Protein AF-0000000078440692 (afdb_homodimer)

Nearest PDB structures (foldseek):
  4ntc-assembly1_B  TM=9.104E-01  e=5.128E-35  Aspergillus fumigatus
  7br0-assembly1_A-2  TM=9.033E-01  e=4.184E-32  Aspergillus flavus NRRL3357
  4jna-assembly2_B  TM=8.666E-01  e=1.021E-22  Chromobacterium violaceum
  3fbs-assembly2_B  TM=8.786E-01  e=2.475E-20  Agrobacterium fabrum str. C58
  5n0j-assembly1_A  TM=7.790E-01  e=3.709E-20  Gloeobacter violaceus

Secondary structure (DSSP, 8-state):
----------------------SEEEEEEE--SHHHHHHHHHHHHTT--EEEEE-S--GGGTGGGS---SS-HHHHHHHHHHHHHHHHTTTEEEEES-EEEEEE-SSTT-EEEEETT--EEEEEEEEE---EEEE--SSBTHHHHBTTTEES-TTSTTS----EEEEEEE-SGGG-SHHHHHHHHHHHHTTEEEEEEE-TT-HHHHHHHHHHHHHSTTEEEE-PPEEEEEEES-TT-SS--EEEEEETT-PPPEEES-EE---EEEESSSHHHHHT--B--SSSB-SPBP-BTTTTB-SSTTEEE-STTBSSS-SSHHHHHHHHHHHHHHHHHHHH--/----------------------SEEEEEEE--SHHHHHHHHHHHHTT--EEEEE-S--GGGTGGGS---SS-HHHHHHHHHHHHHHHHTTTEEEEES-EEEEEE-SSTT-EEEEETT--EEEEEEEEE---EEEE--SSBTHHHHBTTTEES-TTSTT-S---EEEEEEE-SGGG-SHHHHHHHHHHHHTTEEEEEEE-TT-HHHHHHHHHHHHHSTTEEEE-PPEEEEEEES-TT-SS--EEEEEETT-PPPEEES-EE---EEEESSSHHHHHT--B--SSSB-SPBP-BTTTTB-SSTTEEE-STTBSSS-SSHHHHHHHHHHHHHHHHHHHHT-

Organism: NCBI:txid1398154

Radius of gyration: 29.07 Å; Cα contacts (8 Å, |Δi|>4): 1590; chains: 2; bounding box: 118×82×84 Å

Sequence (676 aa):
MTASVVRHGHGMSCFLAAPAGPTSASVLVVGAGPAGLAAALALARQQHTVLLFGDGVYRNGRARHQVPDHSRPSNFGAAARDHVLQDYGQYVSFREVTVVSVGRTDVPERFTVVDASGAACHGRKLILASGVEDVPLPIDGYAACFGRVIVHCLLCNDYPQRTGTSAGVLAVGAFERPTIALHMARQARRLAAVVTIYTNGQGALAADLDAAARAAAGLRIDTRPIRRFVFRGDQDQAHGGGVRLEFADGSPPADEAFLAHAPATRPRGPFAQQLGLATVPPSTVDGDIQVALPHYETSVPGVFAVGDNCAAGMKSVAHAMLSGNVAGMGAASQLSMLMTASVVRHGHGMSCFLAAPAGPTSASVLVVGAGPAGLAAALALARQQHTVLLFGDGVYRNGRARHQVPDHSRPSNFGAAARDHVLQDYGQYVSFREVTVVSVGRTDVPERFTVVDASGAACHGRKLILASGVEDVPLPIDGYAACFGRVIVHCLLCNDYPQRTGTSAGVLAVGAFERPTIALHMARQARRLAAVVTIYTNGQGALAADLDAAARAAAGLRIDTRPIRRFVFRGDQDQAHGGGVRLEFADGSPPADEAFLAHAPATRPRGPFAQQLGLATVPPSTVDGDIQVALPHYETSVPGVFAVGDNCAAGMKSVAHAMLSGNVAGMGAASQLSML

pLDDT: mean 84.63, std 19.59, range [24.36, 98.88]

Structure (mmCIF, N/CA/C/O backbone):
data_AF-0000000078440692-model_v1
#
loop_
_entity.id
_entity.type
_entity.pdbx_description
1 polymer 'FAD/NAD(P)-binding domain-containing protein'
#
loop_
_atom_site.group_PDB
_atom_site.id
_atom_site.type_symbol
_atom_site.label_atom_id
_atom_site.label_alt_id
_atom_site.label_comp_id
_atom_site.label_asym_id
_atom_site.label_entity_id
_atom_site.label_seq_id
_atom_site.pdbx_PDB_ins_code
_atom_site.Cartn_x
_atom_site.Cartn_y
_atom_site.Cartn_z
_atom_site.occupancy
_atom_site.B_iso_or_equiv
_atom_site.auth_seq_id
_atom_site.auth_comp_id
_atom_site.auth_asym_id
_atom_site.auth_atom_id
_atom_site.pdbx_PDB_model_num
ATOM 1 N N . MET A 1 1 ? 58.25 26.438 -53.281 1 27.38 1 MET A N 1
ATOM 2 C CA . MET A 1 1 ? 56.875 25.969 -53.125 1 27.38 1 MET A CA 1
ATOM 3 C C . MET A 1 1 ? 56.562 25.656 -51.688 1 27.38 1 MET A C 1
ATOM 5 O O . MET A 1 1 ? 57.125 24.719 -51.094 1 27.38 1 MET A O 1
ATOM 9 N N . THR A 1 2 ? 56.344 26.734 -50.812 1 25.38 2 THR A N 1
ATOM 10 C CA . THR A 1 2 ? 56.219 26.938 -49.375 1 25.38 2 THR A CA 1
ATOM 11 C C . THR A 1 2 ? 54.938 26.297 -48.844 1 25.38 2 THR A C 1
ATOM 13 O O . THR A 1 2 ? 53.844 26.625 -49.312 1 25.38 2 THR A O 1
ATOM 16 N N . ALA A 1 3 ? 54.969 24.922 -48.625 1 27.61 3 ALA A N 1
ATOM 17 C CA . ALA A 1 3 ? 53.875 24.094 -48.094 1 27.61 3 ALA A CA 1
ATOM 18 C C . ALA A 1 3 ? 53.312 24.703 -46.812 1 27.61 3 ALA A C 1
ATOM 20 O O . ALA A 1 3 ? 54.031 24.797 -45.812 1 27.61 3 ALA A O 1
ATOM 21 N N . SER A 1 4 ? 52.469 25.703 -46.906 1 25.22 4 SER A N 1
ATOM 22 C CA . SER A 1 4 ? 51.844 26.344 -45.75 1 25.22 4 SER A CA 1
ATOM 23 C C . SER A 1 4 ? 51.094 25.328 -44.906 1 25.22 4 SER A C 1
ATOM 25 O O . SER A 1 4 ? 50.312 24.531 -45.406 1 25.22 4 SER A O 1
ATOM 27 N N . VAL A 1 5 ? 51.688 24.844 -43.781 1 30.45 5 VAL A N 1
ATOM 28 C CA . VAL A 1 5 ? 51.188 24 -42.719 1 30.45 5 VAL A CA 1
ATOM 29 C C . VAL A 1 5 ? 49.938 24.625 -42.125 1 30.45 5 VAL A C 1
ATOM 31 O O . VAL A 1 5 ? 49.969 25.688 -41.5 1 30.45 5 VAL A O 1
ATOM 34 N N . VAL A 1 6 ? 48.781 24.5 -42.812 1 28.91 6 VAL A N 1
ATOM 35 C CA . VAL A 1 6 ? 47.531 24.906 -42.188 1 28.91 6 VAL A CA 1
ATOM 36 C C . VAL A 1 6 ? 47.375 24.234 -40.844 1 28.91 6 VAL A C 1
ATOM 38 O O . VAL A 1 6 ? 47.375 23.016 -40.719 1 28.91 6 VAL A O 1
ATOM 41 N N . ARG A 1 7 ? 47.781 24.875 -39.719 1 25.58 7 ARG A N 1
ATOM 42 C CA . ARG A 1 7 ? 47.531 24.531 -38.344 1 25.58 7 ARG A CA 1
ATOM 43 C C . ARG A 1 7 ? 46.031 24.422 -38.062 1 25.58 7 ARG A C 1
ATOM 45 O O . ARG A 1 7 ? 45.312 25.406 -38.219 1 25.58 7 ARG A O 1
ATOM 52 N N . HIS A 1 8 ? 45.375 23.359 -38.5 1 30.55 8 HIS A N 1
ATOM 53 C CA . HIS A 1 8 ? 44 23.172 -38.062 1 30.55 8 HIS A CA 1
ATOM 54 C C . HIS A 1 8 ? 43.875 23.266 -36.531 1 30.55 8 HIS A C 1
ATOM 56 O O . HIS A 1 8 ? 44.562 22.531 -35.812 1 30.55 8 HIS A O 1
ATOM 62 N N . GLY A 1 9 ? 43.656 24.469 -35.969 1 29.59 9 GLY A N 1
ATOM 63 C CA . GLY A 1 9 ? 43.312 24.672 -34.594 1 29.59 9 GLY A CA 1
ATOM 64 C C . GLY A 1 9 ? 42.188 23.75 -34.125 1 29.59 9 GLY A C 1
ATOM 65 O O . GLY A 1 9 ? 41.094 23.75 -34.688 1 29.59 9 GLY A O 1
ATOM 66 N N . HIS A 1 10 ? 42.531 22.516 -33.75 1 32.75 10 HIS A N 1
ATOM 67 C CA . HIS A 1 10 ? 41.594 21.641 -33.031 1 32.75 10 HIS A CA 1
ATOM 68 C C . HIS A 1 10 ? 40.938 22.375 -31.859 1 32.75 10 HIS A C 1
ATOM 70 O O . HIS A 1 10 ? 41.625 22.859 -30.953 1 32.75 10 HIS A O 1
ATOM 76 N N . GLY A 1 11 ? 39.906 23.172 -32.156 1 30.09 11 GLY A N 1
ATOM 77 C CA . GLY A 1 11 ? 39.094 23.672 -31.047 1 30.09 11 GLY A CA 1
ATOM 78 C C . GLY A 1 11 ? 38.75 22.625 -30.016 1 30.09 11 GLY A C 1
ATOM 79 O O . GLY A 1 11 ? 38.281 21.531 -30.359 1 30.09 11 GLY A O 1
ATOM 80 N N . MET A 1 12 ? 39.5 22.609 -28.922 1 32.25 12 MET A N 1
ATOM 81 C CA . MET A 1 12 ? 39.188 21.891 -27.703 1 32.25 12 MET A CA 1
ATOM 82 C C . MET A 1 12 ? 37.719 22.125 -27.297 1 32.25 12 MET A C 1
ATOM 84 O O . MET A 1 12 ? 37.344 23.234 -26.922 1 32.25 12 MET A O 1
ATOM 88 N N . SER A 1 13 ? 36.75 21.562 -28.016 1 33.16 13 SER A N 1
ATOM 89 C CA . SER A 1 13 ? 35.438 21.562 -27.422 1 33.16 13 SER A CA 1
ATOM 90 C C . SER A 1 13 ? 35.469 21.188 -25.953 1 33.16 13 SER A C 1
ATOM 92 O O . SER A 1 13 ? 35.969 20.125 -25.594 1 33.16 13 SER A O 1
ATOM 94 N N . CYS A 1 14 ? 35.75 22.094 -25.094 1 29.25 14 CYS A N 1
ATOM 95 C CA . CYS A 1 14 ? 35.531 21.922 -23.656 1 29.25 14 CYS A CA 1
ATOM 96 C C . CYS A 1 14 ? 34.219 21.172 -23.391 1 29.25 14 CYS A C 1
ATOM 98 O O . CYS A 1 14 ? 33.125 21.672 -23.688 1 29.25 14 CYS A O 1
ATOM 100 N N . PHE A 1 15 ? 34.156 19.922 -23.594 1 32.09 15 PHE A N 1
ATOM 101 C CA . PHE A 1 15 ? 33.031 19.203 -23 1 32.09 15 PHE A CA 1
ATOM 102 C C . PHE A 1 15 ? 32.719 19.766 -21.625 1 32.09 15 PHE A C 1
ATOM 104 O O . PHE A 1 15 ? 33.469 19.625 -20.688 1 32.09 15 PHE A O 1
ATOM 111 N N . LEU A 1 16 ? 32.156 20.906 -21.516 1 32.03 16 LEU A N 1
ATOM 112 C CA . LEU A 1 16 ? 31.578 21.344 -20.25 1 32.03 16 LEU A CA 1
ATOM 113 C C . LEU A 1 16 ? 30.969 20.172 -19.516 1 32.03 16 LEU A C 1
ATOM 115 O O . LEU A 1 16 ? 30.094 19.484 -20.047 1 32.03 16 LEU A O 1
ATOM 119 N N . ALA A 1 17 ? 31.719 19.594 -18.672 1 35.81 17 ALA A N 1
ATOM 120 C CA . ALA A 1 17 ? 31.219 18.578 -17.75 1 35.81 17 ALA A CA 1
ATOM 121 C C . ALA A 1 17 ? 29.812 18.922 -17.281 1 35.81 17 ALA A C 1
ATOM 123 O O . ALA A 1 17 ? 29.531 20.047 -16.875 1 35.81 17 ALA A O 1
ATOM 124 N N . ALA A 1 18 ? 28.828 18.312 -17.734 1 41.28 18 ALA A N 1
ATOM 125 C CA . ALA A 1 18 ? 27.5 18.484 -17.156 1 41.28 18 ALA A CA 1
ATOM 126 C C . ALA A 1 18 ? 27.578 18.828 -15.672 1 41.28 18 ALA A C 1
ATOM 128 O O . ALA A 1 18 ? 28.344 18.203 -14.93 1 41.28 18 ALA A O 1
ATOM 129 N N . PRO A 1 19 ? 27.25 19.969 -15.062 1 46.88 19 PRO A N 1
ATOM 130 C CA . PRO A 1 19 ? 27.359 20.359 -13.656 1 46.88 19 PRO A CA 1
ATOM 131 C C . PRO A 1 19 ? 27.062 19.219 -12.695 1 46.88 19 PRO A C 1
ATOM 133 O O . PRO A 1 19 ? 26.156 18.406 -12.938 1 46.88 19 PRO A O 1
ATOM 136 N N . ALA A 1 20 ? 28.047 18.734 -11.969 1 60.59 20 ALA A N 1
ATOM 137 C CA . ALA A 1 20 ? 28 17.625 -11.008 1 60.59 20 ALA A CA 1
ATOM 138 C C . ALA A 1 20 ? 26.891 17.844 -9.984 1 60.59 20 ALA A C 1
ATOM 140 O O . ALA A 1 20 ? 26.781 18.922 -9.398 1 60.59 20 ALA A O 1
ATOM 141 N N . GLY A 1 21 ? 25.609 17.281 -10.141 1 73.69 21 GLY A N 1
ATOM 142 C CA . GLY A 1 21 ? 24.531 17.344 -9.164 1 73.69 21 GLY A CA 1
ATOM 143 C C . GLY A 1 21 ? 25.031 17.312 -7.73 1 73.69 21 GLY A C 1
ATOM 144 O O . GLY A 1 21 ? 26.234 17.172 -7.484 1 73.69 21 GLY A O 1
ATOM 145 N N . PRO A 1 22 ? 24.234 17.703 -6.746 1 84.69 22 PRO A N 1
ATOM 146 C CA . PRO A 1 22 ? 24.641 17.672 -5.336 1 84.69 22 PRO A CA 1
ATOM 147 C C . PRO A 1 22 ? 25.203 16.328 -4.91 1 84.69 22 PRO A C 1
ATOM 149 O O . PRO A 1 22 ? 24.781 15.281 -5.41 1 84.69 22 PRO A O 1
ATOM 152 N N . THR A 1 23 ? 26.266 16.406 -4.086 1 92.06 23 THR A N 1
ATOM 153 C CA . THR A 1 23 ? 26.891 15.195 -3.58 1 92.06 23 THR A CA 1
ATOM 154 C C . THR A 1 23 ? 26.453 14.922 -2.143 1 92.06 23 THR A C 1
ATOM 156 O O . THR A 1 23 ? 26.953 13.984 -1.506 1 92.06 23 THR A O 1
ATOM 159 N N . SER A 1 24 ? 25.594 15.812 -1.627 1 95.31 24 SER A N 1
ATOM 160 C CA . SER A 1 24 ? 25.047 15.625 -0.286 1 95.31 24 SER A CA 1
ATOM 161 C C . SER A 1 24 ? 23.562 15.945 -0.243 1 95.31 24 SER A C 1
ATOM 163 O O . SER A 1 24 ? 23.062 16.719 -1.065 1 95.31 24 SER A O 1
ATOM 165 N N . ALA A 1 25 ? 22.828 15.281 0.609 1 97.25 25 ALA A N 1
ATOM 166 C CA . ALA A 1 25 ? 21.406 15.508 0.846 1 97.25 25 ALA A CA 1
ATOM 167 C C . ALA A 1 25 ? 21.016 15.086 2.258 1 97.25 25 ALA A C 1
ATOM 169 O O . ALA A 1 25 ? 21.812 14.461 2.973 1 97.25 25 ALA A O 1
ATOM 170 N N . SER A 1 26 ? 19.828 15.531 2.67 1 97 26 SER A N 1
ATOM 171 C CA . SER A 1 26 ? 19.328 15.062 3.957 1 97 26 SER A CA 1
ATOM 172 C C . SER A 1 26 ? 19.172 13.547 3.971 1 97 26 SER A C 1
ATOM 174 O O . SER A 1 26 ? 19.5 12.891 4.961 1 97 26 SER A O 1
ATOM 176 N N . VAL A 1 27 ? 18.672 13.016 2.871 1 98.5 27 VAL A N 1
ATOM 177 C CA . VAL A 1 27 ? 18.375 11.586 2.836 1 98.5 27 VAL A CA 1
ATOM 178 C C . VAL A 1 27 ? 18.906 10.992 1.53 1 98.5 27 VAL A C 1
ATOM 180 O O . VAL A 1 27 ? 18.703 11.562 0.457 1 98.5 27 VAL A O 1
ATOM 183 N N . LEU A 1 28 ? 19.625 9.891 1.591 1 98.75 28 LEU A N 1
ATOM 184 C CA . LEU A 1 28 ? 20.016 9.062 0.454 1 98.75 28 LEU A CA 1
ATOM 185 C C . LEU A 1 28 ? 19.016 7.918 0.263 1 98.75 28 LEU A C 1
ATOM 187 O O . LEU A 1 28 ? 18.703 7.207 1.216 1 98.75 28 LEU A O 1
ATOM 191 N N . VAL A 1 29 ? 18.469 7.742 -0.92 1 98.75 29 VAL A N 1
ATOM 192 C CA . VAL A 1 29 ? 17.531 6.668 -1.217 1 98.75 29 VAL A CA 1
ATOM 193 C C . VAL A 1 29 ? 18.094 5.766 -2.311 1 98.75 29 VAL A C 1
ATOM 195 O O . VAL A 1 29 ? 18.266 6.199 -3.451 1 98.75 29 VAL A O 1
ATOM 198 N N . VAL A 1 30 ? 18.375 4.488 -1.977 1 98.56 30 VAL A N 1
ATOM 199 C CA . VAL A 1 30 ? 18.938 3.523 -2.918 1 98.56 30 VAL A CA 1
ATOM 200 C C . VAL A 1 30 ? 17.828 2.674 -3.516 1 98.56 30 VAL A C 1
ATOM 202 O O . VAL A 1 30 ? 17.328 1.746 -2.871 1 98.56 30 VAL A O 1
ATOM 205 N N . GLY A 1 31 ? 17.484 2.902 -4.762 1 96.62 31 GLY A N 1
ATOM 206 C CA . GLY A 1 31 ? 16.375 2.287 -5.465 1 96.62 31 GLY A CA 1
ATOM 207 C C . GLY A 1 31 ? 15.305 3.279 -5.867 1 96.62 31 GLY A C 1
ATOM 208 O O . GLY A 1 31 ? 14.695 3.926 -5.012 1 96.62 31 GLY A O 1
ATOM 209 N N . ALA A 1 32 ? 15.047 3.363 -7.137 1 95 32 ALA A N 1
ATOM 210 C CA . ALA A 1 32 ? 14.086 4.34 -7.648 1 95 32 ALA A CA 1
ATOM 211 C C . ALA A 1 32 ? 12.828 3.652 -8.164 1 95 32 ALA A C 1
ATOM 213 O O . ALA A 1 32 ? 12.242 4.078 -9.164 1 95 32 ALA A O 1
ATOM 214 N N . GLY A 1 33 ? 12.523 2.512 -7.57 1 92.81 33 GLY A N 1
ATOM 215 C CA . GLY A 1 33 ? 11.227 1.889 -7.801 1 92.81 33 GLY A CA 1
ATOM 216 C C . GLY A 1 33 ? 10.109 2.521 -6.992 1 92.81 33 GLY A C 1
ATOM 217 O O . GLY A 1 33 ? 10.273 3.619 -6.453 1 92.81 33 GLY A O 1
ATOM 218 N N . PRO A 1 34 ? 8.984 1.839 -6.91 1 91.31 34 PRO A N 1
ATOM 219 C CA . PRO A 1 34 ? 7.824 2.398 -6.219 1 91.31 34 PRO A CA 1
ATOM 220 C C . PRO A 1 34 ? 8.125 2.793 -4.773 1 91.31 34 PRO A C 1
ATOM 222 O O . PRO A 1 34 ? 7.703 3.857 -4.32 1 91.31 34 PRO A O 1
ATOM 225 N N . ALA A 1 35 ? 8.875 1.993 -4.07 1 95.44 35 ALA A N 1
ATOM 226 C CA . ALA A 1 35 ? 9.195 2.271 -2.672 1 95.44 35 ALA A CA 1
ATOM 227 C C . ALA A 1 35 ? 10.062 3.521 -2.543 1 95.44 35 ALA A C 1
ATOM 229 O O . ALA A 1 35 ? 9.758 4.418 -1.751 1 95.44 35 ALA A O 1
ATOM 230 N N . GLY A 1 36 ? 11.117 3.564 -3.305 1 97 36 GLY A N 1
ATOM 231 C CA . GLY A 1 36 ? 12.016 4.707 -3.26 1 97 36 GLY A CA 1
ATOM 232 C C . GLY A 1 36 ? 11.352 6.004 -3.68 1 97 36 GLY A C 1
ATOM 233 O O . GLY A 1 36 ? 11.578 7.051 -3.068 1 97 36 GLY A O 1
ATOM 234 N N . LEU A 1 37 ? 10.57 5.941 -4.695 1 94.06 37 LEU A N 1
ATOM 235 C CA . LEU A 1 37 ? 9.867 7.125 -5.184 1 94.06 37 LEU A CA 1
ATOM 236 C C . LEU A 1 37 ? 8.875 7.633 -4.148 1 94.06 37 LEU A C 1
ATOM 238 O O . LEU A 1 37 ? 8.734 8.844 -3.951 1 94.06 37 LEU A O 1
ATOM 242 N N . ALA A 1 38 ? 8.172 6.703 -3.521 1 93.81 38 ALA A N 1
ATOM 243 C CA . ALA A 1 38 ? 7.227 7.09 -2.473 1 93.81 38 ALA A CA 1
ATOM 244 C C . ALA A 1 38 ? 7.949 7.762 -1.309 1 93.81 38 ALA A C 1
ATOM 246 O O . ALA A 1 38 ? 7.465 8.758 -0.762 1 93.81 38 ALA A O 1
ATOM 247 N N . ALA A 1 39 ? 9.086 7.207 -0.929 1 96.94 39 ALA A N 1
ATOM 248 C CA . ALA A 1 39 ? 9.883 7.809 0.137 1 96.94 39 ALA A CA 1
ATOM 249 C C . ALA A 1 39 ? 10.352 9.211 -0.251 1 96.94 39 ALA A C 1
ATOM 251 O O . ALA A 1 39 ? 10.227 10.156 0.532 1 96.94 39 ALA A O 1
ATOM 252 N N . ALA A 1 40 ? 10.867 9.32 -1.46 1 96.19 40 ALA A N 1
ATOM 253 C CA . ALA A 1 40 ? 11.359 10.602 -1.951 1 96.19 40 ALA A CA 1
ATOM 254 C C . ALA A 1 40 ? 10.258 11.648 -1.955 1 96.19 40 ALA A C 1
ATOM 256 O O . ALA A 1 40 ? 10.484 12.805 -1.576 1 96.19 40 ALA A O 1
ATOM 257 N N . LEU A 1 41 ? 9.125 11.227 -2.365 1 92.62 41 LEU A N 1
ATOM 258 C CA . LEU A 1 41 ? 7.992 12.148 -2.43 1 92.62 41 LEU A CA 1
ATOM 259 C C . LEU A 1 41 ? 7.609 12.641 -1.036 1 92.62 41 LEU A C 1
ATOM 261 O O . LEU A 1 41 ? 7.422 13.836 -0.826 1 92.62 41 LEU A O 1
ATOM 265 N N . ALA A 1 42 ? 7.473 11.75 -0.092 1 92.81 42 ALA A N 1
ATOM 266 C CA . ALA A 1 42 ? 7.137 12.117 1.281 1 92.81 42 ALA A CA 1
ATOM 267 C C . ALA A 1 42 ? 8.156 13.094 1.854 1 92.81 42 ALA A C 1
ATOM 269 O O . ALA A 1 42 ? 7.793 14.086 2.492 1 92.81 42 ALA A O 1
ATOM 270 N N . LEU A 1 43 ? 9.375 12.828 1.597 1 95 43 LEU A N 1
ATOM 271 C CA . LEU A 1 43 ? 10.453 13.664 2.098 1 95 43 LEU A CA 1
ATOM 272 C C . LEU A 1 43 ? 10.445 15.031 1.416 1 95 43 LEU A C 1
ATOM 274 O O . LEU A 1 43 ? 10.633 16.062 2.072 1 95 43 LEU A O 1
ATOM 278 N N . ALA A 1 44 ? 10.219 15.023 0.12 1 92.88 44 ALA A N 1
ATOM 279 C CA . ALA A 1 44 ? 10.188 16.266 -0.643 1 92.88 44 ALA A CA 1
ATOM 280 C C . ALA A 1 44 ? 9.055 17.172 -0.173 1 92.88 44 ALA A C 1
ATOM 282 O O . ALA A 1 44 ? 9.219 18.391 -0.089 1 92.88 44 ALA A O 1
ATOM 283 N N . ARG A 1 45 ? 7.977 16.562 0.152 1 88.25 45 ARG A N 1
ATOM 284 C CA . ARG A 1 45 ? 6.812 17.328 0.599 1 88.25 45 ARG A CA 1
ATOM 285 C C . ARG A 1 45 ? 7.074 17.984 1.949 1 88.25 45 ARG A C 1
ATOM 287 O O . ARG A 1 45 ? 6.363 18.906 2.344 1 88.25 45 ARG A O 1
ATOM 294 N N . GLN A 1 46 ? 8.055 17.531 2.641 1 90.38 46 GLN A N 1
ATOM 295 C CA . GLN A 1 46 ? 8.523 18.156 3.875 1 90.38 46 GLN A CA 1
ATOM 296 C C . GLN A 1 46 ? 9.812 18.938 3.641 1 90.38 46 GLN A C 1
ATOM 298 O O . GLN A 1 46 ? 10.547 19.219 4.586 1 90.38 46 GLN A O 1
ATOM 303 N N . GLN A 1 47 ? 10.156 19.156 2.414 1 91.38 47 GLN A N 1
ATOM 304 C CA . GLN A 1 47 ? 11.242 20.031 1.969 1 91.38 47 GLN A CA 1
ATOM 305 C C . GLN A 1 47 ? 12.602 19.484 2.4 1 91.38 47 GLN A C 1
ATOM 307 O O . GLN A 1 47 ? 13.492 20.266 2.75 1 91.38 47 GLN A O 1
ATOM 312 N N . HIS A 1 48 ? 12.672 18.219 2.537 1 94.69 48 HIS A N 1
ATOM 313 C CA . HIS A 1 48 ? 13.977 17.594 2.715 1 94.69 48 HIS A CA 1
ATOM 314 C C . HIS A 1 48 ? 14.609 17.25 1.371 1 94.69 48 HIS A C 1
ATOM 316 O O . HIS A 1 48 ? 13.922 16.812 0.445 1 94.69 48 HIS A O 1
ATOM 322 N N . THR A 1 49 ? 15.906 17.5 1.302 1 96.94 49 THR A N 1
ATOM 323 C CA . THR A 1 49 ? 16.609 17.156 0.074 1 96.94 49 THR A CA 1
ATOM 324 C C . THR A 1 49 ? 16.859 15.648 0.006 1 96.94 49 THR A C 1
ATOM 326 O O . THR A 1 49 ? 17.172 15.016 1.021 1 96.94 49 THR A O 1
ATOM 329 N N . VAL A 1 50 ? 16.719 15.109 -1.189 1 98.25 50 VAL A N 1
ATOM 330 C CA . VAL A 1 50 ? 16.859 13.672 -1.407 1 98.25 50 VAL A CA 1
ATOM 331 C C . VAL A 1 50 ? 17.781 13.414 -2.602 1 98.25 50 VAL A C 1
ATOM 333 O O . VAL A 1 50 ? 17.625 14.047 -3.652 1 98.25 50 VAL A O 1
ATOM 336 N N . LEU A 1 51 ? 18.781 12.633 -2.465 1 98.44 51 LEU A N 1
ATOM 337 C CA . LEU A 1 51 ? 19.453 12 -3.594 1 98.44 51 LEU A CA 1
ATOM 338 C C . LEU A 1 51 ? 18.891 10.609 -3.852 1 98.44 51 LEU A C 1
ATOM 340 O O . LEU A 1 51 ? 19.016 9.719 -3.006 1 98.44 51 LEU A O 1
ATOM 344 N N . LEU A 1 52 ? 18.203 10.445 -4.957 1 97.94 52 LEU A N 1
ATOM 345 C CA . LEU A 1 52 ? 17.547 9.211 -5.367 1 97.94 52 LEU A CA 1
ATOM 346 C C . LEU A 1 52 ? 18.391 8.469 -6.402 1 97.94 52 LEU A C 1
ATOM 348 O O . LEU A 1 52 ? 18.672 9.008 -7.477 1 97.94 52 LEU A O 1
ATOM 352 N N . PHE A 1 53 ? 18.812 7.23 -6.055 1 97.44 53 PHE A N 1
ATOM 353 C CA . PHE A 1 53 ? 19.656 6.445 -6.941 1 97.44 53 PHE A CA 1
ATOM 354 C C . PHE A 1 53 ? 18.875 5.312 -7.582 1 97.44 53 PHE A C 1
ATOM 356 O O . PHE A 1 53 ? 18.062 4.656 -6.914 1 97.44 53 PHE A O 1
ATOM 363 N N . GLY A 1 54 ? 19.016 5.074 -8.812 1 94.06 54 GLY A N 1
ATOM 364 C CA . GLY A 1 54 ? 18.422 3.951 -9.523 1 94.06 54 GLY A CA 1
ATOM 365 C C . GLY A 1 54 ? 19.125 3.617 -10.82 1 94.06 54 GLY A C 1
ATOM 366 O O . GLY A 1 54 ? 19.625 4.512 -11.508 1 94.06 54 GLY A O 1
ATOM 367 N N . ASP A 1 55 ? 19.109 2.367 -11.219 1 89.88 55 ASP A N 1
ATOM 368 C CA . ASP A 1 55 ? 19.828 1.965 -12.43 1 89.88 55 ASP A CA 1
ATOM 369 C C . ASP A 1 55 ? 18.844 1.447 -13.484 1 89.88 55 ASP A C 1
ATOM 371 O O . ASP A 1 55 ? 19.266 0.916 -14.516 1 89.88 55 ASP A O 1
ATOM 375 N N . GLY A 1 56 ? 17.562 1.507 -13.203 1 81.56 56 GLY A N 1
ATOM 376 C CA . GLY A 1 56 ? 16.562 1.108 -14.172 1 81.56 56 GLY A CA 1
ATOM 377 C C . GLY A 1 56 ? 16.312 -0.388 -14.195 1 81.56 56 GLY A C 1
ATOM 378 O O . GLY A 1 56 ? 15.531 -0.882 -15.008 1 81.56 56 GLY A O 1
ATOM 379 N N . VAL A 1 57 ? 16.969 -1.157 -13.375 1 77.12 57 VAL A N 1
ATOM 380 C CA . VAL A 1 57 ? 16.766 -2.602 -13.289 1 77.12 57 VAL A CA 1
ATOM 381 C C . VAL A 1 57 ? 15.742 -2.924 -12.211 1 77.12 57 VAL A C 1
ATOM 383 O O . VAL A 1 57 ? 15.914 -2.568 -11.047 1 77.12 57 VAL A O 1
ATOM 386 N N . TYR A 1 58 ? 14.617 -3.527 -12.648 1 75.31 58 TYR A N 1
ATOM 387 C CA . TYR A 1 58 ? 13.531 -3.863 -11.734 1 75.31 58 TYR A CA 1
ATOM 388 C C . TYR A 1 58 ? 13.25 -5.363 -11.75 1 75.31 58 TYR A C 1
ATOM 390 O O . TYR A 1 58 ? 13.461 -6.027 -12.773 1 75.31 58 TYR A O 1
ATOM 398 N N . ARG A 1 59 ? 12.859 -5.902 -10.609 1 71.81 59 ARG A N 1
ATOM 399 C CA . ARG A 1 59 ? 12.531 -7.316 -10.484 1 71.81 59 ARG A CA 1
ATOM 400 C C . ARG A 1 59 ? 11.57 -7.758 -11.578 1 71.81 59 ARG A C 1
ATOM 402 O O . ARG A 1 59 ? 11.742 -8.82 -12.172 1 71.81 59 ARG A O 1
ATOM 409 N N . ASN A 1 60 ? 10.516 -6.938 -11.773 1 60.62 60 ASN A N 1
ATOM 410 C CA . ASN A 1 60 ? 9.461 -7.348 -12.695 1 60.62 60 ASN A CA 1
ATOM 411 C C . ASN A 1 60 ? 9.773 -6.934 -14.125 1 60.62 60 ASN A C 1
ATOM 413 O O . ASN A 1 60 ? 8.875 -6.824 -14.961 1 60.62 60 ASN A O 1
ATOM 417 N N . GLY A 1 61 ? 11.023 -6.543 -14.305 1 56.59 61 GLY A N 1
ATOM 418 C CA . GLY A 1 61 ? 11.398 -6.09 -15.633 1 56.59 61 GLY A CA 1
ATOM 419 C C . GLY A 1 61 ? 11.039 -7.082 -16.734 1 56.59 61 GLY A C 1
ATOM 420 O O . GLY A 1 61 ? 10.656 -6.688 -17.828 1 56.59 61 GLY A O 1
ATOM 421 N N . ARG A 1 62 ? 11.156 -8.43 -16.406 1 50.78 62 ARG A N 1
ATOM 422 C CA . ARG A 1 62 ? 10.82 -9.422 -17.422 1 50.78 62 ARG A CA 1
ATOM 423 C C . ARG A 1 62 ? 9.305 -9.555 -17.578 1 50.78 62 ARG A C 1
ATOM 425 O O . ARG A 1 62 ? 8.812 -9.883 -18.672 1 50.78 62 ARG A O 1
ATOM 432 N N . ALA A 1 63 ? 8.539 -9.523 -16.359 1 47.66 63 ALA A N 1
ATOM 433 C CA . ALA A 1 63 ? 7.09 -9.656 -16.453 1 47.66 63 ALA A CA 1
ATOM 434 C C . ALA A 1 63 ? 6.492 -8.547 -17.328 1 47.66 63 ALA A C 1
ATOM 436 O O . ALA A 1 63 ? 5.387 -8.695 -17.844 1 47.66 63 ALA A O 1
ATOM 437 N N . ARG A 1 64 ? 7.266 -7.473 -17.516 1 45.12 64 ARG A N 1
ATOM 438 C CA . ARG A 1 64 ? 6.859 -6.156 -18 1 45.12 64 ARG A CA 1
ATOM 439 C C . ARG A 1 64 ? 6.379 -6.227 -19.438 1 45.12 64 ARG A C 1
ATOM 441 O O . ARG A 1 64 ? 5.777 -5.277 -19.953 1 45.12 64 ARG A O 1
ATOM 448 N N . HIS A 1 65 ? 6.887 -7.168 -20.203 1 36.56 65 HIS A N 1
ATOM 449 C CA . HIS A 1 65 ? 6.598 -6.902 -21.594 1 36.56 65 HIS A CA 1
ATOM 450 C C . HIS A 1 65 ? 5.113 -7.07 -21.906 1 36.56 65 HIS A C 1
ATOM 452 O O . HIS A 1 65 ? 4.652 -6.715 -22.984 1 36.56 65 HIS A O 1
ATOM 458 N N . GLN A 1 66 ? 4.383 -7.895 -21.219 1 33.41 66 GLN A N 1
ATOM 459 C CA . GLN A 1 66 ? 3.186 -8.359 -21.922 1 33.41 66 GLN A CA 1
ATOM 460 C C . GLN A 1 66 ? 1.968 -7.523 -21.547 1 33.41 66 GLN A C 1
ATOM 462 O O . GLN A 1 66 ? 0.868 -7.75 -22.047 1 33.41 66 GLN A O 1
ATOM 467 N N . VAL A 1 67 ? 1.806 -7.09 -20.328 1 33.81 67 VAL A N 1
ATOM 468 C CA . VAL A 1 67 ? 0.462 -6.527 -20.234 1 33.81 67 VAL A CA 1
ATOM 469 C C . VAL A 1 67 ? 0.35 -5.305 -21.141 1 33.81 67 VAL A C 1
ATOM 471 O O . VAL A 1 67 ? 1.184 -4.395 -21.062 1 33.81 67 VAL A O 1
ATOM 474 N N . PRO A 1 68 ? -0.361 -5.48 -22.25 1 32.41 68 PRO A N 1
ATOM 475 C CA . PRO A 1 68 ? -0.685 -4.309 -23.062 1 32.41 68 PRO A CA 1
ATOM 476 C C . PRO A 1 68 ? -0.933 -3.055 -22.234 1 32.41 68 PRO A C 1
ATOM 478 O O . PRO A 1 68 ? -1.347 -2.023 -22.781 1 32.41 68 PRO A O 1
ATOM 481 N N . ASP A 1 69 ? -1.191 -3.27 -20.969 1 35.09 69 ASP A N 1
ATOM 482 C CA . ASP A 1 69 ? -1.603 -1.978 -20.422 1 35.09 69 ASP A CA 1
ATOM 483 C C . ASP A 1 69 ? -0.577 -0.894 -20.75 1 35.09 69 ASP A C 1
ATOM 485 O O . ASP A 1 69 ? 0.63 -1.142 -20.703 1 35.09 69 ASP A O 1
ATOM 489 N N . HIS A 1 70 ? -0.894 0.073 -21.594 1 35 70 HIS A N 1
ATOM 490 C CA . HIS A 1 70 ? -0.234 1.283 -22.078 1 35 70 HIS A CA 1
ATOM 491 C C . HIS A 1 70 ? 0.812 1.771 -21.078 1 35 70 HIS A C 1
ATOM 493 O O . HIS A 1 70 ? 1.793 2.41 -21.469 1 35 70 HIS A O 1
ATOM 499 N N . SER A 1 71 ? 0.498 2.131 -19.859 1 37.22 71 SER A N 1
ATOM 500 C CA . SER A 1 71 ? 1.587 2.783 -19.141 1 37.22 71 SER A CA 1
ATOM 501 C C . SER A 1 71 ? 2.566 1.762 -18.578 1 37.22 71 SER A C 1
ATOM 503 O O . SER A 1 71 ? 2.229 1.014 -17.656 1 37.22 71 SER A O 1
ATOM 505 N N . ARG A 1 72 ? 3.479 0.989 -19.234 1 40.12 72 ARG A N 1
ATOM 506 C CA . ARG A 1 72 ? 4.609 0.116 -18.938 1 40.12 72 ARG A CA 1
ATOM 507 C C . ARG A 1 72 ? 5.176 0.415 -17.547 1 40.12 72 ARG A C 1
ATOM 509 O O . ARG A 1 72 ? 5.348 1.578 -17.188 1 40.12 72 ARG A O 1
ATOM 516 N N . PRO A 1 73 ? 5.242 -0.746 -16.719 1 45.06 73 PRO A N 1
ATOM 517 C CA . PRO A 1 73 ? 5.875 -0.527 -15.414 1 45.06 73 PRO A CA 1
ATOM 518 C C . PRO A 1 73 ? 7.074 0.417 -15.492 1 45.06 73 PRO A C 1
ATOM 520 O O . PRO A 1 73 ? 7.277 1.237 -14.594 1 45.06 73 PRO A O 1
ATOM 523 N N . SER A 1 74 ? 8 0.051 -16.609 1 46.22 74 SER A N 1
ATOM 524 C CA . SER A 1 74 ? 9.094 1.012 -16.766 1 46.22 74 SER A CA 1
ATOM 525 C C . SER A 1 74 ? 8.562 2.434 -16.891 1 46.22 74 SER A C 1
ATOM 527 O O . SER A 1 74 ? 9.172 3.381 -16.391 1 46.22 74 SER A O 1
ATOM 529 N N . ASN A 1 75 ? 7.281 2.381 -17.422 1 51.41 75 ASN A N 1
ATOM 530 C CA . ASN A 1 75 ? 6.738 3.713 -17.672 1 51.41 75 ASN A CA 1
ATOM 531 C C . ASN A 1 75 ? 6.133 4.312 -16.406 1 51.41 75 ASN A C 1
ATOM 533 O O . ASN A 1 75 ? 6.234 5.52 -16.172 1 51.41 75 ASN A O 1
ATOM 537 N N . PHE A 1 76 ? 5.641 3.27 -15.609 1 55.5 76 PHE A N 1
ATOM 538 C CA . PHE A 1 76 ? 5.078 3.805 -14.375 1 55.5 76 PHE A CA 1
ATOM 539 C C . PHE A 1 76 ? 6.176 4.355 -13.477 1 55.5 76 PHE A C 1
ATOM 541 O O . PHE A 1 76 ? 6.043 5.453 -12.93 1 55.5 76 PHE A O 1
ATOM 548 N N . GLY A 1 77 ? 7.207 3.496 -13.555 1 65.69 77 GLY A N 1
ATOM 549 C CA . GLY A 1 77 ? 8.328 3.986 -12.773 1 65.69 77 GLY A CA 1
ATOM 550 C C . GLY A 1 77 ? 8.906 5.281 -13.305 1 65.69 77 GLY A C 1
ATOM 551 O O . GLY A 1 77 ? 9.18 6.211 -12.547 1 65.69 77 GLY A O 1
ATOM 552 N N . ALA A 1 78 ? 8.891 5.227 -14.609 1 74.75 78 ALA A N 1
ATOM 553 C CA . ALA A 1 78 ? 9.453 6.422 -15.227 1 74.75 78 ALA A CA 1
ATOM 554 C C . ALA A 1 78 ? 8.508 7.609 -15.102 1 74.75 78 ALA A C 1
ATOM 556 O O . ALA A 1 78 ? 8.93 8.719 -14.766 1 74.75 78 ALA A O 1
ATOM 557 N N . ALA A 1 79 ? 7.258 7.305 -15.281 1 74.12 79 ALA A N 1
ATOM 558 C CA . ALA A 1 79 ? 6.266 8.375 -15.172 1 74.12 79 ALA A CA 1
ATOM 559 C C . ALA A 1 79 ? 6.188 8.898 -13.742 1 74.12 79 ALA A C 1
ATOM 561 O O . ALA A 1 79 ? 6.105 10.109 -13.523 1 74.12 79 ALA A O 1
ATOM 562 N N . ALA A 1 80 ? 6.227 7.992 -12.867 1 79.44 80 ALA A N 1
ATOM 563 C CA . ALA A 1 80 ? 6.188 8.383 -11.461 1 79.44 80 ALA A CA 1
ATOM 564 C C . ALA A 1 80 ? 7.426 9.195 -11.078 1 79.44 80 ALA A C 1
ATOM 566 O O . ALA A 1 80 ? 7.328 10.195 -10.367 1 79.44 80 ALA A O 1
ATOM 567 N N . ARG A 1 81 ? 8.508 8.719 -11.562 1 86.5 81 ARG A N 1
ATOM 568 C CA . ARG A 1 81 ? 9.75 9.438 -11.32 1 86.5 81 ARG A CA 1
ATOM 569 C C . ARG A 1 81 ? 9.703 10.836 -11.922 1 86.5 81 ARG A C 1
ATOM 571 O O . ARG A 1 81 ? 10.07 11.812 -11.266 1 86.5 81 ARG A O 1
ATOM 578 N N . ASP A 1 82 ? 9.25 10.906 -13.164 1 85.19 82 ASP A N 1
ATOM 579 C CA . ASP A 1 82 ? 9.164 12.188 -13.852 1 85.19 82 ASP A CA 1
ATOM 580 C C . ASP A 1 82 ? 8.25 13.156 -13.102 1 85.19 82 ASP A C 1
ATOM 582 O O . ASP A 1 82 ? 8.547 14.344 -13 1 85.19 82 ASP A O 1
ATOM 586 N N . HIS A 1 83 ? 7.266 12.633 -12.609 1 80.44 83 HIS A N 1
ATOM 587 C CA . HIS A 1 83 ? 6.336 13.453 -11.836 1 80.44 83 HIS A CA 1
ATOM 588 C C . HIS A 1 83 ? 7.004 14.008 -10.578 1 80.44 83 HIS A C 1
ATOM 590 O O . HIS A 1 83 ? 6.895 15.195 -10.281 1 80.44 83 HIS A O 1
ATOM 596 N N . VAL A 1 84 ? 7.723 13.188 -9.914 1 85.5 84 VAL A N 1
ATOM 597 C CA . VAL A 1 84 ? 8.406 13.602 -8.695 1 85.5 84 VAL A CA 1
ATOM 598 C C . VAL A 1 84 ? 9.445 14.672 -9.023 1 85.5 84 VAL A C 1
ATOM 600 O O . VAL A 1 84 ? 9.531 15.695 -8.336 1 85.5 84 VAL A O 1
ATOM 603 N N . LEU A 1 85 ? 10.125 14.438 -10.102 1 88.44 85 LEU A N 1
ATOM 604 C CA . LEU A 1 85 ? 11.195 15.359 -10.461 1 88.44 85 LEU A CA 1
ATOM 605 C C . LEU A 1 85 ? 10.633 16.672 -11.008 1 88.44 85 LEU A C 1
ATOM 607 O O . LEU A 1 85 ? 11.211 17.734 -10.805 1 88.44 85 LEU A O 1
ATOM 611 N N . GLN A 1 86 ? 9.57 16.562 -11.68 1 85.44 86 GLN A N 1
ATOM 612 C CA . GLN A 1 86 ? 8.945 17.766 -12.219 1 85.44 86 GLN A CA 1
ATOM 613 C C . GLN A 1 86 ? 8.414 18.656 -11.102 1 85.44 86 GLN A C 1
ATOM 615 O O . GLN A 1 86 ? 8.633 19.875 -11.117 1 85.44 86 GLN A O 1
ATOM 620 N N . ASP A 1 87 ? 7.844 18.047 -10.172 1 83.31 87 ASP A N 1
ATOM 621 C CA . ASP A 1 87 ? 7.156 18.812 -9.141 1 83.31 87 ASP A CA 1
ATOM 622 C C . ASP A 1 87 ? 8.109 19.172 -7.992 1 83.31 87 ASP A C 1
ATOM 624 O O . ASP A 1 87 ? 7.918 20.172 -7.309 1 83.31 87 ASP A O 1
ATOM 628 N N . TYR A 1 88 ? 9.133 18.312 -7.816 1 90 88 TYR A N 1
ATOM 629 C CA . TYR A 1 88 ? 9.961 18.469 -6.625 1 90 88 TYR A CA 1
ATOM 630 C C . TYR A 1 88 ? 11.445 18.438 -6.973 1 90 88 TYR A C 1
ATOM 632 O O . TYR A 1 88 ? 12.266 18 -6.168 1 90 88 TYR A O 1
ATOM 640 N N . GLY A 1 89 ? 11.773 18.891 -8.086 1 90.5 89 GLY A N 1
ATOM 641 C CA . GLY A 1 89 ? 13.156 18.875 -8.555 1 90.5 89 GLY A CA 1
ATOM 642 C C . GLY A 1 89 ? 14.086 19.688 -7.672 1 90.5 89 GLY A C 1
ATOM 643 O O . GLY A 1 89 ? 15.305 19.453 -7.676 1 90.5 89 GLY A O 1
ATOM 644 N N . GLN A 1 90 ? 13.57 20.672 -6.953 1 92.06 90 GLN A N 1
ATOM 645 C CA . GLN A 1 90 ? 14.391 21.484 -6.055 1 92.06 90 GLN A CA 1
ATOM 646 C C . GLN A 1 90 ? 14.844 20.672 -4.844 1 92.06 90 GLN A C 1
ATOM 648 O O . GLN A 1 90 ? 15.836 21 -4.199 1 92.06 90 GLN A O 1
ATOM 653 N N . TYR A 1 91 ? 14.102 19.562 -4.559 1 94.06 91 TYR A N 1
ATOM 654 C CA . TYR A 1 91 ? 14.398 18.781 -3.367 1 94.06 91 TYR A CA 1
ATOM 655 C C . TYR A 1 91 ? 14.922 17.391 -3.738 1 94.06 91 TYR A C 1
ATOM 657 O O . TYR A 1 91 ? 15.664 16.781 -2.969 1 94.06 91 TYR A O 1
ATOM 665 N N . VAL A 1 92 ? 14.531 16.906 -4.875 1 96.44 92 VAL A N 1
ATOM 666 C CA . VAL A 1 92 ? 14.883 15.547 -5.246 1 96.44 92 VAL A CA 1
ATOM 667 C C . VAL A 1 92 ? 15.82 15.562 -6.453 1 96.44 92 VAL A C 1
ATOM 669 O O . VAL A 1 92 ? 15.469 16.094 -7.508 1 96.44 92 VAL A O 1
ATOM 672 N N . SER A 1 93 ? 16.969 15.008 -6.316 1 97.25 93 SER A N 1
ATOM 673 C CA . SER A 1 93 ? 17.906 14.797 -7.414 1 97.25 93 SER A CA 1
ATOM 674 C C . SER A 1 93 ? 18.047 13.32 -7.746 1 97.25 93 SER A C 1
ATOM 676 O O . SER A 1 93 ? 18.328 12.5 -6.863 1 97.25 93 SER A O 1
ATOM 678 N N . PHE A 1 94 ? 17.844 13.016 -9 1 96.12 94 PHE A N 1
ATOM 679 C CA . PHE A 1 94 ? 17.922 11.625 -9.445 1 96.12 94 PHE A CA 1
ATOM 680 C C . PHE A 1 94 ? 19.266 11.328 -10.086 1 96.12 94 PHE A C 1
ATOM 682 O O . PHE A 1 94 ? 19.766 12.117 -10.898 1 96.12 94 PHE A O 1
ATOM 689 N N . ARG A 1 95 ? 19.859 10.219 -9.648 1 95.75 95 ARG A N 1
ATOM 690 C CA . ARG A 1 95 ? 21.094 9.703 -10.242 1 95.75 95 ARG A CA 1
ATOM 691 C C . ARG A 1 95 ? 20.844 8.336 -10.883 1 95.75 95 ARG A C 1
ATOM 693 O O . ARG A 1 95 ? 20.547 7.363 -10.18 1 95.75 95 ARG A O 1
ATOM 700 N N . GLU A 1 96 ? 20.984 8.266 -12.195 1 93.88 96 GLU A N 1
ATOM 701 C CA . GLU A 1 96 ? 20.844 6.988 -12.891 1 93.88 96 GLU A CA 1
ATOM 702 C C . GLU A 1 96 ? 22.141 6.191 -12.852 1 93.88 96 GLU A C 1
ATOM 704 O O . GLU A 1 96 ? 22.891 6.176 -13.828 1 93.88 96 GLU A O 1
ATOM 709 N N . VAL A 1 97 ? 22.422 5.562 -11.766 1 95.31 97 VAL A N 1
ATOM 710 C CA . VAL A 1 97 ? 23.656 4.84 -11.523 1 95.31 97 VAL A CA 1
ATOM 711 C C . VAL A 1 97 ? 23.375 3.562 -10.734 1 95.31 97 VAL A C 1
ATOM 713 O O . VAL A 1 97 ? 22.297 3.422 -10.141 1 95.31 97 VAL A O 1
ATOM 716 N N . THR A 1 98 ? 24.266 2.697 -10.781 1 96 98 THR A N 1
ATOM 717 C CA . THR A 1 98 ? 24.25 1.526 -9.914 1 96 98 THR A CA 1
ATOM 718 C C . THR A 1 98 ? 25.047 1.789 -8.641 1 96 98 THR A C 1
ATOM 720 O O . THR A 1 98 ? 26.234 2.088 -8.695 1 96 98 THR A O 1
ATOM 723 N N . VAL A 1 99 ? 24.344 1.724 -7.527 1 98 99 VAL A N 1
ATOM 724 C CA . VAL A 1 99 ? 25.031 1.843 -6.242 1 98 99 VAL A CA 1
ATOM 725 C C . VAL A 1 99 ? 25.719 0.529 -5.906 1 98 99 VAL A C 1
ATOM 727 O O . VAL A 1 99 ? 25.141 -0.547 -6.027 1 98 99 VAL A O 1
ATOM 730 N N . VAL A 1 100 ? 27.047 0.622 -5.453 1 97.56 100 VAL A N 1
ATOM 731 C CA . VAL A 1 100 ? 27.781 -0.61 -5.219 1 97.56 100 VAL A CA 1
ATOM 732 C C . VAL A 1 100 ? 28.172 -0.713 -3.742 1 97.56 100 VAL A C 1
ATOM 734 O O . VAL A 1 100 ? 28.516 -1.792 -3.256 1 97.56 100 VAL A O 1
ATOM 737 N N . SER A 1 101 ? 28.062 0.414 -3.055 1 97.88 101 SER A N 1
ATOM 738 C CA . SER A 1 101 ? 28.469 0.377 -1.65 1 97.88 101 SER A CA 1
ATOM 739 C C . SER A 1 101 ? 27.734 1.444 -0.843 1 97.88 101 SER A C 1
ATOM 741 O O . SER A 1 101 ? 27.438 2.523 -1.357 1 97.88 101 SER A O 1
ATOM 743 N N . VAL A 1 102 ? 27.406 1.088 0.39 1 98.31 102 VAL A N 1
ATOM 744 C CA . VAL A 1 102 ? 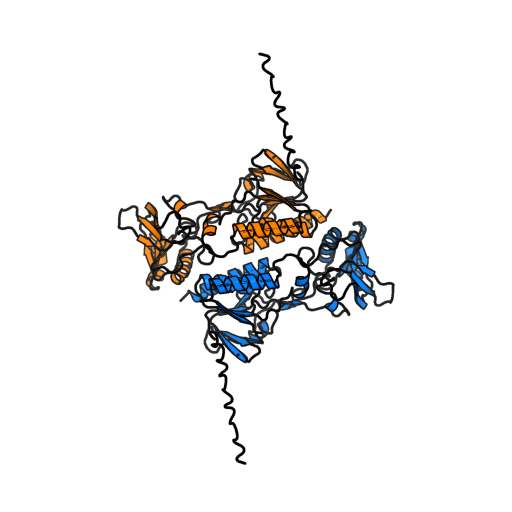26.875 2.025 1.374 1 98.31 102 VAL A CA 1
ATOM 745 C C . VAL A 1 102 ? 27.625 1.876 2.691 1 98.31 102 VAL A C 1
ATOM 747 O O . VAL A 1 102 ? 28.25 0.841 2.943 1 98.31 102 VAL A O 1
ATOM 750 N N . GLY A 1 103 ? 27.641 2.875 3.502 1 96.81 103 GLY A N 1
ATOM 751 C CA . GLY A 1 103 ? 28.328 2.783 4.777 1 96.81 103 GLY A CA 1
ATOM 752 C C . GLY A 1 103 ? 28.031 3.939 5.711 1 96.81 103 GLY A C 1
ATOM 753 O O . GLY A 1 103 ? 27.406 4.926 5.301 1 96.81 103 GLY A O 1
ATOM 754 N N . ARG A 1 104 ? 28.391 3.742 6.965 1 94.88 104 ARG A N 1
ATOM 755 C CA . ARG A 1 104 ? 28.391 4.824 7.941 1 94.88 104 ARG A CA 1
ATOM 756 C C . ARG A 1 104 ? 29.672 5.656 7.84 1 94.88 104 ARG A C 1
ATOM 758 O O . ARG A 1 104 ? 30.75 5.125 7.551 1 94.88 104 ARG A O 1
ATOM 765 N N . THR A 1 105 ? 29.484 6.891 8 1 88.88 105 THR A N 1
ATOM 766 C CA . THR A 1 105 ? 30.672 7.746 8.016 1 88.88 105 THR A CA 1
ATOM 767 C C . THR A 1 105 ? 31.219 7.867 9.43 1 88.88 105 THR A C 1
ATOM 769 O O . THR A 1 105 ? 30.641 7.336 10.383 1 88.88 105 THR A O 1
ATOM 772 N N . ASP A 1 106 ? 32.406 8.562 9.445 1 82.5 106 ASP A N 1
ATOM 773 C CA . ASP A 1 106 ? 33.031 8.844 10.742 1 82.5 106 ASP A CA 1
ATOM 774 C C . ASP A 1 106 ? 32.25 9.93 11.492 1 82.5 106 ASP A C 1
ATOM 776 O O . ASP A 1 106 ? 32.375 10.039 12.719 1 82.5 106 ASP A O 1
ATOM 780 N N . VAL A 1 107 ? 31.578 10.719 10.727 1 78.88 107 VAL A N 1
ATOM 781 C CA . VAL A 1 107 ? 30.703 11.711 11.352 1 78.88 107 VAL A CA 1
ATOM 782 C C . VAL A 1 107 ? 29.422 11.031 11.82 1 78.88 107 VAL A C 1
ATOM 784 O O . VAL A 1 107 ? 28.781 10.297 11.062 1 78.88 107 VAL A O 1
ATOM 787 N N . PRO A 1 108 ? 29.141 11.281 13.008 1 73.44 108 PRO A N 1
ATOM 788 C CA . PRO A 1 108 ? 27.953 10.617 13.539 1 73.44 108 PRO A CA 1
ATOM 789 C C . PRO A 1 108 ? 26.688 10.922 12.727 1 73.44 108 PRO A C 1
ATOM 791 O O . PRO A 1 108 ? 26.516 12.047 12.258 1 73.44 108 PRO A O 1
ATOM 794 N N . GLU A 1 109 ? 26.016 9.891 12.484 1 74.62 109 GLU A N 1
ATOM 795 C CA . GLU A 1 109 ? 24.672 9.922 11.914 1 74.62 109 GLU A CA 1
ATOM 796 C C . GLU A 1 109 ? 24.703 10.367 10.461 1 74.62 109 GLU A C 1
ATOM 798 O O . GLU A 1 109 ? 23.844 11.148 10.031 1 74.62 109 GLU A O 1
ATOM 803 N N . ARG A 1 110 ? 25.797 9.992 9.852 1 92 110 ARG A N 1
ATOM 804 C CA . ARG A 1 110 ? 25.859 10.25 8.422 1 92 110 ARG A CA 1
ATOM 805 C C . ARG A 1 110 ? 26.203 8.977 7.648 1 92 110 ARG A C 1
ATOM 807 O O . ARG A 1 110 ? 26.891 8.094 8.164 1 92 110 ARG A O 1
ATOM 814 N N . PHE A 1 111 ? 25.688 8.914 6.473 1 97.94 111 PHE A N 1
ATOM 815 C CA . PHE A 1 111 ? 25.828 7.742 5.621 1 97.94 111 PHE A CA 1
ATOM 816 C C . PHE A 1 111 ? 26.438 8.117 4.273 1 97.94 111 PHE A C 1
ATOM 818 O O . PHE A 1 111 ? 26.328 9.273 3.846 1 97.94 111 PHE A O 1
ATOM 825 N N . THR A 1 112 ? 27.125 7.141 3.715 1 97.75 112 THR A N 1
ATOM 826 C CA . THR A 1 112 ? 27.719 7.312 2.395 1 97.75 112 THR A CA 1
ATOM 827 C C . THR A 1 112 ? 27.156 6.293 1.411 1 97.75 112 THR A C 1
ATOM 829 O O . THR A 1 112 ? 26.922 5.137 1.771 1 97.75 112 THR A O 1
ATOM 832 N N . VAL A 1 113 ? 26.891 6.672 0.194 1 98.12 113 VAL A N 1
ATOM 833 C CA . VAL A 1 113 ? 26.547 5.824 -0.942 1 98.12 113 VAL A CA 1
ATOM 834 C C . VAL A 1 113 ? 27.578 6.012 -2.057 1 98.12 113 VAL A C 1
ATOM 836 O O . VAL A 1 113 ? 27.922 7.141 -2.414 1 98.12 113 VAL A O 1
ATOM 839 N N . VAL A 1 114 ? 28.125 4.902 -2.572 1 98 114 VAL A N 1
ATOM 840 C CA . VAL A 1 114 ? 29.109 4.93 -3.652 1 98 114 VAL A CA 1
ATOM 841 C C . VAL A 1 114 ? 28.547 4.211 -4.875 1 98 114 VAL A C 1
ATOM 843 O O . VAL A 1 114 ? 28 3.117 -4.762 1 98 114 VAL A O 1
ATOM 846 N N . ASP A 1 115 ? 28.609 4.82 -6.016 1 96.81 115 ASP A N 1
ATOM 847 C CA . ASP A 1 115 ? 28.109 4.18 -7.23 1 96.81 115 ASP A CA 1
ATOM 848 C C . ASP A 1 115 ? 29.234 3.463 -7.973 1 96.81 115 ASP A C 1
ATOM 850 O O . ASP A 1 115 ? 30.375 3.447 -7.512 1 96.81 115 ASP A O 1
ATOM 854 N N . ALA A 1 116 ? 28.938 2.863 -9.086 1 95.88 116 ALA A N 1
ATOM 855 C CA . ALA A 1 116 ? 29.859 2.008 -9.82 1 95.88 116 ALA A CA 1
ATOM 856 C C . ALA A 1 116 ? 31.047 2.812 -10.359 1 95.88 116 ALA A C 1
ATOM 858 O O . ALA A 1 116 ? 32.094 2.254 -10.648 1 95.88 116 ALA A O 1
ATOM 859 N N . SER A 1 117 ? 30.938 4.172 -10.492 1 94.88 117 SER A N 1
ATOM 860 C CA . SER A 1 117 ? 32.031 5.012 -10.969 1 94.88 117 SER A CA 1
ATOM 861 C C . SER A 1 117 ? 33 5.355 -9.844 1 94.88 117 SER A C 1
ATOM 863 O O . SER A 1 117 ? 34.094 5.871 -10.086 1 94.88 117 SER A O 1
ATOM 865 N N . GLY A 1 118 ? 32.562 5.145 -8.703 1 95.69 118 GLY A N 1
ATOM 866 C CA . GLY A 1 118 ? 33.375 5.484 -7.551 1 95.69 118 GLY A CA 1
ATOM 867 C C . GLY A 1 118 ? 32.969 6.785 -6.891 1 95.69 118 GLY A C 1
ATOM 868 O O . GLY A 1 118 ? 33.531 7.16 -5.848 1 95.69 118 GLY A O 1
ATOM 869 N N . ALA A 1 119 ? 32 7.5 -7.457 1 96.19 119 ALA A N 1
ATOM 870 C CA . ALA A 1 119 ? 31.516 8.75 -6.883 1 96.19 119 ALA A CA 1
ATOM 871 C C . ALA A 1 119 ? 30.781 8.508 -5.57 1 96.19 119 ALA A C 1
ATOM 873 O O . ALA A 1 119 ? 29.969 7.574 -5.465 1 96.19 119 ALA A O 1
ATOM 874 N N . ALA A 1 120 ? 31.078 9.32 -4.594 1 96.31 120 ALA A N 1
ATOM 875 C CA . ALA A 1 120 ? 30.484 9.164 -3.268 1 96.31 120 ALA A CA 1
ATOM 876 C C . ALA A 1 120 ? 29.547 10.328 -2.949 1 96.31 120 ALA A C 1
ATOM 878 O O . ALA A 1 120 ? 29.844 11.477 -3.271 1 96.31 120 ALA A O 1
ATOM 879 N N . CYS A 1 121 ? 28.391 10.008 -2.389 1 97.06 121 CYS A N 1
ATOM 880 C CA . CYS A 1 121 ? 27.453 10.984 -1.863 1 97.06 121 CYS A CA 1
ATOM 881 C C . CYS A 1 121 ? 27.203 10.758 -0.375 1 97.06 121 CYS A C 1
ATOM 883 O O . CYS A 1 121 ? 27.406 9.648 0.131 1 97.06 121 CYS A O 1
ATOM 885 N N . HIS A 1 122 ? 26.812 11.82 0.291 1 96.81 122 HIS A N 1
ATOM 886 C CA . HIS A 1 122 ? 26.656 11.766 1.739 1 96.81 122 HIS A CA 1
ATOM 887 C C . HIS A 1 122 ? 25.281 12.273 2.158 1 96.81 122 HIS A C 1
ATOM 889 O O . HIS A 1 122 ? 24.703 13.156 1.51 1 96.81 122 HIS A O 1
ATOM 895 N N . GLY A 1 123 ? 24.734 11.68 3.213 1 97.38 123 GLY A N 1
ATOM 896 C CA . GLY A 1 123 ? 23.453 12.102 3.75 1 97.38 123 GLY A CA 1
ATOM 897 C C . GLY A 1 123 ? 23.281 11.773 5.223 1 97.38 123 GLY A C 1
ATOM 898 O O . GLY A 1 123 ? 24.078 11.039 5.797 1 97.38 123 GLY A O 1
ATOM 899 N N . ARG A 1 124 ? 22.281 12.297 5.859 1 97 124 ARG A N 1
ATOM 900 C CA . ARG A 1 124 ? 22.031 12.117 7.285 1 97 124 ARG A CA 1
ATOM 901 C C . ARG A 1 124 ? 21.203 10.859 7.535 1 97 124 ARG A C 1
ATOM 903 O O . ARG A 1 124 ? 21.234 10.297 8.633 1 97 124 ARG A O 1
ATOM 910 N N . LYS A 1 125 ? 20.391 10.453 6.598 1 98 125 LYS A N 1
ATOM 911 C CA . LYS A 1 125 ? 19.578 9.234 6.633 1 98 125 LYS A CA 1
ATOM 912 C C . LYS A 1 125 ? 19.797 8.406 5.367 1 98 125 LYS A C 1
ATOM 914 O O . LYS A 1 125 ? 20.234 8.922 4.34 1 98 125 LYS A O 1
ATOM 919 N N . LEU A 1 126 ? 19.547 7.125 5.469 1 98.75 126 LEU A N 1
ATOM 920 C CA . LEU A 1 126 ? 19.672 6.203 4.344 1 98.75 126 LEU A CA 1
ATOM 921 C C . LEU A 1 126 ? 18.438 5.312 4.242 1 98.75 126 LEU A C 1
ATOM 923 O O . LEU A 1 126 ? 18.031 4.695 5.227 1 98.75 126 LEU A O 1
ATOM 927 N N . ILE A 1 127 ? 17.781 5.289 3.111 1 98.88 127 ILE A N 1
ATOM 928 C CA . ILE A 1 127 ? 16.656 4.395 2.852 1 98.88 127 ILE A CA 1
ATOM 929 C C . ILE A 1 127 ? 17.047 3.385 1.772 1 98.88 127 ILE A C 1
ATOM 931 O O . ILE A 1 127 ? 17.344 3.762 0.634 1 98.88 127 ILE A O 1
ATOM 935 N N . LEU A 1 128 ? 17.109 2.174 2.168 1 98.81 128 LEU A N 1
ATOM 936 C CA . LEU A 1 128 ? 17.359 1.08 1.235 1 98.81 128 LEU A CA 1
ATOM 937 C C . LEU A 1 128 ? 16.078 0.603 0.587 1 98.81 128 LEU A C 1
ATOM 939 O O . LEU A 1 128 ? 15.266 -0.071 1.229 1 98.81 128 LEU A O 1
ATOM 943 N N . ALA A 1 129 ? 15.898 0.935 -0.658 1 97.94 129 ALA A N 1
ATOM 944 C CA . ALA A 1 129 ? 14.75 0.547 -1.472 1 97.94 129 ALA A CA 1
ATOM 945 C C . ALA A 1 129 ? 15.188 -0.22 -2.715 1 97.94 129 ALA A C 1
ATOM 947 O O . ALA A 1 129 ? 14.648 -0.018 -3.803 1 97.94 129 ALA A O 1
ATOM 948 N N . SER A 1 130 ? 16.125 -1.088 -2.592 1 96 130 SER A N 1
ATOM 949 C CA . SER A 1 130 ? 16.812 -1.724 -3.713 1 96 130 SER A CA 1
ATOM 950 C C . SER A 1 130 ? 16.031 -2.934 -4.219 1 96 130 SER A C 1
ATOM 952 O O . SER A 1 130 ? 16.375 -3.502 -5.262 1 96 130 SER A O 1
ATOM 954 N N . GLY A 1 131 ? 15 -3.373 -3.529 1 94.12 131 GLY A N 1
ATOM 955 C CA . GLY A 1 131 ? 14.219 -4.52 -3.957 1 94.12 131 GLY A CA 1
ATOM 956 C C . GLY A 1 131 ? 14.945 -5.84 -3.785 1 94.12 131 GLY A C 1
ATOM 957 O O . GLY A 1 131 ? 15.805 -5.969 -2.908 1 94.12 131 GLY A O 1
ATOM 958 N N . VAL A 1 132 ? 14.484 -6.844 -4.512 1 92.75 132 VAL A N 1
ATOM 959 C CA . VAL A 1 132 ? 15.055 -8.18 -4.391 1 92.75 132 VAL A CA 1
ATOM 960 C C . VAL A 1 132 ? 15.375 -8.734 -5.777 1 92.75 132 VAL A C 1
ATOM 962 O O . VAL A 1 132 ? 14.938 -8.18 -6.789 1 92.75 132 VAL A O 1
ATOM 965 N N . GLU A 1 133 ? 16.172 -9.688 -5.824 1 90.31 133 GLU A N 1
ATOM 966 C CA . GLU A 1 133 ? 16.344 -10.531 -7.004 1 90.31 133 GLU A CA 1
ATOM 967 C C . GLU A 1 133 ? 15.859 -11.953 -6.734 1 90.31 133 GLU A C 1
ATOM 969 O O . GLU A 1 133 ? 15.906 -12.43 -5.598 1 90.31 133 GLU A O 1
ATOM 974 N N . ASP A 1 134 ? 15.352 -12.594 -7.742 1 88.94 134 ASP A N 1
ATOM 975 C CA . ASP A 1 134 ? 14.906 -13.977 -7.648 1 88.94 134 ASP A CA 1
ATOM 976 C C . ASP A 1 134 ? 16.078 -14.945 -7.746 1 88.94 134 ASP A C 1
ATOM 978 O O . ASP A 1 134 ? 17 -14.742 -8.547 1 88.94 134 ASP A O 1
ATOM 982 N N . VAL A 1 135 ? 16.078 -15.945 -6.906 1 90.5 135 VAL A N 1
ATOM 983 C CA . VAL A 1 135 ? 17.094 -16.984 -6.934 1 90.5 135 VAL A CA 1
ATOM 984 C C . VAL A 1 135 ? 16.531 -18.234 -7.629 1 90.5 135 VAL A C 1
ATOM 986 O O . VAL A 1 135 ? 15.75 -18.984 -7.039 1 90.5 135 VAL A O 1
ATOM 989 N N . PRO A 1 136 ? 16.922 -18.453 -8.859 1 92.12 136 PRO A N 1
ATOM 990 C CA . PRO A 1 136 ? 16.359 -19.578 -9.602 1 92.12 136 PRO A CA 1
ATOM 991 C C . PRO A 1 136 ? 16.656 -20.922 -8.938 1 92.12 136 PRO A C 1
ATOM 993 O O . PRO A 1 136 ? 17.703 -21.094 -8.305 1 92.12 136 PRO A O 1
ATOM 996 N N . LEU A 1 137 ? 15.688 -21.844 -9.047 1 94.44 137 LEU A N 1
ATOM 997 C CA . LEU A 1 137 ? 15.977 -23.219 -8.672 1 94.44 137 LEU A CA 1
ATOM 998 C C . LEU A 1 137 ? 17.109 -23.797 -9.523 1 94.44 137 LEU A C 1
ATOM 1000 O O . LEU A 1 137 ? 17.25 -23.438 -10.695 1 94.44 137 LEU A O 1
ATOM 1004 N N . PRO A 1 138 ? 17.922 -24.656 -8.875 1 94.88 138 PRO A N 1
ATOM 1005 C CA . PRO A 1 138 ? 19 -25.297 -9.648 1 94.88 138 PRO A CA 1
ATOM 1006 C C . PRO A 1 138 ? 18.484 -26.422 -10.547 1 94.88 138 PRO A C 1
ATOM 1008 O O . PRO A 1 138 ? 18.969 -27.547 -10.453 1 94.88 138 PRO A O 1
ATOM 1011 N N . ILE A 1 139 ? 17.484 -26.188 -11.305 1 97.56 139 ILE A N 1
ATOM 1012 C CA . ILE A 1 139 ? 16.938 -27.094 -12.312 1 97.56 139 ILE A CA 1
ATOM 1013 C C . ILE A 1 139 ? 17.125 -26.469 -13.695 1 97.56 139 ILE A C 1
ATOM 1015 O O . ILE A 1 139 ? 16.781 -25.312 -13.914 1 97.56 139 ILE A O 1
ATOM 1019 N N . ASP A 1 140 ? 17.703 -27.25 -14.539 1 98 140 ASP A N 1
ATOM 1020 C CA . ASP A 1 140 ? 17.984 -26.781 -15.891 1 98 140 ASP A CA 1
ATOM 1021 C C . ASP A 1 140 ? 16.734 -26.188 -16.531 1 98 140 ASP A C 1
ATOM 1023 O O . ASP A 1 140 ? 15.648 -26.781 -16.453 1 98 140 ASP A O 1
ATOM 1027 N N . GLY A 1 141 ? 16.891 -24.969 -17.109 1 97.19 141 GLY A N 1
ATOM 1028 C CA . GLY A 1 141 ? 15.805 -24.328 -17.828 1 97.19 141 GLY A CA 1
ATOM 1029 C C . GLY A 1 141 ? 14.922 -23.469 -16.953 1 97.19 141 GLY A C 1
ATOM 1030 O O . GLY A 1 141 ? 14.133 -22.672 -17.453 1 97.19 141 GLY A O 1
ATOM 1031 N N . TYR A 1 142 ? 15.016 -23.594 -15.648 1 96.44 142 TYR A N 1
ATOM 1032 C CA . TYR A 1 142 ? 14.172 -22.812 -14.734 1 96.44 142 TYR A CA 1
ATOM 1033 C C . TYR A 1 142 ? 14.328 -21.328 -14.984 1 96.44 142 TYR A C 1
ATOM 1035 O O . TYR A 1 142 ? 13.336 -20.609 -15.164 1 96.44 142 TYR A O 1
ATOM 1043 N N . ALA A 1 143 ? 15.523 -20.875 -15.031 1 92.88 143 ALA A N 1
ATOM 1044 C CA . ALA A 1 143 ? 15.797 -19.453 -15.18 1 92.88 143 ALA A CA 1
ATOM 1045 C C . ALA A 1 143 ? 15.242 -18.906 -16.5 1 92.88 143 ALA A C 1
ATOM 1047 O O . ALA A 1 143 ? 14.727 -17.797 -16.547 1 92.88 143 ALA A O 1
ATOM 1048 N N . ALA A 1 144 ? 15.336 -19.688 -17.484 1 89.12 144 ALA A N 1
ATOM 1049 C CA . ALA A 1 144 ? 14.867 -19.266 -18.812 1 89.12 144 ALA A CA 1
ATOM 1050 C C . ALA A 1 144 ? 13.344 -19.188 -18.859 1 89.12 144 ALA A C 1
ATOM 1052 O O . ALA A 1 144 ? 12.773 -18.406 -19.609 1 89.12 144 ALA A O 1
ATOM 1053 N N . CYS A 1 145 ? 12.672 -20.016 -18.031 1 89.88 145 CYS A N 1
ATOM 1054 C CA . CYS A 1 145 ? 11.219 -20.094 -18.062 1 89.88 145 CYS A CA 1
ATOM 1055 C C . CYS A 1 145 ? 10.594 -19.125 -17.062 1 89.88 145 CYS A C 1
ATOM 1057 O O . CYS A 1 145 ? 9.438 -18.734 -17.203 1 89.88 145 CYS A O 1
ATOM 1059 N N . PHE A 1 146 ? 11.398 -18.797 -16.062 1 89.94 146 PHE A N 1
ATOM 1060 C CA . PHE A 1 146 ? 10.875 -17.938 -15.008 1 89.94 146 PHE A CA 1
ATOM 1061 C C . PHE A 1 146 ? 10.547 -16.547 -15.547 1 89.94 146 PHE A C 1
ATOM 1063 O O . PHE A 1 146 ? 11.336 -15.969 -16.297 1 89.94 146 PHE A O 1
ATOM 1070 N N . GLY A 1 147 ? 9.367 -16.125 -15.086 1 83.44 147 GLY A N 1
ATOM 1071 C CA . GLY A 1 147 ? 8.93 -14.812 -15.523 1 83.44 147 GLY A CA 1
ATOM 1072 C C . GLY A 1 147 ? 8.219 -14.828 -16.859 1 83.44 147 GLY A C 1
ATOM 1073 O O . GLY A 1 147 ? 7.59 -13.844 -17.25 1 83.44 147 GLY A O 1
ATOM 1074 N N . ARG A 1 148 ? 8.297 -15.953 -17.594 1 83 148 ARG A N 1
ATOM 1075 C CA . ARG A 1 148 ? 7.598 -16.125 -18.859 1 83 148 ARG A CA 1
ATOM 1076 C C . ARG A 1 148 ? 6.43 -17.094 -18.703 1 83 148 ARG A C 1
ATOM 1078 O O . ARG A 1 148 ? 5.281 -16.75 -18.984 1 83 148 ARG A O 1
ATOM 1085 N N . VAL A 1 149 ? 6.801 -18.312 -18.266 1 87.56 149 VAL A N 1
ATOM 1086 C CA . VAL A 1 149 ? 5.773 -19.344 -18.156 1 87.56 149 VAL A CA 1
ATOM 1087 C C . VAL A 1 149 ? 5.82 -19.969 -16.766 1 87.56 149 VAL A C 1
ATOM 1089 O O . VAL A 1 149 ? 4.918 -20.719 -16.391 1 87.56 149 VAL A O 1
ATOM 1092 N N . ILE A 1 150 ? 6.863 -19.781 -16.078 1 90.56 150 ILE A N 1
ATOM 1093 C CA . ILE A 1 150 ? 6.855 -20.016 -14.641 1 90.56 150 ILE A CA 1
ATOM 1094 C C . ILE A 1 150 ? 6.5 -18.719 -13.914 1 90.56 150 ILE A C 1
ATOM 1096 O O . ILE A 1 150 ? 7.234 -17.734 -14 1 90.56 150 ILE A O 1
ATOM 1100 N N . VAL A 1 151 ? 5.391 -18.812 -13.258 1 87.69 151 VAL A N 1
ATOM 1101 C CA . VAL A 1 151 ? 4.824 -17.578 -12.703 1 87.69 151 VAL A CA 1
ATOM 1102 C C . VAL A 1 151 ? 4.691 -17.703 -11.188 1 87.69 151 VAL A C 1
ATOM 1104 O O . VAL A 1 151 ? 4.301 -18.766 -10.68 1 87.69 151 VAL A O 1
ATOM 1107 N N . HIS A 1 152 ? 5.066 -16.656 -10.5 1 88.31 152 HIS A N 1
ATOM 1108 C CA . HIS A 1 152 ? 5.113 -16.75 -9.047 1 88.31 152 HIS A CA 1
ATOM 1109 C C . HIS A 1 152 ? 3.828 -16.219 -8.414 1 88.31 152 HIS A C 1
ATOM 1111 O O . HIS A 1 152 ? 3.553 -16.5 -7.246 1 88.31 152 HIS A O 1
ATOM 1117 N N . CYS A 1 153 ? 3.062 -15.43 -9.109 1 85.81 153 CYS A N 1
ATOM 1118 C CA . CYS A 1 153 ? 1.842 -14.852 -8.57 1 85.81 153 CYS A CA 1
ATOM 1119 C C . CYS A 1 153 ? 0.694 -14.961 -9.57 1 85.81 153 CYS A C 1
ATOM 1121 O O . CYS A 1 153 ? 0.733 -14.344 -10.633 1 85.81 153 CYS A O 1
ATOM 1123 N N . LEU A 1 154 ? -0.322 -15.656 -9.281 1 85.44 154 LEU A N 1
ATOM 1124 C CA . LEU A 1 154 ? -1.415 -15.93 -10.211 1 85.44 154 LEU A CA 1
ATOM 1125 C C . LEU A 1 154 ? -2.49 -14.852 -10.117 1 85.44 154 LEU A C 1
ATOM 1127 O O . LEU A 1 154 ? -3.441 -14.844 -10.898 1 85.44 154 LEU A O 1
ATOM 1131 N N . LEU A 1 155 ? -2.318 -13.891 -9.172 1 80.44 155 LEU A N 1
ATOM 1132 C CA . LEU A 1 155 ? -3.264 -12.789 -9.016 1 80.44 155 LEU A CA 1
ATOM 1133 C C . LEU A 1 155 ? -2.607 -11.461 -9.359 1 80.44 155 LEU A C 1
ATOM 1135 O O . LEU A 1 155 ? -3.199 -10.398 -9.141 1 80.44 155 LEU A O 1
ATOM 1139 N N . CYS A 1 156 ? -1.426 -11.5 -9.789 1 74.19 156 CYS A N 1
ATOM 1140 C CA . CYS A 1 156 ? -0.662 -10.312 -10.156 1 74.19 156 CYS A CA 1
ATOM 1141 C C . CYS A 1 156 ? -0.491 -10.211 -11.664 1 74.19 156 CYS A C 1
ATOM 1143 O O . CYS A 1 156 ? -1.036 -11.031 -12.406 1 74.19 156 CYS A O 1
ATOM 1145 N N . ASN A 1 157 ? -0.093 -8.961 -12.234 1 57.28 157 ASN A N 1
ATOM 1146 C CA . ASN A 1 157 ? -0.008 -8.633 -13.656 1 57.28 157 ASN A CA 1
ATOM 1147 C C . ASN A 1 157 ? 0.911 -9.602 -14.398 1 57.28 157 ASN A C 1
ATOM 1149 O O . ASN A 1 157 ? 1.21 -9.398 -15.578 1 57.28 157 ASN A O 1
ATOM 1153 N N . ASP A 1 158 ? 1.463 -10.469 -13.742 1 53.75 158 ASP A N 1
ATOM 1154 C CA . ASP A 1 158 ? 2.533 -11.188 -14.422 1 53.75 158 ASP A CA 1
ATOM 1155 C C . ASP A 1 158 ? 1.969 -12.219 -15.398 1 53.75 158 ASP A C 1
ATOM 1157 O O . ASP A 1 158 ? 2.715 -13.023 -15.953 1 53.75 158 ASP A O 1
ATOM 1161 N N . TYR A 1 159 ? 0.555 -12.305 -15.461 1 54.03 159 TYR A N 1
ATOM 1162 C CA . TYR A 1 159 ? 0.243 -13.477 -16.266 1 54.03 159 TYR A CA 1
ATOM 1163 C C . TYR A 1 159 ? -0.635 -13.109 -17.453 1 54.03 159 TYR A C 1
ATOM 1165 O O . TYR A 1 159 ? -1.632 -12.398 -17.312 1 54.03 159 TYR A O 1
ATOM 1173 N N . PRO A 1 160 ? -0.158 -12.82 -18.562 1 48.03 160 PRO A N 1
ATOM 1174 C CA . PRO A 1 160 ? -1.18 -12.789 -19.609 1 48.03 160 PRO A CA 1
ATOM 1175 C C . PRO A 1 160 ? -2.266 -13.844 -19.406 1 48.03 160 PRO A C 1
ATOM 1177 O O . PRO A 1 160 ? -2.043 -14.836 -18.719 1 48.03 160 PRO A O 1
ATOM 1180 N N . GLN A 1 161 ? -3.74 -13.594 -19.719 1 49.75 161 GLN A N 1
ATOM 1181 C CA . GLN A 1 161 ? -5.012 -14.305 -19.688 1 49.75 161 GLN A CA 1
ATOM 1182 C C . GLN A 1 161 ? -4.801 -15.812 -19.844 1 49.75 161 GLN A C 1
ATOM 1184 O O . GLN A 1 161 ? -5.664 -16.516 -20.359 1 49.75 161 GLN A O 1
ATOM 1189 N N . ARG A 1 162 ? -3.727 -16.578 -19.672 1 53.5 162 ARG A N 1
ATOM 1190 C CA . ARG A 1 162 ? -3.535 -17.703 -20.578 1 53.5 162 ARG A CA 1
ATOM 1191 C C . ARG A 1 162 ? -4.379 -18.891 -20.156 1 53.5 162 ARG A C 1
ATOM 1193 O O . ARG A 1 162 ? -4.34 -19.312 -19 1 53.5 162 ARG A O 1
ATOM 1200 N N . THR A 1 163 ? -5.719 -18.844 -20.328 1 59.56 163 THR A N 1
ATOM 1201 C CA . THR A 1 163 ? -6.547 -20.047 -20.312 1 59.56 163 THR A CA 1
ATOM 1202 C C . THR A 1 163 ? -5.902 -21.156 -21.141 1 59.56 163 THR A C 1
ATOM 1204 O O . THR A 1 163 ? -5.348 -20.906 -22.203 1 59.56 163 THR A O 1
ATOM 1207 N N . GLY A 1 164 ? -5.309 -22.062 -20.312 1 68.44 164 GLY A N 1
ATOM 1208 C CA . GLY A 1 164 ? -4.891 -23.25 -21.031 1 68.44 164 GLY A CA 1
ATOM 1209 C C . GLY A 1 164 ? -5.625 -24.5 -20.578 1 68.44 164 GLY A C 1
ATOM 1210 O O . GLY A 1 164 ? -6.434 -24.453 -19.656 1 68.44 164 GLY A O 1
ATOM 1211 N N . THR A 1 165 ? -5.492 -25.438 -21.359 1 80.56 165 THR A N 1
ATOM 1212 C CA . THR A 1 165 ? -6.098 -26.734 -21.062 1 80.56 165 THR A CA 1
ATOM 1213 C C . THR A 1 165 ? -5.508 -27.328 -19.781 1 80.56 165 THR A C 1
ATOM 1215 O O . THR A 1 165 ? -6.242 -27.781 -18.906 1 80.56 165 THR A O 1
ATOM 1218 N N . SER A 1 166 ? -4.145 -27.125 -19.609 1 93.12 166 SER A N 1
ATOM 1219 C CA . SER A 1 166 ? -3.512 -27.688 -18.422 1 93.12 166 SER A CA 1
ATOM 1220 C C . SER A 1 166 ? -2.434 -26.75 -17.875 1 93.12 166 SER A C 1
ATOM 1222 O O . SER A 1 166 ? -1.802 -26.016 -18.641 1 93.12 166 SER A O 1
ATOM 1224 N N . ALA A 1 167 ? -2.295 -26.719 -16.562 1 94.38 167 ALA A N 1
ATOM 1225 C CA . ALA A 1 167 ? -1.268 -25.953 -15.867 1 94.38 167 ALA A CA 1
ATOM 1226 C C . ALA A 1 167 ? -0.644 -26.766 -14.742 1 94.38 167 ALA A C 1
ATOM 1228 O O . ALA A 1 167 ? -1.117 -27.859 -14.43 1 94.38 167 ALA A O 1
ATOM 1229 N N . GLY A 1 168 ? 0.495 -26.266 -14.273 1 96.12 168 GLY A N 1
ATOM 1230 C CA . GLY A 1 168 ? 1.177 -26.969 -13.203 1 96.12 168 GLY A CA 1
ATOM 1231 C C . GLY A 1 168 ? 1.476 -26.078 -12.008 1 96.12 168 GLY A C 1
ATOM 1232 O O . GLY A 1 168 ? 1.475 -24.859 -12.117 1 96.12 168 GLY A O 1
ATOM 1233 N N . VAL A 1 169 ? 1.593 -26.688 -10.867 1 97.06 169 VAL A N 1
ATOM 1234 C CA . VAL A 1 169 ? 2.154 -26.094 -9.656 1 97.06 169 VAL A CA 1
ATOM 1235 C C . VAL A 1 169 ? 3.402 -26.875 -9.242 1 97.06 169 VAL A C 1
ATOM 1237 O O . VAL A 1 169 ? 3.35 -28.094 -9.047 1 97.06 169 VAL A O 1
ATOM 1240 N N . LEU A 1 170 ? 4.496 -26.156 -9.227 1 98.31 170 LEU A N 1
ATOM 1241 C CA . LEU A 1 170 ? 5.723 -26.797 -8.758 1 98.31 170 LEU A CA 1
ATOM 1242 C C . LEU A 1 170 ? 5.836 -26.688 -7.238 1 98.31 170 LEU A C 1
ATOM 1244 O O . LEU A 1 170 ? 6.105 -25.609 -6.703 1 98.31 170 LEU A O 1
ATOM 1248 N N . ALA A 1 171 ? 5.652 -27.812 -6.523 1 97.69 171 ALA A N 1
ATOM 1249 C CA . ALA A 1 171 ? 5.613 -27.844 -5.062 1 97.69 171 ALA A CA 1
ATOM 1250 C C . ALA A 1 171 ? 7.008 -28.047 -4.48 1 97.69 171 ALA A C 1
ATOM 1252 O O . ALA A 1 171 ? 7.27 -29.047 -3.807 1 97.69 171 ALA A O 1
ATOM 1253 N N . VAL A 1 172 ? 7.883 -27.109 -4.688 1 95.19 172 VAL A N 1
ATOM 1254 C CA . VAL A 1 172 ? 9.258 -27.078 -4.207 1 95.19 172 VAL A CA 1
ATOM 1255 C C . VAL A 1 172 ? 9.531 -25.734 -3.523 1 95.19 172 VAL A C 1
ATOM 1257 O O . VAL A 1 172 ? 8.969 -24.719 -3.902 1 95.19 172 VAL A O 1
ATOM 1260 N N . GLY A 1 173 ? 10.336 -25.75 -2.5 1 90.88 173 GLY A N 1
ATOM 1261 C CA . GLY A 1 173 ? 10.688 -24.5 -1.838 1 90.88 173 GLY A CA 1
ATOM 1262 C C . GLY A 1 173 ? 9.516 -23.828 -1.163 1 90.88 173 GLY A C 1
ATOM 1263 O O . GLY A 1 173 ? 8.82 -24.438 -0.347 1 90.88 173 GLY A O 1
ATOM 1264 N N . ALA A 1 174 ? 9.211 -22.672 -1.619 1 86.69 174 ALA A N 1
ATOM 1265 C CA . ALA A 1 174 ? 8.164 -21.859 -1 1 86.69 174 ALA A CA 1
ATOM 1266 C C . ALA A 1 174 ? 6.809 -22.547 -1.082 1 86.69 174 ALA A C 1
ATOM 1268 O O . ALA A 1 174 ? 5.918 -22.281 -0.271 1 86.69 174 ALA A O 1
ATOM 1269 N N . PHE A 1 175 ? 6.672 -23.469 -2.062 1 92.56 175 PHE A N 1
ATOM 1270 C CA . PHE A 1 175 ? 5.383 -24.125 -2.271 1 92.56 175 PHE A CA 1
ATOM 1271 C C . PHE A 1 175 ? 5.422 -25.562 -1.797 1 92.56 175 PHE A C 1
ATOM 1273 O O . PHE A 1 175 ? 4.527 -26.359 -2.117 1 92.56 175 PHE A O 1
ATOM 1280 N N . GLU A 1 176 ? 6.391 -25.938 -0.909 1 93.19 176 GLU A N 1
ATOM 1281 C CA . GLU A 1 176 ? 6.602 -27.328 -0.547 1 93.19 176 GLU A CA 1
ATOM 1282 C C . GLU A 1 176 ? 5.602 -27.781 0.516 1 93.19 176 GLU A C 1
ATOM 1284 O O . GLU A 1 176 ? 5.406 -28.984 0.726 1 93.19 176 GLU A O 1
ATOM 1289 N N . ARG A 1 177 ? 5.004 -26.891 1.215 1 94.31 177 ARG A N 1
ATOM 1290 C CA . ARG A 1 177 ? 3.994 -27.25 2.201 1 94.31 177 ARG A CA 1
ATOM 1291 C C . ARG A 1 177 ? 2.682 -27.641 1.523 1 94.31 177 ARG A C 1
ATOM 1293 O O . ARG A 1 177 ? 2.223 -26.938 0.614 1 94.31 177 ARG A O 1
ATOM 1300 N N . PRO A 1 178 ? 2.086 -28.75 1.991 1 96.06 178 PRO A N 1
ATOM 1301 C CA . PRO A 1 178 ? 0.857 -29.219 1.341 1 96.06 178 PRO A CA 1
ATOM 1302 C C . PRO A 1 178 ? -0.217 -28.125 1.274 1 96.06 178 PRO A C 1
ATOM 1304 O O . PRO A 1 178 ? -0.891 -27.984 0.251 1 96.06 178 PRO A O 1
ATOM 1307 N N . THR A 1 179 ? -0.357 -27.359 2.354 1 93.75 179 THR A N 1
ATOM 1308 C CA . THR A 1 179 ? -1.389 -26.328 2.406 1 93.75 179 THR A CA 1
ATOM 1309 C C . THR A 1 179 ? -1.136 -25.25 1.353 1 93.75 179 THR A C 1
ATOM 1311 O O . THR A 1 179 ? -2.074 -24.75 0.722 1 93.75 179 THR A O 1
ATOM 1314 N N . ILE A 1 180 ? 0.112 -24.922 1.12 1 93.5 180 ILE A N 1
ATOM 1315 C CA . ILE A 1 180 ? 0.462 -23.906 0.14 1 93.5 180 ILE A CA 1
ATOM 1316 C C . ILE A 1 180 ? 0.297 -24.453 -1.271 1 93.5 180 ILE A C 1
ATOM 1318 O O . ILE A 1 180 ? -0.264 -23.797 -2.146 1 93.5 180 ILE A O 1
ATOM 1322 N N . ALA A 1 181 ? 0.753 -25.672 -1.475 1 96 181 ALA A N 1
ATOM 1323 C CA . ALA A 1 181 ? 0.613 -26.328 -2.779 1 96 181 ALA A CA 1
ATOM 1324 C C . ALA A 1 181 ? -0.853 -26.406 -3.195 1 96 181 ALA A C 1
ATOM 1326 O O . ALA A 1 181 ? -1.197 -26.094 -4.34 1 96 181 ALA A O 1
ATOM 1327 N N . LEU A 1 182 ? -1.647 -26.781 -2.256 1 94.69 182 LEU A N 1
ATOM 1328 C CA . LEU A 1 182 ? -3.072 -26.906 -2.543 1 94.69 182 LEU A CA 1
ATOM 1329 C C . LEU A 1 182 ? -3.691 -25.531 -2.814 1 94.69 182 LEU A C 1
ATOM 1331 O O . LEU A 1 182 ? -4.527 -25.391 -3.707 1 94.69 182 LEU A O 1
ATOM 1335 N N . HIS A 1 183 ? -3.307 -24.578 -2.043 1 93.31 183 HIS A N 1
ATOM 1336 C CA . HIS A 1 183 ? -3.793 -23.219 -2.25 1 93.31 183 HIS A CA 1
ATOM 1337 C C . HIS A 1 183 ? -3.467 -22.719 -3.656 1 93.31 183 HIS A C 1
ATOM 1339 O O . HIS A 1 183 ? -4.34 -22.203 -4.355 1 93.31 183 HIS A O 1
ATOM 1345 N N . MET A 1 184 ? -2.281 -22.953 -4.059 1 93.62 184 MET A N 1
ATOM 1346 C CA . MET A 1 184 ? -1.849 -22.531 -5.387 1 93.62 184 MET A CA 1
ATOM 1347 C C . MET A 1 184 ? -2.566 -23.312 -6.473 1 93.62 184 MET A C 1
ATOM 1349 O O . MET A 1 184 ? -2.908 -22.766 -7.523 1 93.62 184 MET A O 1
ATOM 1353 N N . ALA A 1 185 ? -2.762 -24.578 -6.223 1 95.12 185 ALA A N 1
ATOM 1354 C CA . ALA A 1 185 ? -3.469 -25.406 -7.191 1 95.12 185 ALA A CA 1
ATOM 1355 C C . ALA A 1 185 ? -4.902 -24.922 -7.395 1 95.12 185 ALA A C 1
ATOM 1357 O O . ALA A 1 185 ? -5.402 -24.906 -8.523 1 95.12 185 ALA A O 1
ATOM 1358 N N . ARG A 1 186 ? -5.484 -24.578 -6.32 1 92.06 186 ARG A N 1
ATOM 1359 C CA . ARG A 1 186 ? -6.848 -24.078 -6.41 1 92.06 186 ARG A CA 1
ATOM 1360 C C . ARG A 1 186 ? -6.895 -22.781 -7.211 1 92.06 186 ARG A C 1
ATOM 1362 O O . ARG A 1 186 ? -7.812 -22.562 -8.008 1 92.06 186 ARG A O 1
ATOM 1369 N N . GLN A 1 187 ? -5.961 -21.891 -7.023 1 91.62 187 GLN A N 1
ATOM 1370 C CA . GLN A 1 187 ? -5.867 -20.688 -7.828 1 91.62 187 GLN A CA 1
ATOM 1371 C C . GLN A 1 187 ? -5.648 -21.016 -9.305 1 91.62 187 GLN A C 1
ATOM 1373 O O . GLN A 1 187 ? -6.293 -20.438 -10.18 1 91.62 187 GLN A O 1
ATOM 1378 N N . ALA A 1 188 ? -4.797 -21.969 -9.523 1 92.12 188 ALA A N 1
ATOM 1379 C CA . ALA A 1 188 ? -4.48 -22.359 -10.891 1 92.12 188 ALA A CA 1
ATOM 1380 C C . ALA A 1 188 ? -5.695 -22.984 -11.578 1 92.12 188 ALA A C 1
ATOM 1382 O O . ALA A 1 188 ? -5.879 -22.828 -12.781 1 92.12 188 ALA A O 1
ATOM 1383 N N . ARG A 1 189 ? -6.5 -23.656 -10.844 1 91.69 189 ARG A N 1
ATOM 1384 C CA . ARG A 1 189 ? -7.676 -24.328 -11.391 1 91.69 189 ARG A CA 1
ATOM 1385 C C . ARG A 1 189 ? -8.656 -23.312 -11.969 1 91.69 189 ARG A C 1
ATOM 1387 O O . ARG A 1 189 ? -9.461 -23.641 -12.844 1 91.69 189 ARG A O 1
ATOM 1394 N N . ARG A 1 190 ? -8.602 -22.125 -11.523 1 88.5 190 ARG A N 1
ATOM 1395 C CA . ARG A 1 190 ? -9.43 -21.062 -12.086 1 88.5 190 ARG A CA 1
ATOM 1396 C C . ARG A 1 190 ? -8.961 -20.688 -13.492 1 88.5 190 ARG A C 1
ATOM 1398 O O . ARG A 1 190 ? -9.719 -20.094 -14.266 1 88.5 190 ARG A O 1
ATOM 1405 N N . LEU A 1 191 ? -7.785 -21.078 -13.797 1 87.62 191 LEU A N 1
ATOM 1406 C CA . LEU A 1 191 ? -7.152 -20.594 -15.016 1 87.62 191 LEU A CA 1
ATOM 1407 C C . LEU A 1 191 ? -6.922 -21.734 -16 1 87.62 191 LEU A C 1
ATOM 1409 O O . LEU A 1 191 ? -6.664 -21.484 -17.188 1 87.62 191 LEU A O 1
ATOM 1413 N N . ALA A 1 192 ? -7.004 -22.938 -15.461 1 90.44 192 ALA A N 1
ATOM 1414 C CA . ALA A 1 192 ? -6.816 -24.125 -16.281 1 90.44 192 ALA A CA 1
ATOM 1415 C C . ALA A 1 192 ? -7.781 -25.234 -15.875 1 90.44 192 ALA A C 1
ATOM 1417 O O . ALA A 1 192 ? -8.07 -25.406 -14.688 1 90.44 192 ALA A O 1
ATOM 1418 N N . ALA A 1 193 ? -8.164 -26.031 -16.828 1 91.06 193 ALA A N 1
ATOM 1419 C CA . ALA A 1 193 ? -9.125 -27.109 -16.562 1 91.06 193 ALA A CA 1
ATOM 1420 C C . ALA A 1 193 ? -8.5 -28.219 -15.719 1 91.06 193 ALA A C 1
ATOM 1422 O O . ALA A 1 193 ? -9.172 -28.828 -14.883 1 91.06 193 ALA A O 1
ATOM 1423 N N . VAL A 1 194 ? -7.293 -28.469 -15.992 1 94.31 194 VAL A N 1
ATOM 1424 C CA . VAL A 1 194 ? -6.559 -29.5 -15.258 1 94.31 194 VAL A CA 1
ATOM 1425 C C . VAL A 1 194 ? -5.281 -28.891 -14.672 1 94.31 194 VAL A C 1
ATOM 1427 O O . VAL A 1 194 ? -4.559 -28.156 -15.352 1 94.31 194 VAL A O 1
ATOM 1430 N N . VAL A 1 195 ? -5.086 -29.172 -13.414 1 95.75 195 VAL A N 1
ATOM 1431 C CA . VAL A 1 195 ? -3.885 -28.688 -12.75 1 95.75 195 VAL A CA 1
ATOM 1432 C C . VAL A 1 195 ? -3.123 -29.859 -12.141 1 95.75 195 VAL A C 1
ATOM 1434 O O . VAL A 1 195 ? -3.709 -30.703 -11.461 1 95.75 195 VAL A O 1
ATOM 1437 N N . THR A 1 196 ? -1.862 -29.969 -12.453 1 97.88 196 THR A N 1
ATOM 1438 C CA . THR A 1 196 ? -0.995 -31 -11.883 1 97.88 196 THR A CA 1
ATOM 1439 C C . THR A 1 196 ? -0.027 -30.391 -10.875 1 97.88 196 THR A C 1
ATOM 1441 O O . THR A 1 196 ? 0.666 -29.422 -11.18 1 97.88 196 THR A O 1
ATOM 1444 N N . ILE A 1 197 ? -0.011 -30.906 -9.617 1 98.38 197 ILE A N 1
ATOM 1445 C CA . ILE A 1 197 ? 1.011 -30.547 -8.641 1 98.38 197 ILE A CA 1
ATOM 1446 C C . ILE A 1 197 ? 2.246 -31.422 -8.836 1 98.38 197 ILE A C 1
ATOM 1448 O O . ILE A 1 197 ? 2.176 -32.656 -8.688 1 98.38 197 ILE A O 1
ATOM 1452 N N . TYR A 1 198 ? 3.336 -30.828 -9.18 1 98.69 198 TYR A N 1
ATOM 1453 C CA . TYR A 1 198 ? 4.605 -31.516 -9.352 1 98.69 198 TYR A CA 1
ATOM 1454 C C . TYR A 1 198 ? 5.434 -31.469 -8.078 1 98.69 198 TYR A C 1
ATOM 1456 O O . TYR A 1 198 ? 5.879 -30.391 -7.66 1 98.69 198 TYR A O 1
ATOM 1464 N N . THR A 1 199 ? 5.77 -32.656 -7.441 1 98.38 199 THR A N 1
ATOM 1465 C CA . THR A 1 199 ? 6.453 -32.688 -6.156 1 98.38 199 THR A CA 1
ATOM 1466 C C . THR A 1 199 ? 7.957 -32.875 -6.348 1 98.38 199 THR A C 1
ATOM 1468 O O . THR A 1 199 ? 8.727 -32.781 -5.391 1 98.38 199 THR A O 1
ATOM 1471 N N . ASN A 1 200 ? 8.328 -33.156 -7.645 1 98.31 200 ASN A N 1
ATOM 1472 C CA . ASN A 1 200 ? 9.727 -33.281 -8.008 1 98.31 200 ASN A CA 1
ATOM 1473 C C . ASN A 1 200 ? 10.438 -34.312 -7.141 1 98.31 200 ASN A C 1
ATOM 1475 O O . ASN A 1 200 ? 11.492 -34.031 -6.562 1 98.31 200 ASN A O 1
ATOM 1479 N N . GLY A 1 201 ? 9.852 -35.5 -6.992 1 97.38 201 GLY A N 1
ATOM 1480 C CA . GLY A 1 201 ? 10.484 -36.594 -6.312 1 97.38 201 GLY A CA 1
ATOM 1481 C C . GLY A 1 201 ? 10.07 -36.719 -4.855 1 97.38 201 GLY A C 1
ATOM 1482 O O . GLY A 1 201 ? 10.484 -37.656 -4.168 1 97.38 201 GLY A O 1
ATOM 1483 N N . GLN A 1 202 ? 9.281 -35.812 -4.316 1 95.88 202 GLN A N 1
ATOM 1484 C CA . GLN A 1 202 ? 8.898 -35.844 -2.906 1 95.88 202 GLN A CA 1
ATOM 1485 C C . GLN A 1 202 ? 7.629 -36.656 -2.697 1 95.88 202 GLN A C 1
ATOM 1487 O O . GLN A 1 202 ? 6.523 -36.125 -2.682 1 95.88 202 GLN A O 1
ATOM 1492 N N . GLY A 1 203 ? 7.82 -37.938 -2.381 1 93.94 203 GLY A N 1
ATOM 1493 C CA . GLY A 1 203 ? 6.723 -38.875 -2.209 1 93.94 203 GLY A CA 1
ATOM 1494 C C . GLY A 1 203 ? 5.871 -38.562 -0.987 1 93.94 203 GLY A C 1
ATOM 1495 O O . GLY A 1 203 ? 4.648 -38.719 -1.024 1 93.94 203 GLY A O 1
ATOM 1496 N N . ALA A 1 204 ? 6.516 -38.125 0.065 1 95.88 204 ALA A N 1
ATOM 1497 C CA . ALA A 1 204 ? 5.789 -37.844 1.297 1 95.88 204 ALA A CA 1
ATOM 1498 C C . ALA A 1 204 ? 4.797 -36.688 1.088 1 95.88 204 ALA A C 1
ATOM 1500 O O . ALA A 1 204 ? 3.664 -36.75 1.567 1 95.88 204 ALA A O 1
ATOM 1501 N N . LEU A 1 205 ? 5.246 -35.719 0.394 1 96.19 205 LEU A N 1
ATOM 1502 C CA . LEU A 1 205 ? 4.359 -34.594 0.06 1 96.19 205 LEU A CA 1
ATOM 1503 C C . LEU A 1 205 ? 3.186 -35.094 -0.789 1 96.19 205 LEU A C 1
ATOM 1505 O O . LEU A 1 205 ? 2.043 -34.688 -0.557 1 96.19 205 LEU A O 1
ATOM 1509 N N . ALA A 1 206 ? 3.396 -35.938 -1.711 1 96.56 206 ALA A N 1
ATOM 1510 C CA . ALA A 1 206 ? 2.342 -36.469 -2.561 1 96.56 206 ALA A CA 1
ATOM 1511 C C . ALA A 1 206 ? 1.296 -37.219 -1.729 1 96.56 206 ALA A C 1
ATOM 1513 O O . ALA A 1 206 ? 0.094 -37.094 -1.978 1 96.56 206 ALA A O 1
ATOM 1514 N N . ALA A 1 207 ? 1.785 -37.938 -0.792 1 96.62 207 ALA A N 1
ATOM 1515 C CA . ALA A 1 207 ? 0.874 -38.656 0.081 1 96.62 207 ALA A CA 1
ATOM 1516 C C . ALA A 1 207 ? -0.021 -37.719 0.869 1 96.62 207 ALA A C 1
ATOM 1518 O O . ALA A 1 207 ? -1.22 -37.969 1.021 1 96.62 207 ALA A O 1
ATOM 1519 N N . ASP A 1 208 ? 0.578 -36.656 1.35 1 96.88 208 ASP A N 1
ATOM 1520 C CA . ASP A 1 208 ? -0.155 -35.625 2.115 1 96.88 208 ASP A CA 1
ATOM 1521 C C . ASP A 1 208 ? -1.212 -34.938 1.253 1 96.88 208 ASP A C 1
ATOM 1523 O O . ASP A 1 208 ? -2.23 -34.5 1.766 1 96.88 208 ASP A O 1
ATOM 1527 N N . LEU A 1 209 ? -0.991 -34.938 -0.05 1 96.38 209 LEU A N 1
ATOM 1528 C CA . LEU A 1 209 ? -1.854 -34.188 -0.976 1 96.38 209 LEU A CA 1
ATOM 1529 C C . LEU A 1 209 ? -2.902 -35.125 -1.582 1 96.38 209 LEU A C 1
ATOM 1531 O O . LEU A 1 209 ? -3.873 -34.656 -2.186 1 96.38 209 LEU A O 1
ATOM 1535 N N . ASP A 1 210 ? -2.717 -36.406 -1.439 1 94.75 210 ASP A N 1
ATOM 1536 C CA . ASP A 1 210 ? -3.463 -37.438 -2.174 1 94.75 210 ASP A CA 1
ATOM 1537 C C . ASP A 1 210 ? -4.965 -37.281 -1.938 1 94.75 210 ASP A C 1
ATOM 1539 O O . ASP A 1 210 ? -5.75 -37.281 -2.889 1 94.75 210 ASP A O 1
ATOM 1543 N N . ALA A 1 211 ? -5.352 -37.188 -0.729 1 92.19 211 ALA A N 1
ATOM 1544 C CA . ALA A 1 211 ? -6.773 -37.094 -0.398 1 92.19 211 ALA A CA 1
ATOM 1545 C C . ALA A 1 211 ? -7.418 -35.875 -1.062 1 92.19 211 ALA A C 1
ATOM 1547 O O . ALA A 1 211 ? -8.508 -36 -1.633 1 92.19 211 ALA A O 1
ATOM 1548 N N . ALA A 1 212 ? -6.766 -34.781 -0.924 1 90.62 212 ALA A N 1
ATOM 1549 C CA . ALA A 1 212 ? -7.297 -33.562 -1.52 1 90.62 212 ALA A CA 1
ATOM 1550 C C . ALA A 1 212 ? -7.371 -33.688 -3.039 1 90.62 212 ALA A C 1
ATOM 1552 O O . ALA A 1 212 ? -8.336 -33.219 -3.656 1 90.62 212 ALA A O 1
ATOM 1553 N N . ALA A 1 213 ? -6.391 -34.25 -3.629 1 89.94 213 ALA A N 1
ATOM 1554 C CA . ALA A 1 213 ? -6.348 -34.406 -5.078 1 89.94 213 ALA A CA 1
ATOM 1555 C C . ALA A 1 213 ? -7.473 -35.312 -5.562 1 89.94 213 ALA A C 1
ATOM 1557 O O . ALA A 1 213 ? -8.102 -35.062 -6.59 1 89.94 213 ALA A O 1
ATOM 1558 N N . ARG A 1 214 ? -7.742 -36.312 -4.852 1 90.62 214 ARG A N 1
ATOM 1559 C CA . ARG A 1 214 ? -8.797 -37.25 -5.219 1 90.62 214 ARG A CA 1
ATOM 1560 C C . ARG A 1 214 ? -10.172 -36.625 -5.098 1 90.62 214 ARG A C 1
ATOM 1562 O O . ARG A 1 214 ? -11.094 -36.969 -5.84 1 90.62 214 ARG A O 1
ATOM 1569 N N . ALA A 1 215 ? -10.234 -35.719 -4.258 1 90.06 215 ALA A N 1
ATOM 1570 C CA . ALA A 1 215 ? -11.523 -35.094 -3.98 1 90.06 215 ALA A CA 1
ATOM 1571 C C . ALA A 1 215 ? -11.812 -33.969 -4.98 1 90.06 215 ALA A C 1
ATOM 1573 O O . ALA A 1 215 ? -12.938 -33.469 -5.059 1 90.06 215 ALA A O 1
ATOM 1574 N N . ALA A 1 216 ? -10.906 -33.594 -5.691 1 87.88 216 ALA A N 1
ATOM 1575 C CA . ALA A 1 216 ? -11.062 -32.438 -6.594 1 87.88 216 ALA A CA 1
ATOM 1576 C C . ALA A 1 216 ? -10.891 -32.875 -8.047 1 87.88 216 ALA A C 1
ATOM 1578 O O . ALA A 1 216 ? -9.797 -33.25 -8.461 1 87.88 216 ALA A O 1
ATOM 1579 N N . ALA A 1 217 ? -11.977 -32.688 -8.766 1 88.19 217 ALA A N 1
ATOM 1580 C CA . ALA A 1 217 ? -11.875 -32.969 -10.195 1 88.19 217 ALA A CA 1
ATOM 1581 C C . ALA A 1 217 ? -10.883 -32.031 -10.875 1 88.19 217 ALA A C 1
ATOM 1583 O O . ALA A 1 217 ? -10.844 -30.844 -10.586 1 88.19 217 ALA A O 1
ATOM 1584 N N . GLY A 1 218 ? -9.953 -32.562 -11.602 1 92 218 GLY A N 1
ATOM 1585 C CA . GLY A 1 218 ? -9.031 -31.734 -12.383 1 92 218 GLY A CA 1
ATOM 1586 C C . GLY A 1 218 ? -7.703 -31.5 -11.688 1 92 218 GLY A C 1
ATOM 1587 O O . GLY A 1 218 ? -6.832 -30.812 -12.219 1 92 218 GLY A O 1
ATOM 1588 N N . LEU A 1 219 ? -7.582 -32.062 -10.469 1 95.38 219 LEU A N 1
ATOM 1589 C CA . LEU A 1 219 ? -6.312 -31.953 -9.766 1 95.38 219 LEU A CA 1
ATOM 1590 C C . LEU A 1 219 ? -5.543 -33.281 -9.828 1 95.38 219 LEU A C 1
ATOM 1592 O O . LEU A 1 219 ? -6.109 -34.344 -9.578 1 95.38 219 LEU A O 1
ATOM 1596 N N . ARG A 1 220 ? -4.293 -33.188 -10.211 1 97.06 220 ARG A N 1
ATOM 1597 C CA . ARG A 1 220 ? -3.418 -34.375 -10.32 1 97.06 220 ARG A CA 1
ATOM 1598 C C . ARG A 1 220 ? -2.117 -34.156 -9.555 1 97.06 220 ARG A C 1
ATOM 1600 O O . ARG A 1 220 ? -1.764 -33 -9.234 1 97.06 220 ARG A O 1
ATOM 1607 N N . ILE A 1 221 ? -1.474 -35.25 -9.211 1 98.12 221 ILE A N 1
ATOM 1608 C CA . ILE A 1 221 ? -0.163 -35.219 -8.57 1 98.12 221 ILE A CA 1
ATOM 1609 C C . ILE A 1 221 ? 0.854 -35.969 -9.422 1 98.12 221 ILE A C 1
ATOM 1611 O O . ILE A 1 221 ? 0.562 -37.031 -9.938 1 98.12 221 ILE A O 1
ATOM 1615 N N . ASP A 1 222 ? 1.93 -35.344 -9.719 1 98.31 222 ASP A N 1
ATOM 1616 C CA . ASP A 1 222 ? 3.049 -35.969 -10.422 1 98.31 222 ASP A CA 1
ATOM 1617 C C . ASP A 1 222 ? 4.316 -35.938 -9.57 1 98.31 222 ASP A C 1
ATOM 1619 O O . ASP A 1 222 ? 4.824 -34.875 -9.242 1 98.31 222 ASP A O 1
ATOM 1623 N N . THR A 1 223 ? 4.895 -37.125 -9.18 1 98.12 223 THR A N 1
ATOM 1624 C CA . THR A 1 223 ? 6 -37.188 -8.234 1 98.12 223 THR A CA 1
ATOM 1625 C C . THR A 1 223 ? 7.328 -37.375 -8.961 1 98.12 223 THR A C 1
ATOM 1627 O O . THR A 1 223 ? 8.383 -37.438 -8.336 1 98.12 223 THR A O 1
ATOM 1630 N N . ARG A 1 224 ? 7.332 -37.531 -10.25 1 98 224 ARG A N 1
ATOM 1631 C CA . ARG A 1 224 ? 8.555 -37.781 -11 1 98 224 ARG A CA 1
ATOM 1632 C C . ARG A 1 224 ? 9.562 -36.656 -10.828 1 98 224 ARG A C 1
ATOM 1634 O O . ARG A 1 224 ? 9.203 -35.5 -10.883 1 98 224 ARG A O 1
ATOM 1641 N N . PRO A 1 225 ? 10.781 -37 -10.555 1 98.38 225 PRO A N 1
ATOM 1642 C CA . PRO A 1 225 ? 11.82 -35.969 -10.508 1 98.38 225 PRO A CA 1
ATOM 1643 C C . PRO A 1 225 ? 11.992 -35.25 -11.844 1 98.38 225 PRO A C 1
ATOM 1645 O O . PRO A 1 225 ? 11.992 -35.875 -12.898 1 98.38 225 PRO A O 1
ATOM 1648 N N . ILE A 1 226 ? 12.133 -33.969 -11.781 1 98.69 226 ILE A N 1
ATOM 1649 C CA . ILE A 1 226 ? 12.219 -33.156 -12.977 1 98.69 226 ILE A CA 1
ATOM 1650 C C . ILE A 1 226 ? 13.68 -32.938 -13.359 1 98.69 226 ILE A C 1
ATOM 1652 O O . ILE A 1 226 ? 14.5 -32.531 -12.531 1 98.69 226 ILE A O 1
ATOM 1656 N N . ARG A 1 227 ? 14 -33.219 -14.602 1 98.5 227 ARG A N 1
ATOM 1657 C CA . ARG A 1 227 ? 15.344 -33.031 -15.148 1 98.5 227 ARG A CA 1
ATOM 1658 C C . ARG A 1 227 ? 15.531 -31.609 -15.656 1 98.5 227 ARG A C 1
ATOM 1660 O O . ARG A 1 227 ? 16.578 -31 -15.422 1 98.5 227 ARG A O 1
ATOM 1667 N N . ARG A 1 228 ? 14.516 -31.141 -16.375 1 98.25 228 ARG A N 1
ATOM 1668 C CA . ARG A 1 228 ? 14.664 -29.797 -16.938 1 98.25 228 ARG A CA 1
ATOM 1669 C C . ARG A 1 228 ? 13.312 -29.25 -17.375 1 98.25 228 ARG A C 1
ATOM 1671 O O . ARG A 1 228 ? 12.367 -30 -17.594 1 98.25 228 ARG A O 1
ATOM 1678 N N . PHE A 1 229 ? 13.227 -27.938 -17.438 1 97.31 229 PHE A N 1
ATOM 1679 C CA . PHE A 1 229 ? 12.125 -27.203 -18.031 1 97.31 229 PHE A CA 1
ATOM 1680 C C . PHE A 1 229 ? 12.492 -26.688 -19.422 1 97.31 229 PHE A C 1
ATOM 1682 O O . PHE A 1 229 ? 13.617 -26.234 -19.641 1 97.31 229 PHE A O 1
ATOM 1689 N N . VAL A 1 230 ? 11.562 -26.781 -20.312 1 95.31 230 VAL A N 1
ATOM 1690 C CA . VAL A 1 230 ? 11.781 -26.266 -21.656 1 95.31 230 VAL A CA 1
ATOM 1691 C C . VAL A 1 230 ? 10.672 -25.281 -22.016 1 95.31 230 VAL A C 1
ATOM 1693 O O . VAL A 1 230 ? 9.484 -25.625 -22 1 95.31 230 VAL A O 1
ATOM 1696 N N . PHE A 1 231 ? 11.023 -24.062 -22.297 1 91.5 231 PHE A N 1
ATOM 1697 C CA . PHE A 1 231 ? 10.07 -23.062 -22.766 1 91.5 231 PHE A CA 1
ATOM 1698 C C . PHE A 1 231 ? 9.523 -23.438 -24.141 1 91.5 231 PHE A C 1
ATOM 1700 O O . PHE A 1 231 ? 10.289 -23.75 -25.047 1 91.5 231 PHE A O 1
ATOM 1707 N N . ARG A 1 232 ? 8.164 -23.516 -24.125 1 88.81 232 ARG A N 1
ATOM 1708 C CA . ARG A 1 232 ? 7.5 -23.844 -25.391 1 88.81 232 ARG A CA 1
ATOM 1709 C C . ARG A 1 232 ? 6.906 -22.594 -26.031 1 88.81 232 ARG A C 1
ATOM 1711 O O . ARG A 1 232 ? 5.855 -22.109 -25.609 1 88.81 232 ARG A O 1
ATOM 1718 N N . GLY A 1 233 ? 7.484 -21.812 -26.719 1 80.56 233 GLY A N 1
ATOM 1719 C CA . GLY A 1 233 ? 7.023 -20.609 -27.406 1 80.56 233 GLY A CA 1
ATOM 1720 C C . GLY A 1 233 ? 8.133 -19.891 -28.141 1 80.56 233 GLY A C 1
ATOM 1721 O O . GLY A 1 233 ? 9.258 -20.391 -28.234 1 80.56 233 GLY A O 1
ATOM 1722 N N . ASP A 1 234 ? 7.641 -18.797 -28.766 1 73.38 234 ASP A N 1
ATOM 1723 C CA . ASP A 1 234 ? 8.625 -17.969 -29.453 1 73.38 234 ASP A CA 1
ATOM 1724 C C . ASP A 1 234 ? 9.484 -17.203 -28.453 1 73.38 234 ASP A C 1
ATOM 1726 O O . ASP A 1 234 ? 8.969 -16.641 -27.484 1 73.38 234 ASP A O 1
ATOM 1730 N N . GLN A 1 235 ? 10.734 -17.484 -28.625 1 63.91 235 GLN A N 1
ATOM 1731 C CA . GLN A 1 235 ? 11.703 -16.922 -27.688 1 63.91 235 GLN A CA 1
ATOM 1732 C C . GLN A 1 235 ? 11.469 -15.422 -27.484 1 63.91 235 GLN A C 1
ATOM 1734 O O . GLN A 1 235 ? 11.797 -14.875 -26.438 1 63.91 235 GLN A O 1
ATOM 1739 N N . ASP A 1 236 ? 10.883 -14.859 -28.5 1 58.97 236 ASP A N 1
ATOM 1740 C CA . ASP A 1 236 ? 10.734 -13.406 -28.438 1 58.97 236 ASP A CA 1
ATOM 1741 C C . ASP A 1 236 ? 9.43 -13.016 -27.75 1 58.97 236 ASP A C 1
ATOM 1743 O O . ASP A 1 236 ? 9.195 -11.836 -27.484 1 58.97 236 ASP A O 1
ATOM 1747 N N . GLN A 1 237 ? 8.703 -14.102 -27.5 1 59.69 237 GLN A N 1
ATOM 1748 C CA . GLN A 1 237 ? 7.426 -13.781 -26.859 1 59.69 237 GLN A CA 1
ATOM 1749 C C . GLN A 1 237 ? 7.562 -13.703 -25.344 1 59.69 237 GLN A C 1
ATOM 1751 O O . GLN A 1 237 ? 8.172 -14.578 -24.734 1 59.69 237 GLN A O 1
ATOM 1756 N N . ALA A 1 238 ? 7.305 -12.492 -24.859 1 56.91 238 ALA A N 1
ATOM 1757 C CA . ALA A 1 238 ? 7.375 -12.289 -23.406 1 56.91 238 ALA A CA 1
ATOM 1758 C C . ALA A 1 238 ? 6.359 -13.172 -22.688 1 56.91 238 ALA A C 1
ATOM 1760 O O . ALA A 1 238 ? 6.605 -13.617 -21.562 1 56.91 238 ALA A O 1
ATOM 1761 N N . HIS A 1 239 ? 5.188 -13.25 -23.328 1 60.09 239 HIS A N 1
ATOM 1762 C CA . HIS A 1 239 ? 4.121 -14.047 -22.734 1 60.09 239 HIS A CA 1
ATOM 1763 C C . HIS A 1 239 ? 3.486 -14.977 -23.766 1 60.09 239 HIS A C 1
ATOM 1765 O O . HIS A 1 239 ? 3.57 -14.727 -24.969 1 60.09 239 HIS A O 1
ATOM 1771 N N . GLY A 1 240 ? 3.186 -15.906 -23.297 1 65.81 240 GLY A N 1
ATOM 1772 C CA . GLY A 1 240 ? 2.537 -16.875 -24.156 1 65.81 240 GLY A CA 1
ATOM 1773 C C . GLY A 1 240 ? 3.391 -18.109 -24.422 1 65.81 240 GLY A C 1
ATOM 1774 O O . GLY A 1 240 ? 4.562 -18.141 -24.047 1 65.81 240 GLY A O 1
ATOM 1775 N N . GLY A 1 241 ? 2.873 -19.062 -24.656 1 79.25 241 GLY A N 1
ATOM 1776 C CA . GLY A 1 241 ? 3.469 -20.375 -24.828 1 79.25 241 GLY A CA 1
ATOM 1777 C C . GLY A 1 241 ? 3.221 -21.297 -23.656 1 79.25 241 GLY A C 1
ATOM 1778 O O . GLY A 1 241 ? 2.178 -21.219 -23.016 1 79.25 241 GLY A O 1
ATOM 1779 N N . GLY A 1 242 ? 4.012 -22.25 -23.5 1 88.69 242 GLY A N 1
ATOM 1780 C CA . GLY A 1 242 ? 3.904 -23.234 -22.438 1 88.69 242 GLY A CA 1
ATOM 1781 C C . GLY A 1 242 ? 5.25 -23.75 -21.953 1 88.69 242 GLY A C 1
ATOM 1782 O O . GLY A 1 242 ? 6.293 -23.25 -22.375 1 88.69 242 GLY A O 1
ATOM 1783 N N . VAL A 1 243 ? 5.215 -24.516 -21.016 1 92.69 243 VAL A N 1
ATOM 1784 C CA . VAL A 1 243 ? 6.418 -25.125 -20.453 1 92.69 243 VAL A CA 1
ATOM 1785 C C . VAL A 1 243 ? 6.332 -26.641 -20.547 1 92.69 243 VAL A C 1
ATOM 1787 O O . VAL A 1 243 ? 5.277 -27.234 -20.297 1 92.69 243 VAL A O 1
ATOM 1790 N N . ARG A 1 244 ? 7.41 -27.219 -21 1 96.25 244 ARG A N 1
ATOM 1791 C CA . ARG A 1 244 ? 7.551 -28.672 -21 1 96.25 244 ARG A CA 1
ATOM 1792 C C . ARG A 1 244 ? 8.414 -29.156 -19.844 1 96.25 244 ARG A C 1
ATOM 1794 O O . ARG A 1 244 ? 9.5 -28.609 -19.609 1 96.25 244 ARG A O 1
ATOM 1801 N N . LEU A 1 245 ? 7.91 -30 -19.062 1 98.31 245 LEU A N 1
ATOM 1802 C CA . LEU A 1 245 ? 8.672 -30.641 -18 1 98.31 245 LEU A CA 1
ATOM 1803 C C . LEU A 1 245 ? 9.219 -31.984 -18.453 1 98.31 245 LEU A C 1
ATOM 1805 O O . LEU A 1 245 ? 8.453 -32.906 -18.797 1 98.31 245 LEU A O 1
ATOM 1809 N N . GLU A 1 246 ? 10.547 -32.031 -18.562 1 98.75 246 GLU A N 1
ATOM 1810 C CA . GLU A 1 246 ? 11.211 -33.312 -18.812 1 98.75 246 GLU A CA 1
ATOM 1811 C C . GLU A 1 246 ? 11.633 -33.969 -17.5 1 98.75 246 GLU A C 1
ATOM 1813 O O . GLU A 1 246 ? 12.102 -33.312 -16.578 1 98.75 246 GLU A O 1
ATOM 1818 N N . PHE A 1 247 ? 11.508 -35.25 -17.438 1 98.62 247 PHE A N 1
ATOM 1819 C CA . PHE A 1 247 ? 11.719 -35.938 -16.172 1 98.62 247 PHE A CA 1
ATOM 1820 C C . PHE A 1 247 ? 13.031 -36.719 -16.188 1 98.62 247 PHE A C 1
ATOM 1822 O O . PHE A 1 247 ? 13.516 -37.094 -17.266 1 98.62 247 PHE A O 1
ATOM 1829 N N . ALA A 1 248 ? 13.578 -37 -15.07 1 98.19 248 ALA A N 1
ATOM 1830 C CA . ALA A 1 248 ? 14.898 -37.594 -14.906 1 98.19 248 ALA A CA 1
ATOM 1831 C C . ALA A 1 248 ? 14.906 -39.031 -15.375 1 98.19 248 ALA A C 1
ATOM 1833 O O . ALA A 1 248 ? 15.938 -39.562 -15.812 1 98.19 248 ALA A O 1
ATOM 1834 N N . ASP A 1 249 ? 13.789 -39.719 -15.266 1 97.44 249 ASP A N 1
ATOM 1835 C CA . ASP A 1 249 ? 13.734 -41.156 -15.586 1 97.44 249 ASP A CA 1
ATOM 1836 C C . ASP A 1 249 ? 13.5 -41.375 -17.078 1 97.44 249 ASP A C 1
ATOM 1838 O O . ASP A 1 249 ? 13.398 -42.5 -17.547 1 97.44 249 ASP A O 1
ATOM 1842 N N . GLY A 1 250 ? 13.289 -40.344 -17.828 1 96.75 250 GLY A N 1
ATOM 1843 C CA . GLY A 1 250 ? 13.172 -40.469 -19.281 1 96.75 250 GLY A CA 1
ATOM 1844 C C . GLY A 1 250 ? 11.75 -40.75 -19.734 1 96.75 250 GLY A C 1
ATOM 1845 O O . GLY A 1 250 ? 11.5 -40.906 -20.938 1 96.75 250 GLY A O 1
ATOM 1846 N N . SER A 1 251 ? 10.828 -40.781 -18.812 1 97.88 251 SER A N 1
ATOM 1847 C CA . SER A 1 251 ? 9.43 -40.969 -19.172 1 97.88 251 SER A CA 1
ATOM 1848 C C . SER A 1 251 ? 8.906 -39.812 -20.016 1 97.88 251 SER A C 1
ATOM 1850 O O . SER A 1 251 ? 9.57 -38.781 -20.141 1 97.88 251 SER A O 1
ATOM 1852 N N . PRO A 1 252 ? 7.777 -39.969 -20.719 1 97.88 252 PRO A N 1
ATOM 1853 C CA . PRO A 1 252 ? 7.246 -38.906 -21.562 1 97.88 252 PRO A CA 1
ATOM 1854 C C . PRO A 1 252 ? 7.094 -37.594 -20.812 1 97.88 252 PRO A C 1
ATOM 1856 O O . PRO A 1 252 ? 6.695 -37.562 -19.656 1 97.88 252 PRO A O 1
ATOM 1859 N N . PRO A 1 253 ? 7.445 -36.531 -21.453 1 98.19 253 PRO A N 1
ATOM 1860 C CA . PRO A 1 253 ? 7.355 -35.219 -20.812 1 98.19 253 PRO A CA 1
ATOM 1861 C C . PRO A 1 253 ? 5.914 -34.75 -20.594 1 98.19 253 PRO A C 1
ATOM 1863 O O . PRO A 1 253 ? 4.98 -35.406 -21.094 1 98.19 253 PRO A O 1
ATOM 1866 N N . ALA A 1 254 ? 5.734 -33.781 -19.766 1 97.62 254 ALA A N 1
ATOM 1867 C CA . ALA A 1 254 ? 4.453 -33.125 -19.562 1 97.62 254 ALA A CA 1
ATOM 1868 C C . ALA A 1 254 ? 4.492 -31.688 -20.078 1 97.62 254 ALA A C 1
ATOM 1870 O O . ALA A 1 254 ? 5.488 -30.984 -19.906 1 97.62 254 ALA A O 1
ATOM 1871 N N . ASP A 1 255 ? 3.398 -31.281 -20.719 1 94.44 255 ASP A N 1
ATOM 1872 C CA . ASP A 1 255 ? 3.277 -29.906 -21.219 1 94.44 255 ASP A CA 1
ATOM 1873 C C . ASP A 1 255 ? 2.211 -29.141 -20.438 1 94.44 255 ASP A C 1
ATOM 1875 O O . ASP A 1 255 ? 1.103 -29.641 -20.234 1 94.44 255 ASP A O 1
ATOM 1879 N N . GLU A 1 256 ? 2.58 -28.016 -19.969 1 93.94 256 GLU A N 1
ATOM 1880 C CA . GLU A 1 256 ? 1.665 -27.141 -19.25 1 93.94 256 GLU A CA 1
ATOM 1881 C C . GLU A 1 256 ? 1.625 -25.75 -19.875 1 93.94 256 GLU A C 1
ATOM 1883 O O . GLU A 1 256 ? 2.631 -25.266 -20.406 1 93.94 256 GLU A O 1
ATOM 1888 N N . ALA A 1 257 ? 0.456 -25.109 -19.797 1 90.25 257 ALA A N 1
ATOM 1889 C CA . ALA A 1 257 ? 0.345 -23.734 -20.266 1 90.25 257 ALA A CA 1
ATOM 1890 C C . ALA A 1 257 ? 1.204 -22.797 -19.422 1 90.25 257 ALA A C 1
ATOM 1892 O O . ALA A 1 257 ? 1.788 -21.844 -19.938 1 90.25 257 ALA A O 1
ATOM 1893 N N . PHE A 1 258 ? 1.238 -23 -18.156 1 90.25 258 PHE A N 1
ATOM 1894 C CA . PHE A 1 258 ? 2.109 -22.312 -17.219 1 90.25 258 PHE A CA 1
ATOM 1895 C C . PHE A 1 258 ? 2.4 -23.172 -15.992 1 90.25 258 PHE A C 1
ATOM 1897 O O . PHE A 1 258 ? 1.742 -24.188 -15.781 1 90.25 258 PHE A O 1
ATOM 1904 N N . LEU A 1 259 ? 3.455 -22.797 -15.312 1 93.31 259 LEU A N 1
ATOM 1905 C CA . LEU A 1 259 ? 3.848 -23.422 -14.055 1 93.31 259 LEU A CA 1
ATOM 1906 C C . LEU A 1 259 ? 3.936 -22.406 -12.93 1 93.31 259 LEU A C 1
ATOM 1908 O O . LEU A 1 259 ? 4.699 -21.438 -13.023 1 93.31 259 LEU A O 1
ATOM 1912 N N . ALA A 1 260 ? 3.07 -22.578 -11.914 1 93.44 260 ALA A N 1
ATOM 1913 C CA . ALA A 1 260 ? 3.125 -21.688 -10.758 1 93.44 260 ALA A CA 1
ATOM 1914 C C . ALA A 1 260 ? 4.266 -22.078 -9.812 1 93.44 260 ALA A C 1
ATOM 1916 O O . ALA A 1 260 ? 4.348 -23.219 -9.367 1 93.44 260 ALA A O 1
ATOM 1917 N N . HIS A 1 261 ? 5.16 -21.141 -9.531 1 94.06 261 HIS A N 1
ATOM 1918 C CA . HIS A 1 261 ? 6.234 -21.328 -8.562 1 94.06 261 HIS A CA 1
ATOM 1919 C C . HIS A 1 261 ? 6.871 -20 -8.18 1 94.06 261 HIS A C 1
ATOM 1921 O O . HIS A 1 261 ? 7.066 -19.125 -9.031 1 94.06 261 HIS A O 1
ATOM 1927 N N . ALA A 1 262 ? 7.152 -19.875 -6.949 1 90.88 262 ALA A N 1
ATOM 1928 C CA . ALA A 1 262 ? 7.879 -18.703 -6.461 1 90.88 262 ALA A CA 1
ATOM 1929 C C . ALA A 1 262 ? 9.273 -19.094 -5.98 1 90.88 262 ALA A C 1
ATOM 1931 O O . ALA A 1 262 ? 9.422 -19.797 -4.98 1 90.88 262 ALA A O 1
ATOM 1932 N N . PRO A 1 263 ? 10.312 -18.625 -6.652 1 90.62 263 PRO A N 1
ATOM 1933 C CA . PRO A 1 263 ? 11.664 -18.891 -6.156 1 90.62 263 PRO A CA 1
ATOM 1934 C C . PRO A 1 263 ? 11.992 -18.078 -4.906 1 90.62 263 PRO A C 1
ATOM 1936 O O . PRO A 1 263 ? 11.289 -17.125 -4.578 1 90.62 263 PRO A O 1
ATOM 1939 N N . ALA A 1 264 ? 12.977 -18.516 -4.227 1 89.5 264 ALA A N 1
ATOM 1940 C CA . ALA A 1 264 ? 13.516 -17.672 -3.154 1 89.5 264 ALA A CA 1
ATOM 1941 C C . ALA A 1 264 ? 13.984 -16.328 -3.693 1 89.5 264 ALA A C 1
ATOM 1943 O O . ALA A 1 264 ? 14.289 -16.203 -4.883 1 89.5 264 ALA A O 1
ATOM 1944 N N . THR A 1 265 ? 13.906 -15.344 -2.826 1 90.62 265 THR A N 1
ATOM 1945 C CA . THR A 1 265 ? 14.422 -14.023 -3.18 1 90.62 265 THR A CA 1
ATOM 1946 C C . THR A 1 265 ? 15.523 -13.594 -2.219 1 90.62 265 THR A C 1
ATOM 1948 O O . THR A 1 265 ? 15.641 -14.133 -1.116 1 90.62 265 THR A O 1
ATOM 1951 N N . ARG A 1 266 ? 16.344 -12.742 -2.648 1 90.69 266 ARG A N 1
ATOM 1952 C CA . ARG A 1 266 ? 17.344 -12.102 -1.791 1 90.69 266 ARG A CA 1
ATOM 1953 C C . ARG A 1 266 ? 17.422 -10.602 -2.066 1 90.69 266 ARG A C 1
ATOM 1955 O O . ARG A 1 266 ? 17.297 -10.172 -3.215 1 90.69 266 ARG A O 1
ATOM 1962 N N . PRO A 1 267 ? 17.625 -9.812 -0.994 1 93.38 267 PRO A N 1
ATOM 1963 C CA . PRO A 1 267 ? 17.781 -8.367 -1.218 1 93.38 267 PRO A CA 1
ATOM 1964 C C . PRO A 1 267 ? 18.875 -8.047 -2.227 1 93.38 267 PRO A C 1
ATOM 1966 O O . PRO A 1 267 ? 19.938 -8.672 -2.211 1 93.38 267 PRO A O 1
ATOM 1969 N N . ARG A 1 268 ? 18.578 -7.113 -3.105 1 93.75 268 ARG A N 1
ATOM 1970 C CA . ARG A 1 268 ? 19.594 -6.691 -4.062 1 93.75 268 ARG A CA 1
ATOM 1971 C C . ARG A 1 268 ? 20.688 -5.875 -3.379 1 93.75 268 ARG A C 1
ATOM 1973 O O . ARG A 1 268 ? 20.406 -5.051 -2.51 1 93.75 268 ARG A O 1
ATOM 1980 N N . GLY A 1 269 ? 21.938 -6.145 -3.818 1 93.12 269 GLY A N 1
ATOM 1981 C CA . GLY A 1 269 ? 23.078 -5.375 -3.33 1 93.12 269 GLY A CA 1
ATOM 1982 C C . GLY A 1 269 ? 23.641 -5.906 -2.025 1 93.12 269 GLY A C 1
ATOM 1983 O O . GLY A 1 269 ? 22.969 -6.66 -1.315 1 93.12 269 GLY A O 1
ATOM 1984 N N . PRO A 1 270 ? 24.906 -5.547 -1.799 1 96.19 270 PRO A N 1
ATOM 1985 C CA . PRO A 1 270 ? 25.594 -5.996 -0.591 1 96.19 270 PRO A CA 1
ATOM 1986 C C . PRO A 1 270 ? 25.297 -5.121 0.624 1 96.19 270 PRO A C 1
ATOM 1988 O O . PRO A 1 270 ? 26.031 -5.164 1.613 1 96.19 270 PRO A O 1
ATOM 1991 N N . PHE A 1 271 ? 24.234 -4.367 0.653 1 97.5 271 PHE A N 1
ATOM 1992 C CA . PHE A 1 271 ? 24.062 -3.223 1.537 1 97.5 271 PHE A CA 1
ATOM 1993 C C . PHE A 1 271 ? 23.781 -3.682 2.965 1 97.5 271 PHE A C 1
ATOM 1995 O O . PHE A 1 271 ? 24.312 -3.105 3.92 1 97.5 271 PHE A O 1
ATOM 2002 N N . ALA A 1 272 ? 22.891 -4.676 3.08 1 96.31 272 ALA A N 1
ATOM 2003 C CA . ALA A 1 272 ? 22.578 -5.188 4.418 1 96.31 272 ALA A CA 1
ATOM 2004 C C . ALA A 1 272 ? 23.859 -5.676 5.113 1 96.31 272 ALA A C 1
ATOM 2006 O O . ALA A 1 272 ? 24.078 -5.379 6.289 1 96.31 272 ALA A O 1
ATOM 2007 N N . GLN A 1 273 ? 24.656 -6.41 4.402 1 95.44 273 GLN A N 1
ATOM 2008 C CA . GLN A 1 273 ? 25.906 -6.934 4.949 1 95.44 273 GLN A CA 1
ATOM 2009 C C . GLN A 1 273 ? 26.875 -5.805 5.258 1 95.44 273 GLN A C 1
ATOM 2011 O O . GLN A 1 273 ? 27.516 -5.801 6.316 1 95.44 273 GLN A O 1
ATOM 2016 N N . GLN A 1 274 ? 27 -4.855 4.391 1 97.56 274 GLN A N 1
ATOM 2017 C CA . GLN A 1 274 ? 27.938 -3.748 4.543 1 97.56 274 GLN A CA 1
ATOM 2018 C C . GLN A 1 274 ? 27.641 -2.939 5.801 1 97.56 274 GLN A C 1
ATOM 2020 O O . GLN A 1 274 ? 28.547 -2.426 6.453 1 97.56 274 GLN A O 1
ATOM 2025 N N . LEU A 1 275 ? 26.375 -2.848 6.098 1 97.31 275 LEU A N 1
ATOM 2026 C CA . LEU A 1 275 ? 25.953 -2.023 7.227 1 97.31 275 LEU A CA 1
ATOM 2027 C C . LEU A 1 275 ? 25.75 -2.875 8.477 1 97.31 275 LEU A C 1
ATOM 2029 O O . LEU A 1 275 ? 25.484 -2.346 9.555 1 97.31 275 LEU A O 1
ATOM 2033 N N . GLY A 1 276 ? 25.891 -4.238 8.328 1 96.19 276 GLY A N 1
ATOM 2034 C CA . GLY A 1 276 ? 25.656 -5.137 9.445 1 96.19 276 GLY A CA 1
ATOM 2035 C C . GLY A 1 276 ? 24.219 -5.152 9.906 1 96.19 276 GLY A C 1
ATOM 2036 O O . GLY A 1 276 ? 23.938 -5.23 11.109 1 96.19 276 GLY A O 1
ATOM 2037 N N . LEU A 1 277 ? 23.281 -5.07 8.984 1 97.12 277 LEU A N 1
ATOM 2038 C CA . LEU A 1 277 ? 21.859 -5.027 9.344 1 97.12 277 LEU A CA 1
ATOM 2039 C C . LEU A 1 277 ? 21.359 -6.406 9.766 1 97.12 277 LEU A C 1
ATOM 2041 O O . LEU A 1 277 ? 21.828 -7.422 9.242 1 97.12 277 LEU A O 1
ATOM 2045 N N . ALA A 1 278 ? 20.391 -6.422 10.68 1 96.12 278 ALA A N 1
ATOM 2046 C CA . ALA A 1 278 ? 19.688 -7.66 11.016 1 96.12 278 ALA A CA 1
ATOM 2047 C C . ALA A 1 278 ? 18.812 -8.133 9.859 1 96.12 278 ALA A C 1
ATOM 2049 O O . ALA A 1 278 ? 18.125 -7.328 9.234 1 96.12 278 ALA A O 1
ATOM 2050 N N . THR A 1 279 ? 18.891 -9.398 9.531 1 94.5 279 THR A N 1
ATOM 2051 C CA . THR A 1 279 ? 18.078 -10.016 8.477 1 94.5 279 THR A CA 1
ATOM 2052 C C . THR A 1 279 ? 17.359 -11.242 9.008 1 94.5 279 THR A C 1
ATOM 2054 O O . THR A 1 279 ? 17.672 -11.75 10.086 1 94.5 279 THR A O 1
ATOM 2057 N N . VAL A 1 280 ? 16.297 -11.555 8.312 1 89.69 280 VAL A N 1
ATOM 2058 C CA . VAL A 1 280 ? 15.578 -12.773 8.672 1 89.69 280 VAL A CA 1
ATOM 2059 C C . VAL A 1 280 ? 16.297 -13.984 8.086 1 89.69 280 VAL A C 1
ATOM 2061 O O . VAL A 1 280 ? 16.875 -13.906 7 1 89.69 280 VAL A O 1
ATOM 2064 N N . PRO A 1 281 ? 16.297 -15.086 8.898 1 77 281 PRO A N 1
ATOM 2065 C CA . PRO A 1 281 ? 16.953 -16.297 8.383 1 77 281 PRO A CA 1
ATOM 2066 C C . PRO A 1 281 ? 16.344 -16.781 7.07 1 77 281 PRO A C 1
ATOM 2068 O O . PRO A 1 281 ? 15.18 -16.5 6.781 1 77 281 PRO A O 1
ATOM 2071 N N . PRO A 1 282 ? 17.344 -17.406 6.402 1 63.88 282 PRO A N 1
ATOM 2072 C CA . PRO A 1 282 ? 16.891 -17.922 5.105 1 63.88 282 PRO A CA 1
ATOM 2073 C C . PRO A 1 282 ? 15.719 -18.891 5.227 1 63.88 282 PRO A C 1
ATOM 2075 O O . PRO A 1 282 ? 15.719 -19.781 6.09 1 63.88 282 PRO A O 1
ATOM 2078 N N . SER A 1 283 ? 14.586 -18.484 5.043 1 55.75 283 SER A N 1
ATOM 2079 C CA . SER A 1 283 ? 13.43 -19.312 4.73 1 55.75 283 SER A CA 1
ATOM 2080 C C . SER A 1 283 ? 12.953 -19.078 3.299 1 55.75 283 SER A C 1
ATOM 2082 O O . SER A 1 283 ? 13.766 -18.984 2.375 1 55.75 283 SER A O 1
ATOM 2084 N N . THR A 1 284 ? 11.719 -19.094 2.994 1 51.62 284 THR A N 1
ATOM 2085 C CA . THR A 1 284 ? 11.195 -18.734 1.684 1 51.62 284 THR A CA 1
ATOM 2086 C C . THR A 1 284 ? 11.578 -17.312 1.317 1 51.62 284 THR A C 1
ATOM 2088 O O . THR A 1 284 ? 11.5 -16.922 0.151 1 51.62 284 THR A O 1
ATOM 2091 N N . VAL A 1 285 ? 11.938 -16.609 2.318 1 54.75 285 VAL A N 1
ATOM 2092 C CA . VAL A 1 285 ? 12.414 -15.234 2.184 1 54.75 285 VAL A CA 1
ATOM 2093 C C . VAL A 1 285 ? 13.852 -15.141 2.689 1 54.75 285 VAL A C 1
ATOM 2095 O O . VAL A 1 285 ? 14.117 -15.336 3.879 1 54.75 285 VAL A O 1
ATOM 2098 N N . ASP A 1 286 ? 14.859 -15.297 1.766 1 64.69 286 ASP A N 1
ATOM 2099 C CA . ASP A 1 286 ? 16.234 -15.359 2.252 1 64.69 286 ASP A CA 1
ATOM 2100 C C . ASP A 1 286 ? 16.844 -13.961 2.365 1 64.69 286 ASP A C 1
ATOM 2102 O O . ASP A 1 286 ? 17.062 -13.297 1.354 1 64.69 286 ASP A O 1
ATOM 2106 N N . GLY A 1 287 ? 16.953 -13.625 3.609 1 85.19 287 GLY A N 1
ATOM 2107 C CA . GLY A 1 287 ? 17.859 -12.523 3.887 1 85.19 287 GLY A CA 1
ATOM 2108 C C . GLY A 1 287 ? 17.188 -11.172 3.863 1 85.19 287 GLY A C 1
ATOM 2109 O O . GLY A 1 287 ? 17.859 -10.141 3.771 1 85.19 287 GLY A O 1
ATOM 2110 N N . ASP A 1 288 ? 15.844 -11.148 3.912 1 93.75 288 ASP A N 1
ATOM 2111 C CA . ASP A 1 288 ? 15.156 -9.859 3.959 1 93.75 288 ASP A CA 1
ATOM 2112 C C . ASP A 1 288 ? 15.586 -9.055 5.18 1 93.75 288 ASP A C 1
ATOM 2114 O O . ASP A 1 288 ? 15.867 -9.625 6.238 1 93.75 288 ASP A O 1
ATOM 2118 N N . ILE A 1 289 ? 15.57 -7.844 5.016 1 96.94 289 ILE A N 1
ATOM 2119 C CA . ILE A 1 289 ? 16.062 -6.953 6.062 1 96.94 289 ILE A CA 1
ATOM 2120 C C . ILE A 1 289 ? 15 -6.781 7.141 1 96.94 289 ILE A C 1
ATOM 2122 O O . ILE A 1 289 ? 13.844 -6.461 6.84 1 96.94 289 ILE A O 1
ATOM 2126 N N . GLN A 1 290 ? 15.398 -7.047 8.414 1 96.38 290 GLN A N 1
ATOM 2127 C CA . GLN A 1 290 ? 14.477 -6.816 9.516 1 96.38 290 GLN A CA 1
ATOM 2128 C C . GLN A 1 290 ? 14.242 -5.324 9.742 1 96.38 290 GLN A C 1
ATOM 2130 O O . GLN A 1 290 ? 15.188 -4.531 9.68 1 96.38 290 GLN A O 1
ATOM 2135 N N . VAL A 1 291 ? 12.984 -4.953 9.977 1 97.38 291 VAL A N 1
ATOM 2136 C CA . VAL A 1 291 ? 12.664 -3.547 10.195 1 97.38 291 VAL A CA 1
ATOM 2137 C C . VAL A 1 291 ? 11.695 -3.416 11.375 1 97.38 291 VAL A C 1
ATOM 2139 O O . VAL A 1 291 ? 10.953 -4.352 11.68 1 97.38 291 VAL A O 1
ATOM 2142 N N . ALA A 1 292 ? 11.805 -2.322 12.023 1 96.94 292 ALA A N 1
ATOM 2143 C CA . ALA A 1 292 ? 10.875 -1.976 13.094 1 96.94 292 ALA A CA 1
ATOM 2144 C C . ALA A 1 292 ? 9.688 -1.18 12.547 1 96.94 292 ALA A C 1
ATOM 2146 O O . ALA A 1 292 ? 9.875 -0.186 11.844 1 96.94 292 ALA A O 1
ATOM 2147 N N . LEU A 1 293 ? 8.5 -1.677 12.781 1 93.69 293 LEU A N 1
ATOM 2148 C CA . LEU A 1 293 ? 7.281 -0.962 12.422 1 93.69 293 LEU A CA 1
ATOM 2149 C C . LEU A 1 293 ? 6.918 0.064 13.484 1 93.69 293 LEU A C 1
ATOM 2151 O O . LEU A 1 293 ? 7.27 -0.1 14.656 1 93.69 293 LEU A O 1
ATOM 2155 N N . PRO A 1 294 ? 6.352 1.22 13.125 1 92.56 294 PRO A N 1
ATOM 2156 C CA . PRO A 1 294 ? 5.668 1.406 11.844 1 92.56 294 PRO A CA 1
ATOM 2157 C C . PRO A 1 294 ? 6.547 2.092 10.805 1 92.56 294 PRO A C 1
ATOM 2159 O O . PRO A 1 294 ? 6.168 2.182 9.633 1 92.56 294 PRO A O 1
ATOM 2162 N N . HIS A 1 295 ? 7.75 2.553 11.102 1 96.12 295 HIS A N 1
ATOM 2163 C CA . HIS A 1 295 ? 8.461 3.447 10.188 1 96.12 295 HIS A CA 1
ATOM 2164 C C . HIS A 1 295 ? 9.5 2.691 9.375 1 96.12 295 HIS A C 1
ATOM 2166 O O . HIS A 1 295 ? 10.219 3.289 8.57 1 96.12 295 HIS A O 1
ATOM 2172 N N . TYR A 1 296 ? 9.695 1.385 9.594 1 98.06 296 TYR A N 1
ATOM 2173 C CA . TYR A 1 296 ? 10.531 0.521 8.766 1 98.06 296 TYR A CA 1
ATOM 2174 C C . TYR A 1 296 ? 12.008 0.837 8.969 1 98.06 296 TYR A C 1
ATOM 2176 O O . TYR A 1 296 ? 12.797 0.795 8.023 1 98.06 296 TYR A O 1
ATOM 2184 N N . GLU A 1 297 ? 12.336 1.245 10.133 1 98.44 297 GLU A N 1
ATOM 2185 C CA . GLU A 1 297 ? 13.742 1.475 10.469 1 98.44 297 GLU A CA 1
ATOM 2186 C C . GLU A 1 297 ? 14.461 0.161 10.75 1 98.44 297 GLU A C 1
ATOM 2188 O O . GLU A 1 297 ? 13.906 -0.734 11.391 1 98.44 297 GLU A O 1
ATOM 2193 N N . THR A 1 298 ? 15.711 0.076 10.25 1 98.06 298 THR A N 1
ATOM 2194 C CA . THR A 1 298 ? 16.5 -1.139 10.43 1 98.06 298 THR A CA 1
ATOM 2195 C C . THR A 1 298 ? 17.188 -1.142 11.789 1 98.06 298 THR A C 1
ATOM 2197 O O . THR A 1 298 ? 16.891 -0.301 12.641 1 98.06 298 THR A O 1
ATOM 2200 N N . SER A 1 299 ? 18.047 -2.145 12.039 1 97.5 299 SER A N 1
ATOM 2201 C CA . SER A 1 299 ? 18.797 -2.273 13.289 1 97.5 299 SER A CA 1
ATOM 2202 C C . SER A 1 299 ? 19.844 -1.174 13.422 1 97.5 299 SER A C 1
ATOM 2204 O O . SER A 1 299 ? 20.406 -0.975 14.5 1 97.5 299 SER A O 1
ATOM 2206 N N . VAL A 1 300 ? 20.141 -0.465 12.359 1 96.88 300 VAL A N 1
ATOM 2207 C CA . VAL A 1 300 ? 21.047 0.677 12.414 1 96.88 300 VAL A CA 1
ATOM 2208 C C . VAL A 1 300 ? 20.25 1.976 12.414 1 96.88 300 VAL A C 1
ATOM 2210 O O . VAL A 1 300 ? 19.516 2.262 11.469 1 96.88 300 VAL A O 1
ATOM 2213 N N . PRO A 1 301 ? 20.375 2.756 13.484 1 96.06 301 PRO A N 1
ATOM 2214 C CA . PRO A 1 301 ? 19.625 4.012 13.547 1 96.06 301 PRO A CA 1
ATOM 2215 C C . PRO A 1 301 ? 19.875 4.91 12.344 1 96.06 301 PRO A C 1
ATOM 2217 O O . PRO A 1 301 ? 21.016 5.086 11.922 1 96.06 301 PRO A O 1
ATOM 2220 N N . GLY A 1 302 ? 18.75 5.387 11.727 1 96.88 302 GLY A N 1
ATOM 2221 C CA . GLY A 1 302 ? 18.859 6.297 10.602 1 96.88 302 GLY A CA 1
ATOM 2222 C C . GLY A 1 302 ? 18.859 5.59 9.258 1 96.88 302 GLY A C 1
ATOM 2223 O O . GLY A 1 302 ? 18.859 6.238 8.211 1 96.88 302 GLY A O 1
ATOM 2224 N N . VAL A 1 303 ? 18.844 4.219 9.305 1 98.5 303 VAL A N 1
ATOM 2225 C CA . VAL A 1 303 ? 18.766 3.418 8.086 1 98.5 303 VAL A CA 1
ATOM 2226 C C . VAL A 1 303 ? 17.406 2.729 8.016 1 98.5 303 VAL A C 1
ATOM 2228 O O . VAL A 1 303 ? 16.969 2.09 8.977 1 98.5 303 VAL A O 1
ATOM 2231 N N . PHE A 1 304 ? 16.75 2.859 6.922 1 98.81 304 PHE A N 1
ATOM 2232 C CA . PHE A 1 304 ? 15.445 2.258 6.676 1 98.81 304 PHE A CA 1
ATOM 2233 C C . PHE A 1 304 ? 15.516 1.274 5.512 1 98.81 304 PHE A C 1
ATOM 2235 O O . PHE A 1 304 ? 16.359 1.412 4.625 1 98.81 304 PHE A O 1
ATOM 2242 N N . ALA A 1 305 ? 14.703 0.263 5.52 1 98.69 305 ALA A N 1
ATOM 2243 C CA . ALA A 1 305 ? 14.531 -0.66 4.398 1 98.69 305 ALA A CA 1
ATOM 2244 C C . ALA A 1 305 ? 13.062 -0.792 4.02 1 98.69 305 ALA A C 1
ATOM 2246 O O . ALA A 1 305 ? 12.211 -1.032 4.879 1 98.69 305 ALA A O 1
ATOM 2247 N N . VAL A 1 306 ? 12.805 -0.629 2.746 1 98.31 306 VAL A N 1
ATOM 2248 C CA . VAL A 1 306 ? 11.414 -0.554 2.312 1 98.31 306 VAL A CA 1
ATOM 2249 C C . VAL A 1 306 ? 11.242 -1.302 0.992 1 98.31 306 VAL A C 1
ATOM 2251 O O . VAL A 1 306 ? 12.164 -1.361 0.18 1 98.31 306 VAL A O 1
ATOM 2254 N N . GLY A 1 307 ? 9.984 -1.773 0.73 1 95.5 307 GLY A N 1
ATOM 2255 C CA . GLY A 1 307 ? 9.688 -2.553 -0.462 1 95.5 307 GLY A CA 1
ATOM 2256 C C . GLY A 1 307 ? 9.969 -4.035 -0.291 1 95.5 307 GLY A C 1
ATOM 2257 O O . GLY A 1 307 ? 9.781 -4.586 0.793 1 95.5 307 GLY A O 1
ATOM 2258 N N . ASP A 1 308 ? 10.375 -4.625 -1.332 1 93 308 ASP A N 1
ATOM 2259 C CA . ASP A 1 308 ? 10.461 -6.082 -1.364 1 93 308 ASP A CA 1
ATOM 2260 C C . ASP A 1 308 ? 11.648 -6.578 -0.544 1 93 308 ASP A C 1
ATOM 2262 O O . ASP A 1 308 ? 11.695 -7.75 -0.161 1 93 308 ASP A O 1
ATOM 2266 N N . ASN A 1 309 ? 12.57 -5.715 -0.226 1 95.19 309 ASN A N 1
ATOM 2267 C CA . ASN A 1 309 ? 13.781 -6.172 0.445 1 95.19 309 ASN A CA 1
ATOM 2268 C C . ASN A 1 309 ? 13.586 -6.27 1.955 1 95.19 309 ASN A C 1
ATOM 2270 O O . ASN A 1 309 ? 14.461 -6.762 2.67 1 95.19 309 ASN A O 1
ATOM 2274 N N . CYS A 1 310 ? 12.484 -5.762 2.451 1 94.31 310 CYS A N 1
ATOM 2275 C CA . CYS A 1 310 ? 12.305 -5.828 3.898 1 94.31 310 CYS A CA 1
ATOM 2276 C C . CYS A 1 310 ? 11.383 -6.977 4.281 1 94.31 310 CYS A C 1
ATOM 2278 O O . CYS A 1 310 ? 10.648 -7.496 3.439 1 94.31 310 CYS A O 1
ATOM 2280 N N . ALA A 1 311 ? 11.453 -7.328 5.512 1 91.31 311 ALA A N 1
ATOM 2281 C CA . ALA A 1 311 ? 10.758 -8.516 6.012 1 91.31 311 ALA A CA 1
ATOM 2282 C C . ALA A 1 311 ? 9.352 -8.172 6.484 1 91.31 311 ALA A C 1
ATOM 2284 O O . ALA A 1 311 ? 8.633 -9.031 7 1 91.31 311 ALA A O 1
ATOM 2285 N N . ALA A 1 312 ? 8.984 -6.949 6.219 1 87.62 312 ALA A N 1
ATOM 2286 C CA . ALA A 1 312 ? 7.699 -6.5 6.754 1 87.62 312 ALA A CA 1
ATOM 2287 C C . ALA A 1 312 ? 6.625 -6.508 5.672 1 87.62 312 ALA A C 1
ATOM 2289 O O . ALA A 1 312 ? 6.672 -5.707 4.734 1 87.62 312 ALA A O 1
ATOM 2290 N N . GLY A 1 313 ? 6.043 -7.629 5.324 1 84.25 313 GLY A N 1
ATOM 2291 C CA . GLY A 1 313 ? 4.879 -7.598 4.453 1 84.25 313 GLY A CA 1
ATOM 2292 C C . GLY A 1 313 ? 5.078 -8.367 3.162 1 84.25 313 GLY A C 1
ATOM 2293 O O . GLY A 1 313 ? 6.148 -8.938 2.93 1 84.25 313 GLY A O 1
ATOM 2294 N N . MET A 1 314 ? 4.078 -8.242 2.338 1 87.56 314 MET A N 1
ATOM 2295 C CA . MET A 1 314 ? 4.102 -8.93 1.053 1 87.56 314 MET A CA 1
ATOM 2296 C C . MET A 1 314 ? 4.941 -8.164 0.039 1 87.56 314 MET A C 1
ATOM 2298 O O . MET A 1 314 ? 5.035 -6.938 0.102 1 87.56 314 MET A O 1
ATOM 2302 N N . LYS A 1 315 ? 5.535 -8.875 -0.798 1 89.31 315 LYS A N 1
ATOM 2303 C CA . LYS A 1 315 ? 6.285 -8.25 -1.883 1 89.31 315 LYS A CA 1
ATOM 2304 C C . LYS A 1 315 ? 5.355 -7.816 -3.014 1 89.31 315 LYS A C 1
ATOM 2306 O O . LYS A 1 315 ? 5.066 -8.602 -3.922 1 89.31 315 LYS A O 1
ATOM 2311 N N . SER A 1 316 ? 4.898 -6.605 -2.938 1 88 316 SER A N 1
ATOM 2312 C CA . SER A 1 316 ? 3.939 -6.023 -3.871 1 88 316 SER A CA 1
ATOM 2313 C C . SER A 1 316 ? 4.191 -4.531 -4.059 1 88 316 SER A C 1
ATOM 2315 O O . SER A 1 316 ? 4.781 -3.881 -3.193 1 88 316 SER A O 1
ATOM 2317 N N . VAL A 1 317 ? 3.73 -4.047 -5.168 1 87.5 317 VAL A N 1
ATOM 2318 C CA . VAL A 1 317 ? 3.879 -2.627 -5.465 1 87.5 317 VAL A CA 1
ATOM 2319 C C . VAL A 1 317 ? 3.162 -1.799 -4.402 1 87.5 317 VAL A C 1
ATOM 2321 O O . VAL A 1 317 ? 3.686 -0.783 -3.938 1 87.5 317 VAL A O 1
ATOM 2324 N N . ALA A 1 318 ? 1.958 -2.24 -3.998 1 89.25 318 ALA A N 1
ATOM 2325 C CA . ALA A 1 318 ? 1.177 -1.505 -3.006 1 89.25 318 ALA A CA 1
ATOM 2326 C C . ALA A 1 318 ? 1.918 -1.421 -1.675 1 89.25 318 ALA A C 1
ATOM 2328 O O . ALA A 1 318 ? 1.971 -0.357 -1.053 1 89.25 318 ALA A O 1
ATOM 2329 N N . HIS A 1 319 ? 2.463 -2.5 -1.251 1 93.5 319 HIS A N 1
ATOM 2330 C CA . HIS A 1 319 ? 3.229 -2.48 -0.01 1 93.5 319 HIS A CA 1
ATOM 2331 C C . HIS A 1 319 ? 4.496 -1.644 -0.157 1 93.5 319 HIS A C 1
ATOM 2333 O O . HIS A 1 319 ? 4.906 -0.96 0.784 1 93.5 319 HIS A O 1
ATOM 2339 N N . ALA A 1 320 ? 5.133 -1.77 -1.327 1 93.94 320 ALA A N 1
ATOM 2340 C CA . ALA A 1 320 ? 6.324 -0.964 -1.58 1 93.94 320 ALA A CA 1
ATOM 2341 C C . ALA A 1 320 ? 6.027 0.524 -1.419 1 93.94 320 ALA A C 1
ATOM 2343 O O . ALA A 1 320 ? 6.758 1.24 -0.734 1 93.94 320 ALA A O 1
ATOM 2344 N N . MET A 1 321 ? 5.004 0.94 -1.97 1 92.62 321 MET A N 1
ATOM 2345 C CA . MET A 1 321 ? 4.617 2.346 -1.881 1 92.62 321 MET A CA 1
ATOM 2346 C C . MET A 1 321 ? 4.32 2.738 -0.437 1 92.62 321 MET A C 1
ATOM 2348 O O . MET A 1 321 ? 4.758 3.793 0.026 1 92.62 321 MET A O 1
ATOM 2352 N N . LEU A 1 322 ? 3.543 1.871 0.243 1 94.12 322 LEU A N 1
ATOM 2353 C CA . LEU A 1 322 ? 3.178 2.148 1.629 1 94.12 322 LEU A CA 1
ATOM 2354 C C . LEU A 1 322 ? 4.422 2.252 2.508 1 94.12 322 LEU A C 1
ATOM 2356 O O . LEU A 1 322 ? 4.586 3.227 3.244 1 94.12 322 LEU A O 1
ATOM 2360 N N . SER A 1 323 ? 5.266 1.26 2.428 1 97.19 323 SER A N 1
ATOM 2361 C CA . SER A 1 323 ? 6.465 1.241 3.26 1 97.19 323 SER A CA 1
ATOM 2362 C C . SER A 1 323 ? 7.375 2.424 2.947 1 97.19 323 SER A C 1
ATOM 2364 O O . SER A 1 323 ? 7.934 3.041 3.855 1 97.19 323 SER A O 1
ATOM 2366 N N . GLY A 1 324 ? 7.496 2.75 1.62 1 96.94 324 GLY A N 1
ATOM 2367 C CA . GLY A 1 324 ? 8.273 3.914 1.237 1 96.94 324 GLY A CA 1
ATOM 2368 C C . GLY A 1 324 ? 7.754 5.207 1.835 1 96.94 324 GLY A C 1
ATOM 2369 O O . GLY A 1 324 ? 8.523 5.996 2.391 1 96.94 324 GLY A O 1
ATOM 2370 N N . ASN A 1 325 ? 6.488 5.395 1.701 1 94.44 325 ASN A N 1
ATOM 2371 C CA . ASN A 1 325 ? 5.855 6.598 2.232 1 94.44 325 ASN A CA 1
ATOM 2372 C C . ASN A 1 325 ? 6.078 6.73 3.736 1 94.44 325 ASN A C 1
ATOM 2374 O O . ASN A 1 325 ? 6.477 7.793 4.219 1 94.44 325 ASN A O 1
ATOM 2378 N N . VAL A 1 326 ? 5.879 5.664 4.457 1 96.06 326 VAL A N 1
ATOM 2379 C CA . VAL A 1 326 ? 5.945 5.688 5.914 1 96.06 326 VAL A CA 1
ATOM 2380 C C . VAL A 1 326 ? 7.395 5.863 6.363 1 96.06 326 VAL A C 1
ATOM 2382 O O . VAL A 1 326 ? 7.668 6.566 7.336 1 96.06 326 VAL A O 1
ATOM 2385 N N . ALA A 1 327 ? 8.266 5.203 5.688 1 98.06 327 ALA A N 1
ATOM 2386 C CA . ALA A 1 327 ? 9.68 5.395 6.012 1 98.06 327 ALA A CA 1
ATOM 2387 C C . ALA A 1 327 ? 10.109 6.836 5.762 1 98.06 327 ALA A C 1
ATOM 2389 O O . ALA A 1 327 ? 10.891 7.398 6.531 1 98.06 327 ALA A O 1
ATOM 2390 N N . GLY A 1 328 ? 9.633 7.402 4.617 1 96.81 328 GLY A N 1
ATOM 2391 C CA . GLY A 1 328 ? 9.891 8.812 4.383 1 96.81 328 GLY A CA 1
ATOM 2392 C C . GLY A 1 328 ? 9.406 9.703 5.512 1 96.81 328 GLY A C 1
ATOM 2393 O O . GLY A 1 328 ? 10.117 10.617 5.941 1 96.81 328 GLY A O 1
ATOM 2394 N N . MET A 1 329 ? 8.242 9.398 5.977 1 94.25 329 MET A N 1
ATOM 2395 C CA . MET A 1 329 ? 7.691 10.141 7.105 1 94.25 329 MET A CA 1
ATOM 2396 C C . MET A 1 329 ? 8.578 9.992 8.336 1 94.25 329 MET A C 1
ATOM 2398 O O . MET A 1 329 ? 8.836 10.969 9.047 1 94.25 329 MET A O 1
ATOM 2402 N N . GLY A 1 330 ? 8.977 8.75 8.586 1 95.31 330 GLY A N 1
ATOM 2403 C CA . GLY A 1 330 ? 9.844 8.492 9.719 1 95.31 330 GLY A CA 1
ATOM 2404 C C . GLY A 1 330 ? 11.172 9.227 9.633 1 95.31 330 GLY A C 1
ATOM 2405 O O . GLY A 1 330 ? 11.617 9.828 10.617 1 95.31 330 GLY A O 1
ATOM 2406 N N . ALA A 1 331 ? 11.758 9.172 8.5 1 96.94 331 ALA A N 1
ATOM 2407 C CA . ALA A 1 331 ? 13.023 9.867 8.289 1 96.94 331 ALA A CA 1
ATOM 2408 C C . ALA A 1 331 ? 12.859 11.375 8.469 1 96.94 331 ALA A C 1
ATOM 2410 O O . ALA A 1 331 ? 13.688 12.023 9.117 1 96.94 331 ALA A O 1
ATOM 2411 N N . ALA A 1 332 ? 11.797 11.922 7.906 1 95 332 ALA A N 1
ATOM 2412 C CA . ALA A 1 332 ? 11.523 13.352 8.047 1 95 332 ALA A CA 1
ATOM 2413 C C . ALA A 1 332 ? 11.367 13.742 9.516 1 95 332 ALA A C 1
ATOM 2415 O O . ALA A 1 332 ? 11.883 14.773 9.945 1 95 332 ALA A O 1
ATOM 2416 N N . SER A 1 333 ? 10.672 12.922 10.227 1 93.25 333 SER A N 1
ATOM 2417 C CA . SER A 1 333 ? 10.453 13.188 11.648 1 93.25 333 SER A CA 1
ATOM 2418 C C . SER A 1 333 ? 11.773 13.227 12.406 1 93.25 333 SER A C 1
ATOM 2420 O O . SER A 1 333 ? 11.977 14.078 13.273 1 93.25 333 SER A O 1
ATOM 2422 N N . GLN A 1 334 ? 12.648 12.312 12.078 1 93.56 334 GLN A N 1
ATOM 2423 C CA . GLN A 1 334 ? 13.938 12.242 12.758 1 93.56 334 GLN A CA 1
ATOM 2424 C C . GLN A 1 334 ? 14.805 13.453 12.406 1 93.56 334 GLN A C 1
ATOM 2426 O O . GLN A 1 334 ? 15.609 13.898 13.227 1 93.56 334 GLN A O 1
ATOM 2431 N N . LEU A 1 335 ? 14.602 13.969 11.234 1 93.31 335 LEU A N 1
ATOM 2432 C CA . LEU A 1 335 ? 15.398 15.102 10.773 1 93.31 335 LEU A CA 1
ATOM 2433 C C . LEU A 1 335 ? 14.891 16.406 11.383 1 93.31 335 LEU A C 1
ATOM 2435 O O . LEU A 1 335 ? 15.617 17.391 11.445 1 93.31 335 LEU A O 1
ATOM 2439 N N . SER A 1 336 ? 13.617 16.516 11.695 1 79.5 336 SER A N 1
ATOM 2440 C CA . SER A 1 336 ? 13.008 17.734 12.211 1 79.5 336 SER A CA 1
ATOM 2441 C C . SER A 1 336 ? 13.219 17.859 13.719 1 79.5 336 SER A C 1
ATOM 2443 O O . SER A 1 336 ? 12.883 18.891 14.312 1 79.5 336 SER A O 1
ATOM 2445 N N . MET A 1 337 ? 13.602 16.766 14.469 1 63.62 337 MET A N 1
ATOM 2446 C CA . MET A 1 337 ? 13.852 16.859 15.898 1 63.62 337 MET A CA 1
ATOM 2447 C C . MET A 1 337 ? 15.047 17.766 16.188 1 63.62 337 MET A C 1
ATOM 2449 O O . MET A 1 337 ? 15.508 17.859 17.328 1 63.62 337 MET A O 1
ATOM 2453 N N . LEU A 1 338 ? 15.32 18.656 15.227 1 46.12 338 LEU A N 1
ATOM 2454 C CA . LEU A 1 338 ? 16.359 19.578 15.656 1 46.12 338 LEU A CA 1
ATOM 2455 C C . LEU A 1 338 ? 15.82 20.594 16.641 1 46.12 338 LEU A C 1
ATOM 2457 O O . LEU A 1 338 ? 14.656 21 16.547 1 46.12 338 LEU A O 1
ATOM 2461 N N . MET B 1 1 ? -62.312 23.734 -48.656 1 27.11 1 MET B N 1
ATOM 2462 C CA . MET B 1 1 ? -61.031 24.031 -48.031 1 27.11 1 MET B CA 1
ATOM 2463 C C . MET B 1 1 ? -60.656 22.922 -47.031 1 27.11 1 MET B C 1
ATOM 2465 O O . MET B 1 1 ? -61.25 22.828 -45.969 1 27.11 1 MET B O 1
ATOM 2469 N N . THR B 1 2 ? -60.375 21.672 -47.562 1 24.89 2 THR B N 1
ATOM 2470 C CA . THR B 1 2 ? -60.156 20.344 -47 1 24.89 2 THR B CA 1
ATOM 2471 C C . THR B 1 2 ? -58.844 20.312 -46.188 1 24.89 2 THR B C 1
ATOM 2473 O O . THR B 1 2 ? -57.781 20.578 -46.75 1 24.89 2 THR B O 1
ATOM 2476 N N . ALA B 1 3 ? -58.906 20.828 -44.906 1 29.08 3 ALA B N 1
ATOM 2477 C CA . ALA B 1 3 ? -57.781 20.875 -43.938 1 29.08 3 ALA B CA 1
ATOM 2478 C C . ALA B 1 3 ? -57.125 19.516 -43.812 1 29.08 3 ALA B C 1
ATOM 2480 O O . ALA B 1 3 ? -57.75 18.531 -43.438 1 29.08 3 ALA B O 1
ATOM 2481 N N . SER B 1 4 ? -56.156 19.188 -44.625 1 24.36 4 SER B N 1
ATOM 2482 C CA . SER B 1 4 ? -55.344 17.969 -44.625 1 24.36 4 SER B CA 1
ATOM 2483 C C . SER B 1 4 ? -54.656 17.781 -43.281 1 24.36 4 SER B C 1
ATOM 2485 O O . SER B 1 4 ? -53.969 18.672 -42.781 1 24.36 4 SER B O 1
ATOM 2487 N N . VAL B 1 5 ? -55.281 17.047 -42.344 1 29.77 5 VAL B N 1
ATOM 2488 C CA . VAL B 1 5 ? -54.719 16.656 -41.062 1 29.77 5 VAL B CA 1
ATOM 2489 C C . VAL B 1 5 ? -53.438 15.875 -41.25 1 29.77 5 VAL B C 1
ATOM 2491 O O . VAL B 1 5 ? -53.406 14.805 -41.875 1 29.77 5 VAL B O 1
ATOM 2494 N N . VAL B 1 6 ? -52.281 16.562 -41.469 1 29.42 6 VAL B N 1
ATOM 2495 C CA . VAL B 1 6 ? -50.938 15.953 -41.5 1 29.42 6 VAL B CA 1
ATOM 2496 C C . VAL B 1 6 ? -50.75 15.102 -40.25 1 29.42 6 VAL B C 1
ATOM 2498 O O . VAL B 1 6 ? -50.844 15.609 -39.125 1 29.42 6 VAL B O 1
ATOM 2501 N N . ARG B 1 7 ? -51.031 13.797 -40.312 1 27.55 7 ARG B N 1
ATOM 2502 C CA . ARG B 1 7 ? -50.75 12.789 -39.312 1 27.55 7 ARG B CA 1
ATOM 2503 C C . ARG B 1 7 ? -49.25 12.766 -38.969 1 27.55 7 ARG B C 1
ATOM 2505 O O . ARG B 1 7 ? -48.438 12.438 -39.812 1 27.55 7 ARG B O 1
ATOM 2512 N N . HIS B 1 8 ? -48.719 13.766 -38.25 1 30.5 8 HIS B N 1
ATOM 2513 C CA . HIS B 1 8 ? -47.375 13.594 -37.781 1 30.5 8 HIS B CA 1
ATOM 2514 C C . HIS B 1 8 ? -47.188 12.289 -37 1 30.5 8 HIS B C 1
ATOM 2516 O O . HIS B 1 8 ? -47.906 12.062 -36 1 30.5 8 HIS B O 1
ATOM 2522 N N . GLY B 1 9 ? -46.906 11.156 -37.656 1 28.97 9 GLY B N 1
ATOM 2523 C CA . GLY B 1 9 ? -46.469 9.922 -37.031 1 28.97 9 GLY B CA 1
ATOM 2524 C C . GLY B 1 9 ? -45.375 10.125 -36 1 28.97 9 GLY B C 1
ATOM 2525 O O . GLY B 1 9 ? -44.312 10.625 -36.344 1 28.97 9 GLY B O 1
ATOM 2526 N N . HIS B 1 10 ? -45.75 10.516 -34.781 1 32.31 10 HIS B N 1
ATOM 2527 C CA . HIS B 1 10 ? -44.781 10.477 -33.688 1 32.31 10 HIS B CA 1
ATOM 2528 C C . HIS B 1 10 ? -44.094 9.125 -33.594 1 32.31 10 HIS B C 1
ATOM 2530 O O . HIS B 1 10 ? -44.75 8.094 -33.406 1 32.31 10 HIS B O 1
ATOM 2536 N N . GLY B 1 11 ? -43.031 8.891 -34.406 1 29.62 11 GLY B N 1
ATOM 2537 C CA . GLY B 1 11 ? -42.188 7.738 -34.188 1 29.62 11 GLY B CA 1
ATOM 2538 C C . GLY B 1 11 ? -41.781 7.559 -32.75 1 29.62 11 GLY B C 1
ATOM 2539 O O . GLY B 1 11 ? -41.281 8.492 -32.094 1 29.62 11 GLY B O 1
ATOM 2540 N N . MET B 1 12 ? -42.531 6.715 -32.031 1 32.12 12 MET B N 1
ATOM 2541 C CA . MET B 1 12 ? -42.094 6.219 -30.719 1 32.12 12 MET B CA 1
ATOM 2542 C C . MET B 1 12 ? -40.656 5.762 -30.734 1 32.12 12 MET B C 1
ATOM 2544 O O . MET B 1 12 ? -40.312 4.773 -31.391 1 32.12 12 MET B O 1
ATOM 2548 N N . SER B 1 13 ? -39.688 6.656 -30.75 1 32.28 13 SER B N 1
ATOM 2549 C CA . SER B 1 13 ? -38.344 6.219 -30.469 1 32.28 13 SER B CA 1
ATOM 2550 C C . SER B 1 13 ? -38.281 5.246 -29.281 1 32.28 13 SER B C 1
ATOM 2552 O O . SER B 1 13 ? -38.75 5.578 -28.188 1 32.28 13 SER B O 1
ATOM 2554 N N . CYS B 1 14 ? -38.562 4.004 -29.469 1 29.48 14 CYS B N 1
ATOM 2555 C CA . CYS B 1 14 ? -38.25 2.979 -28.484 1 29.48 14 CYS B CA 1
ATOM 2556 C C . CYS B 1 14 ? -36.906 3.262 -27.828 1 29.48 14 CYS B C 1
ATOM 2558 O O . CYS B 1 14 ? -35.875 3.203 -28.469 1 29.48 14 CYS B O 1
ATOM 2560 N N . PHE B 1 15 ? -36.812 4.141 -26.938 1 31.33 15 PHE B N 1
ATOM 2561 C CA . PHE B 1 15 ? -35.625 4.148 -26.078 1 31.33 15 PHE B CA 1
ATOM 2562 C C . PHE B 1 15 ? -35.219 2.725 -25.719 1 31.33 15 PHE B C 1
ATOM 2564 O O . PHE B 1 15 ? -35.938 2.033 -24.984 1 31.33 15 PHE B O 1
ATOM 2571 N N . LEU B 1 16 ? -34.688 1.933 -26.594 1 32.59 16 LEU B N 1
ATOM 2572 C CA . LEU B 1 16 ? -34 0.704 -26.188 1 32.59 16 LEU B CA 1
ATOM 2573 C C . LEU B 1 16 ? -33.312 0.877 -24.828 1 32.59 16 LEU B C 1
ATOM 2575 O O . LEU B 1 16 ? -32.5 1.782 -24.656 1 32.59 16 LEU B O 1
ATOM 2579 N N . ALA B 1 17 ? -34 0.511 -23.812 1 34.84 17 ALA B N 1
ATOM 2580 C CA . ALA B 1 17 ? -33.406 0.431 -22.484 1 34.84 17 ALA B CA 1
ATOM 2581 C C . ALA B 1 17 ? -31.969 -0.076 -22.562 1 34.84 17 ALA B C 1
ATOM 2583 O O . ALA B 1 17 ? -31.688 -1.051 -23.25 1 34.84 17 ALA B O 1
ATOM 2584 N N . ALA B 1 18 ? -31.016 0.727 -22.438 1 40.12 18 ALA B N 1
ATOM 2585 C CA . ALA B 1 18 ? -29.641 0.252 -22.312 1 40.12 18 ALA B CA 1
ATOM 2586 C C . ALA B 1 18 ? -29.594 -1.129 -21.672 1 40.12 18 ALA B C 1
ATOM 2588 O O . ALA B 1 18 ? -30.281 -1.38 -20.672 1 40.12 18 ALA B O 1
ATOM 2589 N N . PRO B 1 19 ? -29.25 -2.277 -22.266 1 46.47 19 PRO B N 1
ATOM 2590 C CA . PRO B 1 19 ? -29.203 -3.629 -21.703 1 46.47 19 PRO B CA 1
ATOM 2591 C C . PRO B 1 19 ? -28.781 -3.645 -20.234 1 46.47 19 PRO B C 1
ATOM 2593 O O . PRO B 1 19 ? -27.859 -2.924 -19.844 1 46.47 19 PRO B O 1
ATOM 2596 N N . ALA B 1 20 ? -29.656 -3.93 -19.312 1 60.97 20 ALA B N 1
ATOM 2597 C CA . ALA B 1 20 ? -29.484 -3.986 -17.859 1 60.97 20 ALA B CA 1
ATOM 2598 C C . ALA B 1 20 ? -28.297 -4.863 -17.484 1 60.97 20 ALA B C 1
ATOM 2600 O O . ALA B 1 20 ? -28.156 -5.984 -17.984 1 60.97 20 ALA B O 1
ATOM 2601 N N . GLY B 1 21 ? -27.047 -4.352 -17.281 1 73.5 21 GLY B N 1
ATOM 2602 C CA . GLY B 1 21 ? -25.891 -5.102 -16.828 1 73.5 21 GLY B CA 1
ATOM 2603 C C . GLY B 1 21 ? -26.234 -6.215 -15.852 1 73.5 21 GLY B C 1
ATOM 2604 O O . GLY B 1 21 ? -27.391 -6.371 -15.469 1 73.5 21 GLY B O 1
ATOM 2605 N N . PRO B 1 22 ? -25.359 -7.191 -15.617 1 84.69 22 PRO B N 1
ATOM 2606 C CA . PRO B 1 22 ? -25.609 -8.289 -14.68 1 84.69 22 PRO B CA 1
ATOM 2607 C C . PRO B 1 22 ? -26.078 -7.797 -13.312 1 84.69 22 PRO B C 1
ATOM 2609 O O . PRO B 1 22 ? -25.656 -6.734 -12.852 1 84.69 22 PRO B O 1
ATOM 2612 N N . THR B 1 23 ? -27.047 -8.555 -12.758 1 91.88 23 THR B N 1
ATOM 2613 C CA . THR B 1 23 ? -27.562 -8.211 -11.43 1 91.88 23 THR B CA 1
ATOM 2614 C C . THR B 1 23 ? -26.969 -9.133 -10.367 1 91.88 23 THR B C 1
ATOM 2616 O O . THR B 1 23 ? -27.359 -9.062 -9.203 1 91.88 23 THR B O 1
ATOM 2619 N N . SER B 1 24 ? -26.094 -10.047 -10.812 1 95.38 24 SER B N 1
ATOM 2620 C CA . SER B 1 24 ? -25.406 -10.938 -9.883 1 95.38 24 SER B CA 1
ATOM 2621 C C . SER B 1 24 ? -23.938 -11.109 -10.258 1 95.38 24 SER B C 1
ATOM 2623 O O . SER B 1 24 ? -23.562 -10.93 -11.414 1 95.38 24 SER B O 1
ATOM 2625 N N . ALA B 1 25 ? -23.109 -11.312 -9.289 1 97.25 25 ALA B N 1
ATOM 2626 C CA . ALA B 1 25 ? -21.688 -11.57 -9.461 1 97.25 25 ALA B CA 1
ATOM 2627 C C . ALA B 1 25 ? -21.141 -12.383 -8.289 1 97.25 25 ALA B C 1
ATOM 2629 O O . ALA B 1 25 ? -21.828 -12.586 -7.289 1 97.25 25 ALA B O 1
ATOM 2630 N N . SER B 1 26 ? -19.938 -12.922 -8.5 1 97 26 SER B N 1
ATOM 2631 C CA . SER B 1 26 ? -19.281 -13.602 -7.383 1 97 26 SER B CA 1
ATOM 2632 C C . SER B 1 26 ? -19.062 -12.656 -6.211 1 97 26 SER B C 1
ATOM 2634 O O . SER B 1 26 ? -19.266 -13.023 -5.055 1 97 26 SER B O 1
ATOM 2636 N N . VAL B 1 27 ? -18.641 -11.445 -6.539 1 98.5 27 VAL B N 1
ATOM 2637 C CA . VAL B 1 27 ? -18.297 -10.5 -5.48 1 98.5 27 VAL B CA 1
ATOM 2638 C C . VAL B 1 27 ? -18.906 -9.133 -5.777 1 98.5 27 VAL B C 1
ATOM 2640 O O . VAL B 1 27 ? -18.844 -8.656 -6.914 1 98.5 27 VAL B O 1
ATOM 2643 N N . LEU B 1 28 ? -19.562 -8.523 -4.812 1 98.75 28 LEU B N 1
ATOM 2644 C CA . LEU B 1 28 ? -20.016 -7.141 -4.84 1 98.75 28 LEU B CA 1
ATOM 2645 C C . LEU B 1 28 ? -19 -6.223 -4.168 1 98.75 28 LEU B C 1
ATOM 2647 O O . LEU B 1 28 ? -18.562 -6.5 -3.053 1 98.75 28 LEU B O 1
ATOM 2651 N N . VAL B 1 29 ? -18.578 -5.164 -4.824 1 98.75 29 VAL B N 1
ATOM 2652 C CA . VAL B 1 29 ? -17.609 -4.215 -4.27 1 98.75 29 VAL B CA 1
ATOM 2653 C C . VAL B 1 29 ? -18.25 -2.826 -4.199 1 98.75 29 VAL B C 1
ATOM 2655 O O . VAL B 1 29 ? -18.562 -2.223 -5.23 1 98.75 29 VAL B O 1
ATOM 2658 N N . VAL B 1 30 ? -18.438 -2.295 -2.98 1 98.56 30 VAL B N 1
ATOM 2659 C CA . VAL B 1 30 ? -19.047 -0.985 -2.768 1 98.56 30 VAL B CA 1
ATOM 2660 C C . VAL B 1 30 ? -17.953 0.067 -2.592 1 98.56 30 VAL B C 1
ATOM 2662 O O . VAL B 1 30 ? -17.359 0.177 -1.519 1 98.56 30 VAL B O 1
ATOM 2665 N N . GLY B 1 31 ? -17.75 0.902 -3.578 1 96.56 31 GLY B N 1
ATOM 2666 C CA . GLY B 1 31 ? -16.688 1.887 -3.646 1 96.56 31 GLY B CA 1
ATOM 2667 C C . GLY B 1 31 ? -15.703 1.626 -4.773 1 96.56 31 GLY B C 1
ATOM 2668 O O . GLY B 1 31 ? -15.039 0.584 -4.797 1 96.56 31 GLY B O 1
ATOM 2669 N N . ALA B 1 32 ? -15.57 2.574 -5.652 1 95 32 ALA B N 1
ATOM 2670 C CA . ALA B 1 32 ? -14.719 2.404 -6.82 1 95 32 ALA B CA 1
ATOM 2671 C C . ALA B 1 32 ? -13.484 3.297 -6.734 1 95 32 ALA B C 1
ATOM 2673 O O . ALA B 1 32 ? -13.016 3.828 -7.742 1 95 32 ALA B O 1
ATOM 2674 N N . GLY B 1 33 ? -13.07 3.574 -5.512 1 92.62 33 GLY B N 1
ATOM 2675 C CA . GLY B 1 33 ? -11.781 4.203 -5.297 1 92.62 33 GLY B CA 1
ATOM 2676 C C . GLY B 1 33 ? -10.617 3.234 -5.398 1 92.62 33 GLY B C 1
ATOM 2677 O O . GLY B 1 33 ? -10.781 2.117 -5.895 1 92.62 33 GLY B O 1
ATOM 2678 N N . PRO B 1 34 ? -9.461 3.65 -4.926 1 91.25 34 PRO B N 1
ATOM 2679 C CA . PRO B 1 34 ? -8.266 2.816 -5.043 1 91.25 34 PRO B CA 1
ATOM 2680 C C . PRO B 1 34 ? -8.445 1.435 -4.422 1 91.25 34 PRO B C 1
ATOM 2682 O O . PRO B 1 34 ? -8.023 0.432 -5.004 1 91.25 34 PRO B O 1
ATOM 2685 N N . ALA B 1 35 ? -9.086 1.353 -3.289 1 95.38 35 ALA B N 1
ATOM 2686 C CA . ALA B 1 35 ? -9.266 0.076 -2.604 1 95.38 35 ALA B CA 1
ATOM 2687 C C . ALA B 1 35 ? -10.172 -0.852 -3.406 1 95.38 35 ALA B C 1
ATOM 2689 O O . ALA B 1 35 ? -9.836 -2.016 -3.637 1 95.38 35 ALA B O 1
ATOM 2690 N N . GLY B 1 36 ? -11.297 -0.337 -3.809 1 97 36 GLY B N 1
ATOM 2691 C CA . GLY B 1 36 ? -12.234 -1.136 -4.578 1 97 36 GLY B CA 1
ATOM 2692 C C . GLY B 1 36 ? -11.68 -1.596 -5.91 1 97 36 GLY B C 1
ATOM 2693 O O . GLY B 1 36 ? -11.898 -2.74 -6.316 1 97 36 GLY B O 1
ATOM 2694 N N . LEU B 1 37 ? -11.008 -0.731 -6.574 1 93.94 37 LEU B N 1
ATOM 2695 C CA . LEU B 1 37 ? -10.414 -1.066 -7.863 1 93.94 37 LEU B CA 1
ATOM 2696 C C . LEU B 1 37 ? -9.344 -2.139 -7.711 1 93.94 37 LEU B C 1
ATOM 2698 O O . LEU B 1 37 ? -9.242 -3.047 -8.539 1 93.94 37 LEU B O 1
ATOM 2702 N N . ALA B 1 38 ? -8.539 -2.01 -6.672 1 93.69 38 ALA B N 1
ATOM 2703 C CA . ALA B 1 38 ? -7.52 -3.021 -6.414 1 93.69 38 ALA B CA 1
ATOM 2704 C C . ALA B 1 38 ? -8.156 -4.383 -6.137 1 93.69 38 ALA B C 1
ATOM 2706 O O . ALA B 1 38 ? -7.672 -5.41 -6.617 1 93.69 38 ALA B O 1
ATOM 2707 N N . ALA B 1 39 ? -9.219 -4.383 -5.355 1 96.94 39 ALA B N 1
ATOM 2708 C CA . ALA B 1 39 ? -9.93 -5.625 -5.078 1 96.94 39 ALA B CA 1
ATOM 2709 C C . ALA B 1 39 ? -10.5 -6.23 -6.359 1 96.94 39 ALA B C 1
ATOM 2711 O O . ALA B 1 39 ? -10.336 -7.426 -6.617 1 96.94 39 ALA B O 1
ATOM 2712 N N . ALA B 1 40 ? -11.141 -5.383 -7.148 1 96.12 40 ALA B N 1
ATOM 2713 C CA . ALA B 1 40 ? -11.742 -5.832 -8.398 1 96.12 40 ALA B CA 1
ATOM 2714 C C . ALA B 1 40 ? -10.688 -6.438 -9.328 1 96.12 40 ALA B C 1
ATOM 2716 O O . ALA B 1 40 ? -10.93 -7.469 -9.961 1 96.12 40 ALA B O 1
ATOM 2717 N N . LEU B 1 41 ? -9.578 -5.809 -9.367 1 92.5 41 LEU B N 1
ATOM 2718 C CA . LEU B 1 41 ? -8.5 -6.285 -10.227 1 92.5 41 LEU B CA 1
ATOM 2719 C C . LEU B 1 41 ? -8.008 -7.656 -9.773 1 92.5 41 LEU B C 1
ATOM 2721 O O . LEU B 1 41 ? -7.855 -8.562 -10.594 1 92.5 41 LEU B O 1
ATOM 2725 N N . ALA B 1 42 ? -7.738 -7.816 -8.508 1 92.81 42 ALA B N 1
ATOM 2726 C CA . ALA B 1 42 ? -7.289 -9.094 -7.965 1 92.81 42 ALA B CA 1
ATOM 2727 C C . ALA B 1 42 ? -8.297 -10.203 -8.266 1 92.81 42 ALA B C 1
ATOM 2729 O O . ALA B 1 42 ? -7.914 -11.305 -8.672 1 92.81 42 ALA B O 1
ATOM 2730 N N . LEU B 1 43 ? -9.516 -9.891 -8.109 1 95 43 LEU B N 1
ATOM 2731 C CA . LEU B 1 43 ? -10.578 -10.867 -8.336 1 95 43 LEU B CA 1
ATOM 2732 C C . LEU B 1 43 ? -10.703 -11.195 -9.82 1 95 43 LEU B C 1
ATOM 2734 O O . LEU B 1 43 ? -10.867 -12.359 -10.188 1 95 43 LEU B O 1
ATOM 2738 N N . ALA B 1 44 ? -10.602 -10.172 -10.641 1 92.81 44 ALA B N 1
ATOM 2739 C CA . ALA B 1 44 ? -10.711 -10.367 -12.086 1 92.81 44 ALA B CA 1
ATOM 2740 C C . ALA B 1 44 ? -9.578 -11.25 -12.609 1 92.81 44 ALA B C 1
ATOM 2742 O O . ALA B 1 44 ? -9.789 -12.094 -13.484 1 92.81 44 ALA B O 1
ATOM 2743 N N . ARG B 1 45 ? -8.445 -11.078 -12.047 1 88 45 ARG B N 1
ATOM 2744 C CA . ARG B 1 45 ? -7.277 -11.844 -12.469 1 88 45 ARG B CA 1
ATOM 2745 C C . ARG B 1 45 ? -7.434 -13.32 -12.109 1 88 45 ARG B C 1
ATOM 2747 O O . ARG B 1 45 ? -6.73 -14.172 -12.656 1 88 45 ARG B O 1
ATOM 2754 N N . GLN B 1 46 ? -8.328 -13.617 -11.234 1 90.31 46 GLN B N 1
ATOM 2755 C CA . GLN B 1 46 ? -8.695 -14.984 -10.906 1 90.31 46 GLN B CA 1
ATOM 2756 C C . GLN B 1 46 ? -10.039 -15.359 -11.523 1 90.31 46 GLN B C 1
ATOM 2758 O O . GLN B 1 46 ? -10.688 -16.312 -11.078 1 90.31 46 GLN B O 1
ATOM 2763 N N . GLN B 1 47 ? -10.508 -14.57 -12.43 1 91.31 47 GLN B N 1
ATOM 2764 C CA . GLN B 1 47 ? -11.664 -14.828 -13.281 1 91.31 47 GLN B CA 1
ATOM 2765 C C . GLN B 1 47 ? -12.953 -14.883 -12.461 1 91.31 47 GLN B C 1
ATOM 2767 O O . GLN B 1 47 ? -13.844 -15.68 -12.742 1 91.31 47 GLN B O 1
ATOM 2772 N N . HIS B 1 48 ? -12.961 -14.18 -11.383 1 94.69 48 HIS B N 1
ATOM 2773 C CA . HIS B 1 48 ? -14.203 -13.984 -10.648 1 94.69 48 HIS B CA 1
ATOM 2774 C C . HIS B 1 48 ? -14.953 -12.758 -11.164 1 94.69 48 HIS B C 1
ATOM 2776 O O . HIS B 1 48 ? -14.344 -11.734 -11.477 1 94.69 48 HIS B O 1
ATOM 2782 N N . THR B 1 49 ? -16.25 -12.922 -11.273 1 96.88 49 THR B N 1
ATOM 2783 C CA . THR B 1 49 ? -17.047 -11.781 -11.695 1 96.88 49 THR B CA 1
ATOM 2784 C C . THR B 1 49 ? -17.234 -10.797 -10.547 1 96.88 49 THR B C 1
ATOM 2786 O O . THR B 1 49 ? -17.406 -11.203 -9.398 1 96.88 49 THR B O 1
ATOM 2789 N N . VAL B 1 50 ? -17.203 -9.523 -10.883 1 98.25 50 VAL B N 1
ATOM 2790 C CA . VAL B 1 50 ? -17.297 -8.461 -9.891 1 98.25 50 VAL B CA 1
ATOM 2791 C C . VAL B 1 50 ? -18.312 -7.414 -10.352 1 98.25 50 VAL B C 1
ATOM 2793 O O . VAL B 1 50 ? -18.297 -6.984 -11.5 1 98.25 50 VAL B O 1
ATOM 2796 N N . LEU B 1 51 ? -19.266 -7.07 -9.562 1 98.44 51 LEU B N 1
ATOM 2797 C CA . LEU B 1 51 ? -20.016 -5.828 -9.703 1 98.44 51 LEU B CA 1
ATOM 2798 C C . LEU B 1 51 ? -19.406 -4.723 -8.844 1 98.44 51 LEU B C 1
ATOM 2800 O O . LEU B 1 51 ? -19.406 -4.828 -7.613 1 98.44 51 LEU B O 1
ATOM 2804 N N . LEU B 1 52 ? -18.828 -3.73 -9.469 1 97.94 52 LEU B N 1
ATOM 2805 C CA . LEU B 1 52 ? -18.156 -2.602 -8.828 1 97.94 52 LEU B CA 1
ATOM 2806 C C . LEU B 1 52 ? -19.062 -1.37 -8.82 1 97.94 52 LEU B C 1
ATOM 2808 O O . LEU B 1 52 ? -19.484 -0.89 -9.875 1 97.94 52 LEU B O 1
ATOM 2812 N N . PHE B 1 53 ? -19.391 -0.88 -7.605 1 97.44 53 PHE B N 1
ATOM 2813 C CA . PHE B 1 53 ? -20.297 0.264 -7.469 1 97.44 53 PHE B CA 1
ATOM 2814 C C . PHE B 1 53 ? -19.516 1.512 -7.066 1 97.44 53 PHE B C 1
ATOM 2816 O O . PHE B 1 53 ? -18.609 1.447 -6.223 1 97.44 53 PHE B O 1
ATOM 2823 N N . GLY B 1 54 ? -19.766 2.605 -7.637 1 93.94 54 GLY B N 1
ATOM 2824 C CA . GLY B 1 54 ? -19.188 3.889 -7.27 1 93.94 54 GLY B CA 1
ATOM 2825 C C . GLY B 1 54 ? -20.016 5.07 -7.746 1 93.94 54 GLY B C 1
ATOM 2826 O O . GLY B 1 54 ? -20.625 5.016 -8.812 1 93.94 54 GLY B O 1
ATOM 2827 N N . ASP B 1 55 ? -19.984 6.184 -7.023 1 89.69 55 ASP B N 1
ATOM 2828 C CA . ASP B 1 55 ? -20.781 7.344 -7.391 1 89.69 55 ASP B CA 1
ATOM 2829 C C . ASP B 1 55 ? -19.906 8.539 -7.738 1 89.69 55 ASP B C 1
ATOM 2831 O O . ASP B 1 55 ? -20.391 9.656 -7.918 1 89.69 55 ASP B O 1
ATOM 2835 N N . GLY B 1 56 ? -18.609 8.336 -7.734 1 81.25 56 GLY B N 1
ATOM 2836 C CA . GLY B 1 56 ? -17.688 9.391 -8.125 1 81.25 56 GLY B CA 1
ATOM 2837 C C . GLY B 1 56 ? -17.359 10.359 -7.004 1 81.25 56 GLY B C 1
ATOM 2838 O O . GLY B 1 56 ? -16.641 11.336 -7.199 1 81.25 56 GLY B O 1
ATOM 2839 N N . VAL B 1 57 ? -17.891 10.18 -5.828 1 77.06 57 VAL B N 1
ATOM 2840 C CA . VAL B 1 57 ? -17.609 11.031 -4.676 1 77.06 57 VAL B CA 1
ATOM 2841 C C . VAL B 1 57 ? -16.469 10.445 -3.859 1 77.06 57 VAL B C 1
ATOM 2843 O O . VAL B 1 57 ? -16.547 9.305 -3.393 1 77.06 57 VAL B O 1
ATOM 2846 N N . TYR B 1 58 ? -15.383 11.203 -3.785 1 75.25 58 TYR B N 1
ATOM 2847 C CA . TYR B 1 58 ? -14.195 10.758 -3.059 1 75.25 58 TYR B CA 1
ATOM 2848 C C . TYR B 1 58 ? -13.844 11.734 -1.94 1 75.25 58 TYR B C 1
ATOM 2850 O O . TYR B 1 58 ? -14.117 12.93 -2.041 1 75.25 58 TYR B O 1
ATOM 2858 N N . ARG B 1 59 ? -13.312 11.211 -0.846 1 71.75 59 ARG B N 1
ATOM 2859 C CA . ARG B 1 59 ? -12.906 12.023 0.297 1 71.75 59 ARG B CA 1
ATOM 2860 C C . ARG B 1 59 ? -12.039 13.203 -0.145 1 71.75 59 ARG B C 1
ATOM 2862 O O . ARG B 1 59 ? -12.219 14.328 0.324 1 71.75 59 ARG B O 1
ATOM 2869 N N . ASN B 1 60 ? -11.047 12.875 -1.005 1 60.09 60 ASN B N 1
ATOM 2870 C CA . ASN B 1 60 ? -10.07 13.898 -1.363 1 60.09 60 ASN B CA 1
ATOM 2871 C C . ASN B 1 60 ? -10.555 14.742 -2.541 1 60.09 60 ASN B C 1
ATOM 2873 O O . ASN B 1 60 ? -9.75 15.375 -3.227 1 60.09 60 ASN B O 1
ATOM 2877 N N . GLY B 1 61 ? -11.828 14.562 -2.826 1 56 61 GLY B N 1
ATOM 2878 C CA . GLY B 1 61 ? -12.352 15.297 -3.967 1 56 61 GLY B CA 1
ATOM 2879 C C . GLY B 1 61 ? -12.07 16.781 -3.898 1 56 61 GLY B C 1
ATOM 2880 O O . GLY B 1 61 ? -11.82 17.422 -4.922 1 56 61 GLY B O 1
ATOM 2881 N N . ARG B 1 62 ? -12.109 17.359 -2.65 1 50.06 62 ARG B N 1
ATOM 2882 C CA . ARG B 1 62 ? -11.836 18.797 -2.531 1 50.06 62 ARG B CA 1
ATOM 2883 C C . ARG B 1 62 ? -10.344 19.078 -2.652 1 50.06 62 ARG B C 1
ATOM 2885 O O . ARG B 1 62 ? -9.953 20.141 -3.119 1 50.06 62 ARG B O 1
ATOM 2892 N N . ALA B 1 63 ? -9.484 18.141 -1.968 1 47.25 63 ALA B N 1
ATOM 2893 C CA . ALA B 1 63 ? -8.047 18.375 -2.041 1 47.25 63 ALA B CA 1
ATOM 2894 C C . ALA B 1 63 ? -7.566 18.422 -3.49 1 47.25 63 ALA B C 1
ATOM 2896 O O . ALA B 1 63 ? -6.52 19 -3.787 1 47.25 63 ALA B O 1
ATOM 2897 N N . ARG B 1 64 ? -8.375 17.797 -4.402 1 45.03 64 ARG B N 1
ATOM 2898 C CA . ARG B 1 64 ? -8.062 17.422 -5.773 1 45.03 64 ARG B CA 1
ATOM 2899 C C . ARG B 1 64 ? -7.785 18.641 -6.633 1 45.03 64 ARG B C 1
ATOM 2901 O O . ARG B 1 64 ? -7.273 18.531 -7.75 1 45.03 64 ARG B O 1
ATOM 2908 N N . HIS B 1 65 ? -8.398 19.75 -6.301 1 37.03 65 HIS B N 1
ATOM 2909 C CA . HIS B 1 65 ? -8.266 20.734 -7.371 1 37.03 65 HIS B CA 1
ATOM 2910 C C . HIS B 1 65 ? -6.82 21.172 -7.531 1 37.03 65 HIS B C 1
ATOM 2912 O O . HIS B 1 65 ? -6.504 21.953 -8.438 1 37.03 65 HIS B O 1
ATOM 2918 N N . GLN B 1 66 ? -6.008 21.062 -6.527 1 34.19 66 GLN B N 1
ATOM 2919 C CA . GLN B 1 66 ? -4.867 21.969 -6.566 1 34.19 66 GLN B CA 1
ATOM 2920 C C . GLN B 1 66 ? -3.664 21.312 -7.238 1 34.19 66 GLN B C 1
ATOM 2922 O O . GLN B 1 66 ? -2.633 21.969 -7.441 1 34.19 66 GLN B O 1
ATOM 2927 N N . VAL B 1 67 ? -3.312 20.062 -6.98 1 34.16 67 VAL B N 1
ATOM 2928 C CA . VAL B 1 67 ? -2.002 19.766 -7.547 1 34.16 67 VAL B CA 1
ATOM 2929 C C . VAL B 1 67 ? -2.088 19.766 -9.07 1 34.16 67 VAL B C 1
ATOM 2931 O O . VAL B 1 67 ? -2.955 19.109 -9.656 1 34.16 67 VAL B O 1
ATOM 2934 N N . PRO B 1 68 ? -1.519 20.812 -9.688 1 32.66 68 PRO B N 1
ATOM 2935 C CA . PRO B 1 68 ? -1.369 20.766 -11.141 1 32.66 68 PRO B CA 1
ATOM 2936 C C . PRO B 1 68 ? -1.086 19.359 -11.656 1 32.66 68 PRO B C 1
ATOM 2938 O O . PRO B 1 68 ? -0.794 19.172 -12.844 1 32.66 68 PRO B O 1
ATOM 2941 N N . ASP B 1 69 ? -0.661 18.5 -10.766 1 35.16 69 ASP B N 1
ATOM 2942 C CA . ASP B 1 69 ? -0.243 17.297 -11.461 1 35.16 69 ASP B CA 1
ATOM 2943 C C . ASP B 1 69 ? -1.344 16.781 -12.391 1 35.16 69 ASP B C 1
ATOM 2945 O O . ASP B 1 69 ? -2.523 16.797 -12.031 1 35.16 69 ASP B O 1
ATOM 2949 N N . HIS B 1 70 ? -1.189 16.875 -13.703 1 35.19 70 HIS B N 1
ATOM 2950 C CA . HIS B 1 70 ? -1.927 16.422 -14.875 1 35.19 70 HIS B CA 1
ATOM 2951 C C . HIS B 1 70 ? -2.809 15.227 -14.539 1 35.19 70 HIS B C 1
ATOM 2953 O O . HIS B 1 70 ? -3.814 14.984 -15.211 1 35.19 70 HIS B O 1
ATOM 2959 N N . SER B 1 71 ? -2.312 14.102 -14.055 1 37.72 71 SER B N 1
ATOM 2960 C CA . SER B 1 71 ? -3.281 13.016 -13.992 1 37.72 71 SER B CA 1
ATOM 2961 C C . SER B 1 71 ? -4.156 13.133 -12.742 1 37.72 71 SER B C 1
ATOM 2963 O O . SER B 1 71 ? -3.691 12.906 -11.625 1 37.72 71 SER B O 1
ATOM 2965 N N . ARG B 1 72 ? -5.129 14.047 -12.461 1 40.25 72 ARG B N 1
ATOM 2966 C CA . ARG B 1 72 ? -6.184 14.297 -11.484 1 40.25 72 ARG B CA 1
ATOM 2967 C C . ARG B 1 72 ? -6.613 13 -10.805 1 40.25 72 ARG B C 1
ATOM 2969 O O . ARG B 1 72 ? -6.801 11.977 -11.469 1 40.25 72 ARG B O 1
ATOM 2976 N N . PRO B 1 73 ? -6.535 13.07 -9.375 1 45.06 73 PRO B N 1
ATOM 2977 C CA . PRO B 1 73 ? -7.043 11.891 -8.68 1 45.06 73 PRO B CA 1
ATOM 2978 C C . PRO B 1 73 ? -8.289 11.305 -9.336 1 45.06 73 PRO B C 1
ATOM 2980 O O . PRO B 1 73 ? -8.445 10.078 -9.391 1 45.06 73 PRO B O 1
ATOM 2983 N N . SER B 1 74 ? -9.305 12.352 -9.648 1 46.19 74 SER B N 1
ATOM 2984 C CA . SER B 1 74 ? -10.453 11.82 -10.375 1 46.19 74 SER B CA 1
ATOM 2985 C C . SER B 1 74 ? -10.016 11.047 -11.617 1 46.19 74 SER B C 1
ATOM 2987 O O . SER B 1 74 ? -10.625 10.039 -11.977 1 46.19 74 SER B O 1
ATOM 2989 N N . ASN B 1 75 ? -8.805 11.547 -12.039 1 51.19 75 ASN B N 1
ATOM 2990 C CA . ASN B 1 75 ? -8.352 10.93 -13.281 1 51.19 75 ASN B CA 1
ATOM 2991 C C . ASN B 1 75 ? -7.656 9.594 -13.016 1 51.19 75 ASN B C 1
ATOM 2993 O O . ASN B 1 75 ? -7.801 8.648 -13.797 1 51.19 75 ASN B O 1
ATOM 2997 N N . PHE B 1 76 ? -7.051 9.648 -11.758 1 55.47 76 PHE B N 1
ATOM 2998 C CA . PHE B 1 76 ? -6.398 8.375 -11.461 1 55.47 76 PHE B CA 1
ATOM 2999 C C . PHE B 1 76 ? -7.43 7.277 -11.227 1 55.47 76 PHE B C 1
ATOM 3001 O O . PHE B 1 76 ? -7.297 6.172 -11.75 1 55.47 76 PHE B O 1
ATOM 3008 N N . GLY B 1 77 ? -8.422 7.828 -10.516 1 65.5 77 GLY B N 1
ATOM 3009 C CA . GLY B 1 77 ? -9.492 6.863 -10.305 1 65.5 77 GLY B CA 1
ATOM 3010 C C . GLY B 1 77 ? -10.172 6.438 -11.594 1 65.5 77 GLY B C 1
ATOM 3011 O O . GLY B 1 77 ? -10.406 5.246 -11.812 1 65.5 77 GLY B O 1
ATOM 3012 N N . ALA B 1 78 ? -10.289 7.484 -12.359 1 74.69 78 ALA B N 1
ATOM 3013 C CA . ALA B 1 78 ? -10.961 7.188 -13.617 1 74.69 78 ALA B CA 1
ATOM 3014 C C . ALA B 1 78 ? -10.055 6.387 -14.555 1 74.69 78 ALA B C 1
ATOM 3016 O O . ALA B 1 78 ? -10.492 5.414 -15.164 1 74.69 78 ALA B O 1
ATOM 3017 N N . ALA B 1 79 ? -8.812 6.781 -14.547 1 74.06 79 ALA B N 1
ATOM 3018 C CA . ALA B 1 79 ? -7.867 6.07 -15.406 1 74.06 79 ALA B CA 1
ATOM 3019 C C . ALA B 1 79 ? -7.672 4.633 -14.93 1 74.06 79 ALA B C 1
ATOM 3021 O O . ALA B 1 79 ? -7.625 3.705 -15.742 1 74.06 79 ALA B O 1
ATOM 3022 N N . ALA B 1 80 ? -7.586 4.512 -13.672 1 79.56 80 ALA B N 1
ATOM 3023 C CA . ALA B 1 80 ? -7.43 3.178 -13.109 1 79.56 80 ALA B CA 1
ATOM 3024 C C . ALA B 1 80 ? -8.664 2.318 -13.383 1 79.56 80 ALA B C 1
ATOM 3026 O O . ALA B 1 80 ? -8.539 1.138 -13.719 1 79.56 80 ALA B O 1
ATOM 3027 N N . ARG B 1 81 ? -9.766 2.936 -13.211 1 86.5 81 ARG B N 1
ATOM 3028 C CA . ARG B 1 81 ? -11.008 2.229 -13.5 1 86.5 81 ARG B CA 1
ATOM 3029 C C . ARG B 1 81 ? -11.086 1.817 -14.961 1 86.5 81 ARG B C 1
ATOM 3031 O O . ARG B 1 81 ? -11.43 0.676 -15.273 1 86.5 81 ARG B O 1
ATOM 3038 N N . ASP B 1 82 ? -10.758 2.766 -15.828 1 85 82 ASP B N 1
ATOM 3039 C CA . ASP B 1 82 ? -10.797 2.492 -17.266 1 85 82 ASP B CA 1
ATOM 3040 C C . ASP B 1 82 ? -9.852 1.348 -17.625 1 85 82 ASP B C 1
ATOM 3042 O O . ASP B 1 82 ? -10.195 0.5 -18.453 1 85 82 ASP B O 1
ATOM 3046 N N . HIS B 1 83 ? -8.797 1.331 -17.016 1 80.25 83 HIS B N 1
ATOM 3047 C CA . HIS B 1 83 ? -7.836 0.259 -17.25 1 80.25 83 HIS B CA 1
ATOM 3048 C C . HIS B 1 83 ? -8.406 -1.093 -16.828 1 80.25 83 HIS B C 1
ATOM 3050 O O . HIS B 1 83 ? -8.32 -2.068 -17.578 1 80.25 83 HIS B O 1
ATOM 3056 N N . VAL B 1 84 ? -9.023 -1.131 -15.711 1 85.5 84 VAL B N 1
ATOM 3057 C CA . VAL B 1 84 ? -9.602 -2.371 -15.211 1 85.5 84 VAL B CA 1
ATOM 3058 C C . VAL B 1 84 ? -10.711 -2.838 -16.141 1 85.5 84 VAL B C 1
ATOM 3060 O O . VAL B 1 84 ? -10.781 -4.016 -16.5 1 85.5 84 VAL B O 1
ATOM 3063 N N . LEU B 1 85 ? -11.477 -1.887 -16.578 1 88.25 85 LEU B N 1
ATOM 3064 C CA . LEU B 1 85 ? -12.625 -2.236 -17.422 1 88.25 85 LEU B CA 1
ATOM 3065 C C . LEU B 1 85 ? -12.172 -2.607 -18.828 1 88.25 85 LEU B C 1
ATOM 3067 O O . LEU B 1 85 ? -12.781 -3.469 -19.469 1 88.25 85 LEU B O 1
ATOM 3071 N N . GLN B 1 86 ? -11.188 -1.979 -19.266 1 85.38 86 GLN B N 1
ATOM 3072 C CA . GLN B 1 86 ? -10.672 -2.285 -20.594 1 85.38 86 GLN B CA 1
ATOM 3073 C C . GLN B 1 86 ? -10.078 -3.691 -20.641 1 85.38 86 GLN B C 1
ATOM 3075 O O . GLN B 1 86 ? -10.352 -4.453 -21.578 1 85.38 86 GLN B O 1
ATOM 3080 N N . ASP B 1 87 ? -9.398 -4.004 -19.641 1 83.12 87 ASP B N 1
ATOM 3081 C CA . ASP B 1 87 ? -8.648 -5.258 -19.656 1 83.12 87 ASP B CA 1
ATOM 3082 C C . ASP B 1 87 ? -9.5 -6.406 -19.125 1 83.12 87 ASP B C 1
ATOM 3084 O O . ASP B 1 87 ? -9.297 -7.566 -19.5 1 83.12 87 ASP B O 1
ATOM 3088 N N . TYR B 1 88 ? -10.461 -6.062 -18.25 1 90 88 TYR B N 1
ATOM 3089 C CA . TYR 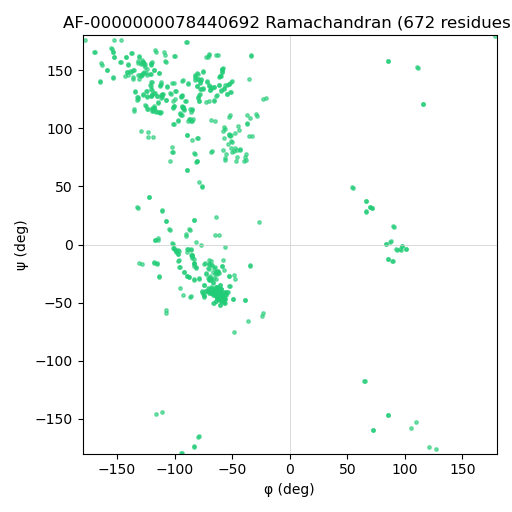B 1 88 ? -11.172 -7.121 -17.547 1 90 88 TYR B CA 1
ATOM 3090 C C . TYR B 1 88 ? -12.68 -6.895 -17.594 1 90 88 TYR B C 1
ATOM 3092 O O . TYR B 1 88 ? -13.398 -7.281 -16.672 1 90 88 TYR B O 1
ATOM 3100 N N . GLY B 1 89 ? -13.125 -6.34 -18.609 1 90.38 89 GLY B N 1
ATOM 3101 C CA . GLY B 1 89 ? -14.539 -6.031 -18.75 1 90.38 89 GLY B CA 1
ATOM 3102 C C . GLY B 1 89 ? -15.422 -7.262 -18.75 1 90.38 89 GLY B C 1
ATOM 3103 O O . GLY B 1 89 ? -16.625 -7.172 -18.453 1 90.38 89 GLY B O 1
ATOM 3104 N N . GLN B 1 90 ? -14.883 -8.422 -19.109 1 91.94 90 GLN B N 1
ATOM 3105 C CA . GLN B 1 90 ? -15.648 -9.656 -19.094 1 91.94 90 GLN B CA 1
ATOM 3106 C C . GLN B 1 90 ? -15.938 -10.109 -17.672 1 91.94 90 GLN B C 1
ATOM 3108 O O . GLN B 1 90 ? -16.875 -10.867 -17.438 1 91.94 90 GLN B O 1
ATOM 3113 N N . TYR B 1 91 ? -15.133 -9.602 -16.719 1 94.06 91 TYR B N 1
ATOM 3114 C CA . TYR B 1 91 ? -15.281 -10.047 -15.336 1 94.06 91 TYR B CA 1
ATOM 3115 C C . TYR B 1 91 ? -15.773 -8.914 -14.445 1 94.06 91 TYR B C 1
ATOM 3117 O O . TYR B 1 91 ? -16.406 -9.156 -13.414 1 94.06 91 TYR B O 1
ATOM 3125 N N . VAL B 1 92 ? -15.477 -7.703 -14.812 1 96.38 92 VAL B N 1
ATOM 3126 C CA . VAL B 1 92 ? -15.797 -6.574 -13.945 1 96.38 92 VAL B CA 1
ATOM 3127 C C . VAL B 1 92 ? -16.844 -5.691 -14.617 1 96.38 92 VAL B C 1
ATOM 3129 O O . VAL B 1 92 ? -16.641 -5.195 -15.727 1 96.38 92 VAL B O 1
ATOM 3132 N N . SER B 1 93 ? -17.938 -5.484 -13.984 1 97.19 93 SER B N 1
ATOM 3133 C CA . SER B 1 93 ? -18.984 -4.547 -14.406 1 97.19 93 SER B CA 1
ATOM 3134 C C . SER B 1 93 ? -19.078 -3.363 -13.453 1 97.19 93 SER B C 1
ATOM 3136 O O . SER B 1 93 ? -19.234 -3.547 -12.242 1 97.19 93 SER B O 1
ATOM 3138 N N . PHE B 1 94 ? -18.984 -2.195 -14.016 1 96.06 94 PHE B N 1
ATOM 3139 C CA . PHE B 1 94 ? -19.031 -0.979 -13.211 1 96.06 94 PHE B CA 1
ATOM 3140 C C . PHE B 1 94 ? -20.438 -0.365 -13.25 1 96.06 94 PHE B C 1
ATOM 3142 O O . PHE B 1 94 ? -21.047 -0.25 -14.312 1 96.06 94 PHE B O 1
ATOM 3149 N N . ARG B 1 95 ? -20.938 -0.022 -12.055 1 95.69 95 ARG B N 1
ATOM 3150 C CA . ARG B 1 95 ? -22.188 0.708 -11.898 1 95.69 95 ARG B CA 1
ATOM 3151 C C . ARG B 1 95 ? -21.953 2.072 -11.258 1 95.69 95 ARG B C 1
ATOM 3153 O O . ARG B 1 95 ? -21.531 2.156 -10.102 1 95.69 95 ARG B O 1
ATOM 3160 N N . GLU B 1 96 ? -22.203 3.129 -12 1 93.75 96 GLU B N 1
ATOM 3161 C CA . GLU B 1 96 ? -22.078 4.48 -11.469 1 93.75 96 GLU B CA 1
ATOM 3162 C C . GLU B 1 96 ? -23.328 4.891 -10.695 1 93.75 96 GLU B C 1
ATOM 3164 O O . GLU B 1 96 ? -24.172 5.621 -11.219 1 93.75 96 GLU B O 1
ATOM 3169 N N . VAL B 1 97 ? -23.469 4.438 -9.508 1 95.25 97 VAL B N 1
ATOM 3170 C CA . VAL B 1 97 ? -24.641 4.648 -8.672 1 95.25 97 VAL B CA 1
ATOM 3171 C C . VAL B 1 97 ? -24.219 4.848 -7.215 1 95.25 97 VAL B C 1
ATOM 3173 O O . VAL B 1 97 ? -23.094 4.52 -6.844 1 95.25 97 VAL B O 1
ATOM 3176 N N . THR B 1 98 ? -25.062 5.387 -6.488 1 95.88 98 THR B N 1
ATOM 3177 C CA . THR B 1 98 ? -24.906 5.449 -5.039 1 95.88 98 THR B CA 1
ATOM 3178 C C . THR B 1 98 ? -25.594 4.262 -4.367 1 95.88 98 THR B C 1
ATOM 3180 O O . THR B 1 98 ? -26.797 4.066 -4.516 1 95.88 98 THR B O 1
ATOM 3183 N N . VAL B 1 99 ? -24.781 3.469 -3.693 1 97.94 99 VAL B N 1
ATOM 3184 C CA . VAL B 1 99 ? -25.344 2.365 -2.918 1 97.94 99 VAL B CA 1
ATOM 3185 C C . VAL B 1 99 ? -25.938 2.895 -1.619 1 97.94 99 VAL B C 1
ATOM 3187 O O . VAL B 1 99 ? -25.312 3.693 -0.917 1 97.94 99 VAL B O 1
ATOM 3190 N N . VAL B 1 100 ? -27.203 2.428 -1.282 1 97.5 100 VAL B N 1
ATOM 3191 C CA . VAL B 1 100 ? -27.859 2.986 -0.106 1 97.5 100 VAL B CA 1
ATOM 3192 C C . VAL B 1 100 ? -28.094 1.887 0.931 1 97.5 100 VAL B C 1
ATOM 3194 O O . VAL B 1 100 ? -28.328 2.174 2.105 1 97.5 100 VAL B O 1
ATOM 3197 N N . SER B 1 101 ? -27.984 0.646 0.468 1 97.94 101 SER B N 1
ATOM 3198 C CA . SER B 1 101 ? -28.234 -0.439 1.411 1 97.94 101 SER B CA 1
ATOM 3199 C C . SER B 1 101 ? -27.484 -1.702 1.015 1 97.94 101 SER B C 1
ATOM 3201 O O . SER B 1 101 ? -27.281 -1.97 -0.173 1 97.94 101 SER B O 1
ATOM 3203 N N . VAL B 1 102 ? -27.031 -2.424 2.031 1 98.38 102 VAL B N 1
ATOM 3204 C CA . VAL B 1 102 ? -26.438 -3.752 1.866 1 98.38 102 VAL B CA 1
ATOM 3205 C C . VAL B 1 102 ? -27.062 -4.715 2.877 1 98.38 102 VAL B C 1
ATOM 3207 O O . VAL B 1 102 ? -27.609 -4.289 3.896 1 98.38 102 VAL B O 1
ATOM 3210 N N . GLY B 1 103 ? -27.016 -5.973 2.621 1 96.81 103 GLY B N 1
ATOM 3211 C CA . GLY B 1 103 ? -27.578 -6.938 3.555 1 96.81 103 GLY B CA 1
ATOM 3212 C C . GLY B 1 103 ? -27.234 -8.375 3.211 1 96.81 103 GLY B C 1
ATOM 3213 O O . GLY B 1 103 ? -26.703 -8.648 2.129 1 96.81 103 GLY B O 1
ATOM 3214 N N . ARG B 1 104 ? -27.469 -9.227 4.188 1 94.88 104 ARG B N 1
ATOM 3215 C CA . ARG B 1 104 ? -27.422 -10.664 3.959 1 94.88 104 ARG B CA 1
ATOM 3216 C C . ARG B 1 104 ? -28.734 -11.172 3.373 1 94.88 104 ARG B C 1
ATOM 3218 O O . ARG B 1 104 ? -29.797 -10.648 3.691 1 94.88 104 ARG B O 1
ATOM 3225 N N . THR B 1 105 ? -28.594 -12.086 2.525 1 88.81 105 THR B N 1
ATOM 3226 C CA . THR B 1 105 ? -29.797 -12.703 2 1 88.81 105 THR B CA 1
ATOM 3227 C C . THR B 1 105 ? -30.203 -13.906 2.844 1 88.81 105 THR B C 1
ATOM 3229 O O . THR B 1 105 ? -29.5 -14.281 3.783 1 88.81 105 THR B O 1
ATOM 3232 N N . ASP B 1 106 ? -31.391 -14.422 2.445 1 82.62 106 ASP B N 1
ATOM 3233 C CA . ASP B 1 106 ? -31.875 -15.633 3.1 1 82.62 106 ASP B CA 1
ATOM 3234 C C . ASP B 1 106 ? -31.078 -16.859 2.654 1 82.62 106 ASP B C 1
ATOM 3236 O O . ASP B 1 106 ? -31.078 -17.891 3.34 1 82.62 106 ASP B O 1
ATOM 3240 N N . VAL B 1 107 ? -30.531 -16.719 1.497 1 79.31 107 VAL B N 1
ATOM 3241 C CA . VAL B 1 107 ? -29.641 -17.781 1.024 1 79.31 107 VAL B CA 1
ATOM 3242 C C . VAL B 1 107 ? -28.266 -17.641 1.699 1 79.31 107 VAL B C 1
ATOM 3244 O O . VAL B 1 107 ? -27.688 -16.562 1.73 1 79.31 107 VAL B O 1
ATOM 3247 N N . PRO B 1 108 ? -27.891 -18.703 2.213 1 74.75 108 PRO B N 1
ATOM 3248 C CA . PRO B 1 108 ? -26.609 -18.625 2.93 1 74.75 108 PRO B CA 1
ATOM 3249 C C . PRO B 1 108 ? -25.469 -18.125 2.051 1 74.75 108 PRO B C 1
ATOM 3251 O O . PRO B 1 108 ? -25.406 -18.469 0.867 1 74.75 108 PRO B O 1
ATOM 3254 N N . GLU B 1 109 ? -24.781 -17.266 2.619 1 76.25 109 GLU B N 1
ATOM 3255 C CA . GLU B 1 109 ? -23.516 -16.781 2.092 1 76.25 109 GLU B CA 1
ATOM 3256 C C . GLU B 1 109 ? -23.719 -15.938 0.834 1 76.25 109 GLU B C 1
ATOM 3258 O O . GLU B 1 109 ? -22.969 -16.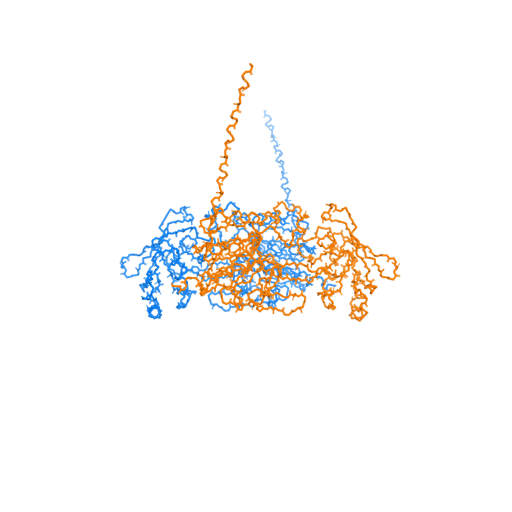062 -0.135 1 76.25 109 GLU B O 1
ATOM 3263 N N . ARG B 1 110 ? -24.844 -15.289 0.871 1 92.56 110 ARG B N 1
ATOM 3264 C CA . ARG B 1 110 ? -25.094 -14.352 -0.22 1 92.56 110 ARG B CA 1
ATOM 3265 C C . ARG B 1 110 ? -25.453 -12.969 0.316 1 92.56 110 ARG B C 1
ATOM 3267 O O . ARG B 1 110 ? -26.062 -12.852 1.38 1 92.56 110 ARG B O 1
ATOM 3274 N N . PHE B 1 111 ? -25.078 -11.992 -0.414 1 97.94 111 PHE B N 1
ATOM 3275 C CA . PHE B 1 111 ? -25.25 -10.602 -0.014 1 97.94 111 PHE B CA 1
ATOM 3276 C C . PHE B 1 111 ? -26 -9.82 -1.091 1 97.94 111 PHE B C 1
ATOM 3278 O O . PHE B 1 111 ? -26 -10.211 -2.26 1 97.94 111 PHE B O 1
ATOM 3285 N N . THR B 1 112 ? -26.672 -8.797 -0.618 1 97.75 112 THR B N 1
ATOM 3286 C CA . THR B 1 112 ? -27.406 -7.91 -1.514 1 97.75 112 THR B CA 1
ATOM 3287 C C . THR B 1 112 ? -26.906 -6.477 -1.391 1 97.75 112 THR B C 1
ATOM 3289 O O . THR B 1 112 ? -26.578 -6.02 -0.293 1 97.75 112 THR B O 1
ATOM 3292 N N . VAL B 1 113 ? -26.781 -5.766 -2.475 1 98.12 113 VAL B N 1
ATOM 3293 C CA . VAL B 1 113 ? -26.516 -4.332 -2.559 1 98.12 113 VAL B CA 1
ATOM 3294 C C . VAL B 1 113 ? -27.656 -3.637 -3.295 1 98.12 113 VAL B C 1
ATOM 3296 O O . VAL B 1 113 ? -28.094 -4.09 -4.359 1 98.12 113 VAL B O 1
ATOM 3299 N N . VAL B 1 114 ? -28.219 -2.559 -2.697 1 98.06 114 VAL B N 1
ATOM 3300 C CA . VAL B 1 114 ? -29.297 -1.785 -3.293 1 98.06 114 VAL B CA 1
ATOM 3301 C C . VAL B 1 114 ? -28.828 -0.356 -3.557 1 98.06 114 VAL B C 1
ATOM 3303 O O . VAL B 1 114 ? -28.219 0.271 -2.693 1 98.06 114 VAL B O 1
ATOM 3306 N N . ASP B 1 115 ? -29.031 0.146 -4.738 1 96.69 115 ASP B N 1
ATOM 3307 C CA . ASP B 1 115 ? -28.625 1.514 -5.047 1 96.69 115 ASP B CA 1
ATOM 3308 C C . ASP B 1 115 ? -29.781 2.488 -4.836 1 96.69 115 ASP B C 1
ATOM 3310 O O . ASP B 1 115 ? -30.875 2.088 -4.418 1 96.69 115 ASP B O 1
ATOM 3314 N N . ALA B 1 116 ? -29.562 3.754 -5.086 1 95.75 116 ALA B N 1
ATOM 3315 C CA . ALA B 1 116 ? -30.516 4.82 -4.785 1 95.75 116 ALA B CA 1
ATOM 3316 C C . ALA B 1 116 ? -31.781 4.676 -5.625 1 95.75 116 ALA B C 1
ATOM 3318 O O . ALA B 1 116 ? -32.844 5.203 -5.262 1 95.75 116 ALA B O 1
ATOM 3319 N N . SER B 1 117 ? -31.766 3.922 -6.781 1 94.88 117 SER B N 1
ATOM 3320 C CA . SER B 1 117 ? -32.938 3.709 -7.621 1 94.88 117 SER B CA 1
ATOM 3321 C C . SER B 1 117 ? -33.812 2.57 -7.086 1 94.88 117 SER B C 1
ATOM 3323 O O . SER B 1 117 ? -34.938 2.385 -7.523 1 94.88 117 SER B O 1
ATOM 3325 N N . GLY B 1 118 ? -33.25 1.839 -6.258 1 95.69 118 GLY B N 1
ATOM 3326 C CA . GLY B 1 118 ? -33.969 0.689 -5.723 1 95.69 118 GLY B CA 1
ATOM 3327 C C . GLY B 1 118 ? -33.562 -0.62 -6.367 1 95.69 118 GLY B C 1
ATOM 3328 O O . GLY B 1 118 ? -34 -1.69 -5.957 1 95.69 118 GLY B O 1
ATOM 3329 N N . ALA B 1 119 ? -32.688 -0.582 -7.375 1 96.25 119 ALA B N 1
ATOM 3330 C CA . ALA B 1 119 ? -32.188 -1.794 -8.039 1 96.25 119 ALA B CA 1
ATOM 3331 C C . ALA B 1 119 ? -31.312 -2.619 -7.102 1 96.25 119 ALA B C 1
ATOM 3333 O O . ALA B 1 119 ? -30.469 -2.072 -6.395 1 96.25 119 ALA B O 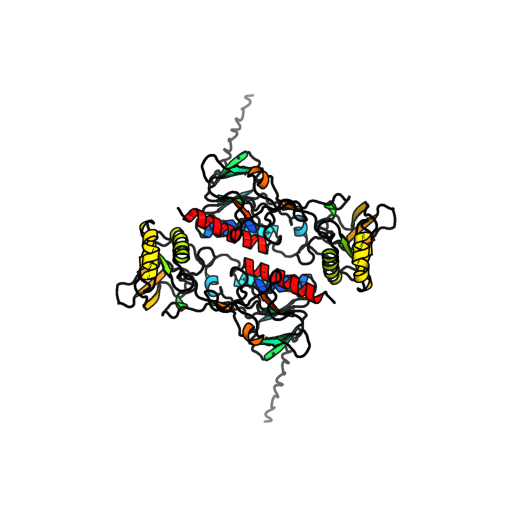1
ATOM 3334 N N . ALA B 1 120 ? -31.547 -3.918 -7.098 1 96.31 120 ALA B N 1
ATOM 3335 C CA . ALA B 1 120 ? -30.812 -4.816 -6.211 1 96.31 120 ALA B CA 1
ATOM 3336 C C . ALA B 1 120 ? -29.906 -5.746 -7.008 1 96.31 120 ALA B C 1
ATOM 3338 O O . ALA B 1 120 ? -30.281 -6.234 -8.078 1 96.31 120 ALA B O 1
ATOM 3339 N N . CYS B 1 121 ? -28.688 -5.938 -6.52 1 97.06 121 CYS B N 1
ATOM 3340 C CA . CYS B 1 121 ? -27.734 -6.914 -7.039 1 97.06 121 CYS B CA 1
ATOM 3341 C C . CYS B 1 121 ? -27.328 -7.914 -5.961 1 97.06 121 CYS B C 1
ATOM 3343 O O . CYS B 1 121 ? -27.422 -7.613 -4.77 1 97.06 121 CYS B O 1
ATOM 3345 N N . HIS B 1 122 ? -26.922 -9.078 -6.406 1 96.88 122 HIS B N 1
ATOM 3346 C CA . HIS B 1 122 ? -26.609 -10.156 -5.477 1 96.88 122 HIS B CA 1
ATOM 3347 C C . HIS B 1 122 ? -25.234 -10.734 -5.746 1 96.88 122 HIS B C 1
ATOM 3349 O O . HIS B 1 122 ? -24.766 -10.758 -6.891 1 96.88 122 HIS B O 1
ATOM 3355 N N . GLY B 1 123 ? -24.562 -11.164 -4.68 1 97.38 123 GLY B N 1
ATOM 3356 C CA . GLY B 1 123 ? -23.25 -11.789 -4.805 1 97.38 123 GLY B CA 1
ATOM 3357 C C . GLY B 1 123 ? -22.922 -12.711 -3.648 1 97.38 123 GLY B C 1
ATOM 3358 O O . GLY B 1 123 ? -23.641 -12.734 -2.643 1 97.38 123 GLY B O 1
ATOM 3359 N N . ARG B 1 124 ? -21.891 -13.469 -3.762 1 97.12 124 ARG B N 1
ATOM 3360 C CA . ARG B 1 124 ? -21.484 -14.453 -2.754 1 97.12 124 ARG B CA 1
ATOM 3361 C C . ARG B 1 124 ? -20.578 -13.812 -1.703 1 97.12 124 ARG B C 1
ATOM 3363 O O . ARG B 1 124 ? -20.469 -14.32 -0.585 1 97.12 124 ARG B O 1
ATOM 3370 N N . LYS B 1 125 ? -19.859 -12.789 -2.051 1 98.06 125 LYS B N 1
ATOM 3371 C CA . LYS B 1 125 ? -19 -12.008 -1.164 1 98.06 125 LYS B CA 1
ATOM 3372 C C . LYS B 1 125 ? -19.297 -10.516 -1.288 1 98.06 125 LYS B C 1
ATOM 3374 O O . LYS B 1 125 ? -19.859 -10.07 -2.289 1 98.06 125 LYS B O 1
ATOM 3379 N N . LEU B 1 126 ? -18.984 -9.781 -0.256 1 98.75 126 LEU B N 1
ATOM 3380 C CA . LEU B 1 126 ? -19.172 -8.328 -0.233 1 98.75 126 LEU B CA 1
ATOM 3381 C C . LEU B 1 126 ? -17.906 -7.633 0.273 1 98.75 126 LEU B C 1
ATOM 3383 O O . LEU B 1 126 ? -17.375 -7.988 1.329 1 98.75 126 LEU B O 1
ATOM 3387 N N . ILE B 1 127 ? -17.375 -6.715 -0.481 1 98.88 127 ILE B N 1
ATOM 3388 C CA . ILE B 1 127 ? -16.25 -5.898 -0.059 1 98.88 127 ILE B CA 1
ATOM 3389 C C . ILE B 1 127 ? -16.688 -4.441 0.087 1 98.88 127 ILE B C 1
ATOM 3391 O O . ILE B 1 127 ? -17.109 -3.812 -0.889 1 98.88 127 ILE B O 1
ATOM 3395 N N . LEU B 1 128 ? -16.656 -3.98 1.271 1 98.81 128 LEU B N 1
ATOM 3396 C CA . LEU B 1 128 ? -16.953 -2.582 1.56 1 98.81 128 LEU B CA 1
ATOM 3397 C C . LEU B 1 128 ? -15.703 -1.717 1.398 1 98.81 128 LEU B C 1
ATOM 3399 O O . LEU B 1 128 ? -14.805 -1.752 2.242 1 98.81 128 LEU B O 1
ATOM 3403 N N . ALA B 1 129 ? -15.664 -0.956 0.35 1 97.88 129 ALA B N 1
ATOM 3404 C CA . ALA B 1 129 ? -14.586 -0.025 0.029 1 97.88 129 ALA B CA 1
ATOM 3405 C C . ALA B 1 129 ? -15.109 1.4 -0.109 1 97.88 129 ALA B C 1
ATOM 3407 O O . ALA B 1 129 ? -14.688 2.141 -1 1 97.88 129 ALA B O 1
ATOM 3408 N N . SER B 1 130 ? -15.992 1.812 0.74 1 95.94 130 SER B N 1
ATOM 3409 C CA . SER B 1 130 ? -16.75 3.047 0.601 1 95.94 130 SER B CA 1
ATOM 3410 C C . SER B 1 130 ? -15.984 4.242 1.147 1 95.94 130 SER B C 1
ATOM 3412 O O . SER B 1 130 ? -16.391 5.391 0.969 1 95.94 130 SER B O 1
ATOM 3414 N N . GLY B 1 131 ? -14.867 4.023 1.813 1 94.12 131 GLY B N 1
ATOM 3415 C CA . GLY B 1 131 ? -14.078 5.113 2.357 1 94.12 131 GLY B CA 1
ATOM 3416 C C . GLY B 1 131 ? -14.719 5.777 3.561 1 94.12 131 GLY B C 1
ATOM 3417 O O . GLY B 1 131 ? -15.477 5.137 4.297 1 94.12 131 GLY B O 1
ATOM 3418 N N . VAL B 1 132 ? -14.289 7 3.842 1 92.81 132 VAL B N 1
ATOM 3419 C CA . VAL B 1 132 ? -14.781 7.723 5.012 1 92.81 132 VAL B CA 1
ATOM 3420 C C . VAL B 1 132 ? -15.211 9.133 4.605 1 92.81 132 VAL B C 1
ATOM 3422 O O . VAL B 1 132 ? -14.906 9.586 3.498 1 92.81 132 VAL B O 1
ATOM 3425 N N . GLU B 1 133 ? -15.945 9.742 5.391 1 90.38 133 GLU B N 1
ATOM 3426 C CA . GLU B 1 133 ? -16.203 11.18 5.328 1 90.38 133 GLU B CA 1
ATOM 3427 C C . GLU B 1 133 ? -15.625 11.891 6.551 1 90.38 133 GLU B C 1
ATOM 3429 O O . GLU B 1 133 ? -15.531 11.305 7.633 1 90.38 133 GLU B O 1
ATOM 3434 N N . ASP B 1 134 ? -15.195 13.086 6.359 1 89.12 134 ASP B N 1
ATOM 3435 C CA . ASP B 1 134 ? -14.672 13.906 7.449 1 89.12 134 ASP B CA 1
ATOM 3436 C C . ASP B 1 134 ? -15.812 14.547 8.25 1 89.12 134 ASP B C 1
ATOM 3438 O O . ASP B 1 134 ? -16.797 15 7.672 1 89.12 134 ASP B O 1
ATOM 3442 N N . VAL B 1 135 ? -15.68 14.523 9.531 1 90.5 135 VAL B N 1
ATOM 3443 C CA . VAL B 1 135 ? -16.641 15.164 10.422 1 90.5 135 VAL B CA 1
ATOM 3444 C C . VAL B 1 135 ? -16.094 16.516 10.891 1 90.5 135 VAL B C 1
ATOM 3446 O O . VAL B 1 135 ? -15.227 16.562 11.766 1 90.5 135 VAL B O 1
ATOM 3449 N N . PRO B 1 136 ? -16.594 17.578 10.336 1 92.06 136 PRO B N 1
ATOM 3450 C CA . PRO B 1 136 ? -16.062 18.891 10.695 1 92.06 136 PRO B CA 1
ATOM 3451 C C . PRO B 1 136 ? -16.234 19.219 12.172 1 92.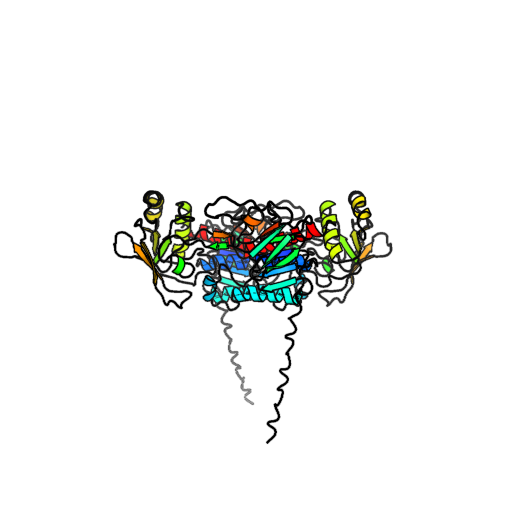06 136 PRO B C 1
ATOM 3453 O O . PRO B 1 136 ? -17.203 18.781 12.797 1 92.06 136 PRO B O 1
ATOM 3456 N N . LEU B 1 137 ? -15.234 19.922 12.719 1 94.31 137 LEU B N 1
ATOM 3457 C CA . LEU B 1 137 ? -15.414 20.5 14.047 1 94.31 137 LEU B CA 1
ATOM 3458 C C . LEU B 1 137 ? -16.594 21.469 14.07 1 94.31 137 LEU B C 1
ATOM 3460 O O . LEU B 1 137 ? -16.875 22.141 13.07 1 94.31 137 LEU B O 1
ATOM 3464 N N . PRO B 1 138 ? -17.297 21.469 15.227 1 94.88 138 PRO B N 1
ATOM 3465 C CA . PRO B 1 138 ? -18.406 22.422 15.336 1 94.88 138 PRO B CA 1
ATOM 3466 C C . PRO B 1 138 ? -17.938 23.844 15.594 1 94.88 138 PRO B C 1
ATOM 3468 O O . PRO B 1 138 ? -18.344 24.469 16.578 1 94.88 138 PRO B O 1
ATOM 3471 N N . ILE B 1 139 ? -17.031 24.328 14.844 1 97.56 139 ILE B N 1
ATOM 3472 C CA . ILE B 1 139 ? -16.547 25.703 14.859 1 97.56 139 ILE B CA 1
ATOM 3473 C C . ILE B 1 139 ? -16.891 26.391 13.531 1 97.56 139 ILE B C 1
ATOM 3475 O O . ILE B 1 139 ? -16.641 25.828 12.461 1 97.56 139 ILE B O 1
ATOM 3479 N N . ASP B 1 140 ? -17.5 27.516 13.672 1 98 140 ASP B N 1
ATOM 3480 C CA . ASP B 1 140 ? -17.938 28.25 12.484 1 98 140 ASP B CA 1
ATOM 3481 C C . ASP B 1 140 ? -16.797 28.422 11.5 1 98 140 ASP B C 1
ATOM 3483 O O . ASP B 1 140 ? -15.68 28.781 11.891 1 98 140 ASP B O 1
ATOM 3487 N N . GLY B 1 141 ? -17.062 28.094 10.211 1 97.06 141 GLY B N 1
ATOM 3488 C CA . GLY B 1 141 ? -16.078 28.297 9.164 1 97.06 141 GLY B CA 1
ATOM 3489 C C . GLY B 1 141 ? -15.164 27.109 8.961 1 97.06 141 GLY B C 1
ATOM 3490 O O . GLY B 1 141 ? -14.453 27.031 7.949 1 97.06 141 GLY B O 1
ATOM 3491 N N . TYR B 1 142 ? -15.125 26.172 9.875 1 96.38 142 TYR B N 1
ATOM 3492 C CA . TYR B 1 142 ? -14.234 25.031 9.766 1 96.38 142 TYR B CA 1
ATOM 3493 C C . TYR B 1 142 ? -14.484 24.266 8.469 1 96.38 142 TYR B C 1
ATOM 3495 O O . TYR B 1 142 ? -13.555 24 7.707 1 96.38 142 TYR B O 1
ATOM 3503 N N . ALA B 1 143 ? -15.688 23.969 8.219 1 92.88 143 ALA B N 1
ATOM 3504 C CA . ALA B 1 143 ? -16.047 23.156 7.051 1 92.88 143 ALA B CA 1
ATOM 3505 C C . ALA B 1 143 ? -15.648 23.875 5.758 1 92.88 143 ALA B C 1
ATOM 3507 O O . ALA B 1 143 ? -15.195 23.234 4.805 1 92.88 143 ALA B O 1
ATOM 3508 N N . ALA B 1 144 ? -15.797 25.125 5.746 1 88.94 144 ALA B N 1
ATOM 3509 C CA . ALA B 1 144 ? -15.477 25.906 4.555 1 88.94 144 ALA B CA 1
ATOM 3510 C C . ALA B 1 144 ? -13.969 25.953 4.32 1 88.94 144 ALA B C 1
ATOM 3512 O O . ALA B 1 144 ? -13.516 26.062 3.178 1 88.94 144 ALA B O 1
ATOM 3513 N N . CYS B 1 145 ? -13.195 25.875 5.387 1 89.69 145 CYS B N 1
ATOM 3514 C CA . CYS B 1 145 ? -11.742 26.016 5.289 1 89.69 145 CYS B CA 1
ATOM 3515 C C . CYS B 1 145 ? -11.078 24.656 5.109 1 89.69 145 CYS B C 1
ATOM 3517 O O . CYS B 1 145 ? -9.961 24.562 4.598 1 89.69 145 CYS B O 1
ATOM 3519 N N . PHE B 1 146 ? -11.797 23.641 5.555 1 90.06 146 PHE B N 1
ATOM 3520 C CA . PHE B 1 146 ? -11.211 22.312 5.504 1 90.06 146 PHE B CA 1
ATOM 3521 C C . PHE B 1 146 ? -11.008 21.859 4.062 1 90.06 146 PHE B C 1
ATOM 3523 O O . PHE B 1 146 ? -11.891 22.031 3.221 1 90.06 146 PHE B O 1
ATOM 3530 N N . GLY B 1 147 ? -9.805 21.297 3.906 1 83.31 147 GLY B N 1
ATOM 3531 C CA . GLY B 1 147 ? -9.469 20.812 2.572 1 83.31 147 GLY B CA 1
ATOM 3532 C C . GLY B 1 147 ? -8.891 21.906 1.683 1 83.31 147 GLY B C 1
ATOM 3533 O O . GLY B 1 147 ? -8.344 21.609 0.619 1 83.31 147 GLY B O 1
ATOM 3534 N N . ARG B 1 148 ? -9.008 23.156 2.105 1 82.69 148 ARG B N 1
ATOM 3535 C CA . ARG B 1 148 ? -8.438 24.281 1.376 1 82.69 148 ARG B CA 1
ATOM 3536 C C . ARG B 1 148 ? -7.211 24.844 2.1 1 82.69 148 ARG B C 1
ATOM 3538 O O . ARG B 1 148 ? -6.125 24.922 1.523 1 82.69 148 ARG B O 1
ATOM 3545 N N . VAL B 1 149 ? -7.465 25.219 3.361 1 87.56 149 VAL B N 1
ATOM 3546 C CA . VAL B 1 149 ? -6.383 25.828 4.121 1 87.56 149 VAL B CA 1
ATOM 3547 C C . VAL B 1 149 ? -6.266 25.156 5.488 1 87.56 149 VAL B C 1
ATOM 3549 O O . VAL B 1 149 ? -5.293 25.391 6.211 1 87.56 149 VAL B O 1
ATOM 3552 N N . ILE B 1 150 ? -7.242 24.469 5.863 1 90.62 150 ILE B N 1
ATOM 3553 C CA . ILE B 1 150 ? -7.086 23.5 6.949 1 90.62 150 ILE B CA 1
ATOM 3554 C C . ILE B 1 150 ? -6.727 22.125 6.375 1 90.62 150 ILE B C 1
ATOM 3556 O O . ILE B 1 150 ? -7.512 21.547 5.625 1 90.62 150 ILE B O 1
ATOM 3560 N N . VAL B 1 151 ? -5.559 21.719 6.738 1 87.94 151 VAL B N 1
ATOM 3561 C CA . VAL B 1 151 ? -5.008 20.547 6.078 1 87.94 151 VAL B CA 1
ATOM 3562 C C . VAL B 1 151 ? -4.715 19.469 7.113 1 87.94 151 VAL B C 1
ATOM 3564 O O . VAL B 1 151 ? -4.223 19.75 8.203 1 87.94 151 VAL B O 1
ATOM 3567 N N . HIS B 1 152 ? -5.055 18.25 6.77 1 88.38 152 HIS B N 1
ATOM 3568 C CA . HIS B 1 152 ? -4.949 17.188 7.762 1 88.38 152 HIS B CA 1
ATOM 3569 C C . HIS B 1 152 ? -3.635 16.422 7.617 1 88.38 152 HIS B C 1
ATOM 3571 O O . HIS B 1 152 ? -3.234 15.695 8.523 1 88.38 152 HIS B O 1
ATOM 3577 N N . CYS B 1 153 ? -2.979 16.5 6.5 1 86.06 153 CYS B N 1
ATOM 3578 C CA . CYS B 1 153 ? -1.741 15.766 6.262 1 86.06 153 CYS B CA 1
ATOM 3579 C C . CYS B 1 153 ? -0.693 16.656 5.613 1 86.06 153 CYS B C 1
ATOM 3581 O O . CYS B 1 153 ? -0.86 17.094 4.469 1 86.06 153 CYS B O 1
ATOM 3583 N N . LEU B 1 154 ? 0.381 16.938 6.234 1 85.81 154 LEU B N 1
ATOM 3584 C CA . LEU B 1 154 ? 1.389 17.875 5.762 1 85.81 154 LEU B CA 1
ATOM 3585 C C . LEU B 1 154 ? 2.414 17.172 4.879 1 85.81 154 LEU B C 1
ATOM 3587 O O . LEU B 1 154 ? 3.281 17.828 4.289 1 85.81 154 LEU B O 1
ATOM 3591 N N . LEU B 1 155 ? 2.299 15.828 4.742 1 80.56 155 LEU B N 1
ATOM 3592 C CA . LEU B 1 155 ? 3.197 15.062 3.883 1 80.56 155 LEU B CA 1
ATOM 3593 C C . LEU B 1 155 ? 2.441 14.461 2.705 1 80.56 155 LEU B C 1
ATOM 3595 O O . LEU B 1 155 ? 2.998 13.656 1.95 1 80.56 155 LEU B O 1
ATOM 3599 N N . CYS B 1 156 ? 1.222 14.797 2.604 1 74.81 156 CYS B N 1
ATOM 3600 C CA . CYS B 1 156 ? 0.363 14.305 1.532 1 74.81 156 CYS B CA 1
ATOM 3601 C C . CYS B 1 156 ? 0.033 15.414 0.544 1 74.81 156 CYS B C 1
ATOM 3603 O O . CYS B 1 156 ? 0.551 16.531 0.659 1 74.81 156 CYS B O 1
ATOM 3605 N N . ASN B 1 157 ? -0.52 15.102 -0.702 1 58.28 157 ASN B N 1
ATOM 3606 C CA . ASN B 1 157 ? -0.78 16.031 -1.803 1 58.28 157 ASN B CA 1
ATOM 3607 C C . ASN B 1 157 ? -1.774 17.109 -1.402 1 58.28 157 ASN B C 1
ATOM 3609 O O . ASN B 1 157 ? -2.283 17.844 -2.258 1 58.28 157 ASN B O 1
ATOM 3613 N N . ASP B 1 158 ? -2.125 17.203 -0.234 1 54.56 158 ASP B N 1
ATOM 3614 C CA . ASP B 1 158 ? -3.242 18.094 0.064 1 54.56 158 ASP B CA 1
ATOM 3615 C C . ASP B 1 158 ? -2.777 19.547 0.16 1 54.56 158 ASP B C 1
ATOM 3617 O O . ASP B 1 158 ? -3.553 20.422 0.535 1 54.56 158 ASP B O 1
ATOM 3621 N N . TYR B 1 159 ? -1.438 19.906 -0.065 1 55.75 159 TYR B N 1
ATOM 3622 C CA . TYR B 1 159 ? -1.224 21.297 0.302 1 55.75 159 TYR B CA 1
ATOM 3623 C C . TYR B 1 159 ? -0.527 22.062 -0.82 1 55.75 159 TYR B C 1
ATOM 3625 O O . TYR B 1 159 ? 0.515 21.625 -1.317 1 55.75 159 TYR B O 1
ATOM 3633 N N . PRO B 1 160 ? -1.36 22.797 -1.661 1 49.16 160 PRO B N 1
ATOM 3634 C CA . PRO B 1 160 ? -0.555 23.641 -2.547 1 49.16 160 PRO B CA 1
ATOM 3635 C C . PRO B 1 160 ? 0.519 24.422 -1.797 1 49.16 160 PRO B C 1
ATOM 3637 O O . PRO B 1 160 ? 1.672 24.469 -2.232 1 49.16 160 PRO B O 1
ATOM 3640 N N . GLN B 1 161 ? 0.118 25.609 -0.976 1 52.28 161 GLN B N 1
ATOM 3641 C CA . GLN B 1 161 ? 0.845 26.828 -0.675 1 52.28 161 GLN B CA 1
ATOM 3642 C C . GLN B 1 161 ? 1.872 26.609 0.431 1 52.28 161 GLN B C 1
ATOM 3644 O O . GLN B 1 161 ? 1.542 26.688 1.616 1 52.28 161 GLN B O 1
ATOM 3649 N N . ARG B 1 162 ? 2.721 25.656 0.292 1 56.59 162 ARG B N 1
ATOM 3650 C CA . ARG B 1 162 ? 3.701 25.391 1.338 1 56.59 162 ARG B CA 1
ATOM 3651 C C . ARG B 1 162 ? 4.18 26.672 1.991 1 56.59 162 ARG B C 1
ATOM 3653 O O . ARG B 1 162 ? 4.406 26.719 3.203 1 56.59 162 ARG B O 1
ATOM 3660 N N . THR B 1 163 ? 4.918 27.516 1.121 1 59.38 163 THR B N 1
ATOM 3661 C CA . THR B 1 163 ? 5.91 28.406 1.728 1 59.38 163 THR B CA 1
ATOM 3662 C C . THR B 1 163 ? 5.258 29.703 2.197 1 59.38 163 THR B C 1
ATOM 3664 O O . THR B 1 163 ? 4.504 30.328 1.45 1 59.38 163 THR B O 1
ATOM 3667 N N . GLY B 1 164 ? 4.746 29.594 3.705 1 68.81 164 GLY B N 1
ATOM 3668 C CA . GLY B 1 164 ? 4.309 30.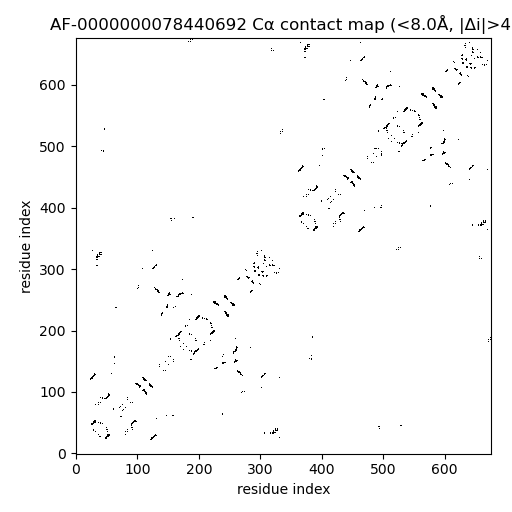875 4.242 1 68.81 164 GLY B CA 1
ATOM 3669 C C . GLY B 1 164 ? 5.148 31.344 5.418 1 68.81 164 GLY B C 1
ATOM 3670 O O . GLY B 1 164 ? 6.031 30.625 5.887 1 68.81 164 GLY B O 1
ATOM 3671 N N . THR B 1 165 ? 4.875 32.625 5.691 1 80 165 THR B N 1
ATOM 3672 C CA . THR B 1 165 ? 5.566 33.25 6.824 1 80 165 THR B CA 1
ATOM 3673 C C . THR B 1 165 ? 5.121 32.594 8.133 1 80 165 THR B C 1
ATOM 3675 O O . THR B 1 165 ? 5.957 32.25 8.969 1 80 165 THR B O 1
ATOM 3678 N N . SER B 1 166 ? 3.738 32.312 8.25 1 93 166 SER B N 1
ATOM 3679 C CA . SER B 1 166 ? 3.25 31.734 9.492 1 93 166 SER B CA 1
ATOM 3680 C C . SER B 1 166 ? 2.182 30.672 9.219 1 93 166 SER B C 1
ATOM 3682 O O . SER B 1 166 ? 1.444 30.766 8.234 1 93 166 SER B O 1
ATOM 3684 N N . ALA B 1 167 ? 2.152 29.641 10.031 1 94.38 167 ALA B N 1
ATOM 3685 C CA . ALA B 1 167 ? 1.162 28.562 9.977 1 94.38 167 ALA B CA 1
ATOM 3686 C C . ALA B 1 167 ? 0.689 28.172 11.375 1 94.38 167 ALA B C 1
ATOM 3688 O O . ALA B 1 167 ? 1.242 28.641 12.375 1 94.38 167 ALA B O 1
ATOM 3689 N N . GLY B 1 168 ? -0.417 27.453 11.383 1 96.12 168 GLY B N 1
ATOM 3690 C CA . GLY B 1 168 ? -0.958 27.047 12.672 1 96.12 168 GLY B CA 1
ATOM 3691 C C . GLY B 1 168 ? -1.181 25.547 12.766 1 96.12 168 GLY B C 1
ATOM 3692 O O . GLY B 1 168 ? -1.247 24.859 11.742 1 96.12 168 GLY B O 1
ATOM 3693 N N . VAL B 1 169 ? -1.173 25.031 13.945 1 97.12 169 VAL B N 1
ATOM 3694 C CA . VAL B 1 169 ? -1.642 23.688 14.305 1 97.12 169 VAL B CA 1
ATOM 3695 C C . VAL B 1 169 ? -2.805 23.797 15.289 1 97.12 169 VAL B C 1
ATOM 3697 O O . VAL B 1 169 ? -2.676 24.438 16.344 1 97.12 169 VAL B O 1
ATOM 3700 N N . LEU B 1 170 ? -3.914 23.312 14.859 1 98.31 170 LEU B N 1
ATOM 3701 C CA . LEU B 1 170 ? -5.059 23.281 15.766 1 98.31 170 LEU B CA 1
ATOM 3702 C C . LEU B 1 170 ? -5.023 22.047 16.656 1 98.31 170 LEU B C 1
ATOM 3704 O O . LEU B 1 170 ? -5.289 20.938 16.172 1 98.31 170 LEU B O 1
ATOM 3708 N N . ALA B 1 171 ? -4.723 22.203 17.938 1 97.75 171 ALA B N 1
ATOM 3709 C CA . ALA B 1 171 ? -4.539 21.109 18.875 1 97.75 171 ALA B CA 1
ATOM 3710 C C . ALA B 1 171 ? -5.859 20.719 19.531 1 97.75 171 ALA B C 1
ATOM 3712 O O . ALA B 1 171 ? -6.008 20.828 20.75 1 97.75 171 ALA B O 1
ATOM 3713 N N . VAL B 1 172 ? -6.789 20.234 18.766 1 95.06 172 VAL B N 1
ATOM 3714 C CA . VAL B 1 172 ? -8.117 19.781 19.172 1 95.06 172 VAL B CA 1
ATOM 3715 C C . VAL B 1 172 ? -8.375 18.391 18.594 1 95.06 172 VAL B C 1
ATOM 3717 O O . VAL B 1 172 ? -7.895 18.062 17.5 1 95.06 172 VAL B O 1
ATOM 3720 N N . GLY B 1 173 ? -9.078 17.578 19.312 1 90.81 173 GLY B N 1
ATOM 3721 C CA . GLY B 1 173 ? -9.422 16.25 18.797 1 90.81 173 GLY B CA 1
ATOM 3722 C C . GLY B 1 173 ? -8.219 15.359 18.578 1 90.81 173 GLY B C 1
ATOM 3723 O O . GLY B 1 173 ? -7.418 15.156 19.5 1 90.81 173 GLY B O 1
ATOM 3724 N N . ALA B 1 174 ? -8 14.992 17.359 1 86.69 174 ALA B N 1
ATOM 3725 C CA . ALA B 1 174 ? -6.941 14.047 17.031 1 86.69 174 ALA B CA 1
ATOM 3726 C C . ALA B 1 174 ? -5.57 14.617 17.391 1 86.69 174 ALA B C 1
ATOM 3728 O O . ALA B 1 174 ? -4.621 13.859 17.609 1 86.69 174 ALA B O 1
ATOM 3729 N N . PHE B 1 175 ? -5.496 15.961 17.469 1 92.69 175 PHE B N 1
ATOM 3730 C CA . PHE B 1 175 ? -4.203 16.594 17.719 1 92.69 175 PHE B CA 1
ATOM 3731 C C . PHE B 1 175 ? -4.133 17.141 19.141 1 92.69 175 PHE B C 1
ATOM 3733 O O . PHE B 1 175 ? -3.24 17.922 19.469 1 92.69 175 PHE B O 1
ATOM 3740 N N . GLU B 1 176 ? -4.988 16.641 20.078 1 93.12 176 GLU B N 1
ATOM 3741 C CA . GLU B 1 176 ? -5.102 17.234 21.406 1 93.12 176 GLU B CA 1
ATOM 3742 C C . GLU B 1 176 ? -3.982 16.734 22.312 1 93.12 176 GLU B C 1
ATOM 3744 O O . GLU B 1 176 ? -3.711 17.344 23.359 1 93.12 176 GLU B O 1
ATOM 3749 N N . ARG B 1 177 ? -3.365 15.656 22.016 1 94.31 177 ARG B N 1
ATOM 3750 C CA . ARG B 1 177 ? -2.246 15.172 22.812 1 94.31 177 ARG B CA 1
ATOM 3751 C C . ARG B 1 177 ? -0.989 15.992 22.547 1 94.31 177 ARG B C 1
ATOM 3753 O O . ARG B 1 177 ? -0.653 16.281 21.391 1 94.31 177 ARG B O 1
ATOM 3760 N N . PRO B 1 178 ? -0.299 16.375 23.656 1 96.06 178 PRO B N 1
ATOM 3761 C CA . PRO B 1 178 ? 0.881 17.219 23.484 1 96.06 178 PRO B CA 1
ATOM 3762 C C . PRO B 1 178 ? 1.893 16.641 22.5 1 96.06 178 PRO B C 1
ATOM 3764 O O . PRO B 1 178 ? 2.455 17.359 21.672 1 96.06 178 PRO B O 1
ATOM 3767 N N . THR B 1 179 ? 2.102 15.312 22.562 1 93.81 179 THR B N 1
ATOM 3768 C CA . THR B 1 179 ? 3.084 14.672 21.703 1 93.81 179 THR B CA 1
ATOM 3769 C C . THR B 1 179 ? 2.682 14.797 20.234 1 93.81 179 THR B C 1
ATOM 3771 O O . THR B 1 179 ? 3.531 15.016 19.359 1 93.81 179 THR B O 1
ATOM 3774 N N . ILE B 1 180 ? 1.404 14.711 19.953 1 93.56 180 ILE B N 1
ATOM 3775 C CA . ILE B 1 180 ? 0.915 14.805 18.578 1 93.56 180 ILE B CA 1
ATOM 3776 C C . ILE B 1 180 ? 0.965 16.266 18.109 1 93.56 180 ILE B C 1
ATOM 3778 O O . ILE B 1 180 ? 1.407 16.547 17 1 93.56 180 ILE B O 1
ATOM 3782 N N . ALA B 1 181 ? 0.552 17.172 18.984 1 96 181 ALA B N 1
ATOM 3783 C CA . ALA B 1 181 ? 0.593 18.594 18.641 1 96 181 ALA B CA 1
ATOM 3784 C C . ALA B 1 181 ? 2.014 19.031 18.312 1 96 181 ALA B C 1
ATOM 3786 O O . ALA B 1 181 ? 2.23 19.75 17.312 1 96 181 ALA B O 1
ATOM 3787 N N . LEU B 1 182 ? 2.918 18.578 19.109 1 94.69 182 LEU B N 1
ATOM 3788 C CA . LEU B 1 182 ? 4.312 18.938 18.891 1 94.69 182 LEU B CA 1
ATOM 3789 C C . LEU B 1 182 ? 4.836 18.312 17.594 1 94.69 182 LEU B C 1
ATOM 3791 O O . LEU B 1 182 ? 5.574 18.953 16.844 1 94.69 182 LEU B O 1
ATOM 3795 N N . HIS B 1 183 ? 4.477 17.094 17.375 1 93.38 183 HIS B N 1
ATOM 3796 C CA . HIS B 1 183 ? 4.875 16.422 16.141 1 93.38 183 HIS B CA 1
ATOM 3797 C C . HIS B 1 183 ? 4.387 17.188 14.914 1 93.38 183 HIS B C 1
ATOM 3799 O O . HIS B 1 183 ? 5.16 17.438 13.984 1 93.38 183 HIS B O 1
ATOM 3805 N N . MET B 1 184 ? 3.186 17.578 14.953 1 93.81 184 MET B N 1
ATOM 3806 C CA . MET B 1 184 ? 2.602 18.312 13.836 1 93.81 184 MET B CA 1
ATOM 3807 C C . MET B 1 184 ? 3.244 19.688 13.695 1 93.81 184 MET B C 1
ATOM 3809 O O . MET B 1 184 ? 3.453 20.172 12.586 1 93.81 184 MET B O 1
ATOM 3813 N N . ALA B 1 185 ? 3.523 20.312 14.82 1 95.19 185 ALA B N 1
ATOM 3814 C CA . ALA B 1 185 ? 4.172 21.625 14.789 1 95.19 185 ALA B CA 1
ATOM 3815 C C . ALA B 1 185 ? 5.551 21.531 14.141 1 95.19 185 ALA B C 1
ATOM 3817 O O . ALA B 1 185 ? 5.941 22.422 13.375 1 95.19 185 ALA B O 1
ATOM 3818 N N . ARG B 1 186 ? 6.223 20.516 14.492 1 92.12 186 ARG B N 1
ATOM 3819 C CA . ARG B 1 186 ? 7.543 20.312 13.906 1 92.12 186 ARG B CA 1
ATOM 3820 C C . ARG B 1 186 ? 7.453 20.125 12.398 1 92.12 186 ARG B C 1
ATOM 3822 O O . ARG B 1 186 ? 8.273 20.656 11.648 1 92.12 186 ARG B O 1
ATOM 3829 N N . GLN B 1 187 ? 6.504 19.375 11.93 1 91.69 187 GLN B N 1
ATOM 3830 C CA . GLN B 1 187 ? 6.27 19.219 10.5 1 91.69 187 GLN B CA 1
ATOM 3831 C C . GLN B 1 187 ? 5.926 20.562 9.852 1 91.69 187 GLN B C 1
ATOM 3833 O O . GLN B 1 187 ? 6.445 20.906 8.789 1 91.69 187 GLN B O 1
ATOM 3838 N N . ALA B 1 188 ? 5.102 21.297 10.539 1 92.19 188 ALA B N 1
ATOM 3839 C CA . ALA B 1 188 ? 4.672 22.594 10.016 1 92.19 188 ALA B CA 1
ATOM 3840 C C . ALA B 1 188 ? 5.84 23.578 9.953 1 92.19 188 ALA B C 1
ATOM 3842 O O . ALA B 1 188 ? 5.898 24.422 9.055 1 92.19 188 ALA B O 1
ATOM 3843 N N . ARG B 1 189 ? 6.746 23.469 10.852 1 91.69 189 ARG B N 1
ATOM 3844 C CA . ARG B 1 189 ? 7.895 24.375 10.906 1 91.69 189 ARG B CA 1
ATOM 3845 C C . ARG B 1 189 ? 8.766 24.234 9.664 1 91.69 189 ARG B C 1
ATOM 3847 O O . ARG B 1 189 ? 9.492 25.156 9.297 1 91.69 189 ARG B O 1
ATOM 3854 N N . ARG B 1 190 ? 8.703 23.125 9.023 1 88.56 190 ARG B N 1
ATOM 3855 C CA . ARG B 1 190 ? 9.422 22.922 7.766 1 88.56 190 ARG B CA 1
ATOM 3856 C C . ARG B 1 190 ? 8.805 23.75 6.645 1 88.56 190 ARG B C 1
ATOM 3858 O O . ARG B 1 190 ? 9.453 24.016 5.633 1 88.56 190 ARG B O 1
ATOM 3865 N N . LEU B 1 191 ? 7.613 24.188 6.883 1 87.81 191 LEU B N 1
ATOM 3866 C CA . LEU B 1 191 ? 6.844 24.797 5.805 1 87.81 191 LEU B CA 1
ATOM 3867 C C . LEU B 1 191 ? 6.574 26.266 6.094 1 87.81 191 LEU B C 1
ATOM 3869 O O . LEU B 1 191 ? 6.191 27.016 5.195 1 87.81 191 LEU B O 1
ATOM 3873 N N . ALA B 1 192 ? 6.777 26.609 7.355 1 90.38 192 ALA B N 1
ATOM 3874 C CA . ALA B 1 192 ? 6.566 27.984 7.785 1 90.38 192 ALA B CA 1
ATOM 3875 C C . ALA B 1 192 ? 7.617 28.422 8.805 1 90.38 192 ALA B C 1
ATOM 3877 O O . ALA B 1 192 ? 8.031 27.625 9.648 1 90.38 192 ALA B O 1
ATOM 3878 N N . ALA B 1 193 ? 7.945 29.672 8.789 1 91.06 193 ALA B N 1
ATOM 3879 C CA . ALA B 1 193 ? 8.969 30.188 9.688 1 91.06 193 ALA B CA 1
ATOM 3880 C C . ALA B 1 193 ? 8.477 30.203 11.133 1 91.06 193 ALA B C 1
ATOM 3882 O O . ALA B 1 193 ? 9.25 29.969 12.062 1 91.06 193 ALA B O 1
ATOM 3883 N N . VAL B 1 194 ? 7.27 30.531 11.273 1 94.44 194 VAL B N 1
ATOM 3884 C CA . VAL B 1 194 ? 6.652 30.578 12.594 1 94.44 194 VAL B CA 1
ATOM 3885 C C . VAL B 1 194 ? 5.414 29.672 12.625 1 94.44 194 VAL B C 1
ATOM 3887 O O . VAL B 1 194 ? 4.598 29.703 11.695 1 94.44 194 VAL B O 1
ATOM 3890 N N . VAL B 1 195 ? 5.348 28.875 13.633 1 95.81 195 VAL B N 1
ATOM 3891 C CA . VAL B 1 195 ? 4.195 28 13.797 1 95.81 195 VAL B CA 1
ATOM 3892 C C . VAL B 1 195 ? 3.551 28.25 15.164 1 95.81 195 VAL B C 1
ATOM 3894 O O . VAL B 1 195 ? 4.242 28.281 16.188 1 95.81 195 VAL B O 1
ATOM 3897 N N . THR B 1 196 ? 2.273 28.5 15.172 1 97.88 196 THR B N 1
ATOM 3898 C CA . THR B 1 196 ? 1.515 28.672 16.406 1 97.88 196 THR B CA 1
ATOM 3899 C C . THR B 1 196 ? 0.623 27.453 16.656 1 97.88 196 THR B C 1
ATOM 3901 O O . THR B 1 196 ? -0.142 27.047 15.781 1 97.88 196 THR B O 1
ATOM 3904 N N . ILE B 1 197 ? 0.758 26.812 17.844 1 98.44 197 ILE B N 1
ATOM 3905 C CA . ILE B 1 197 ? -0.178 25.781 18.281 1 98.44 197 ILE B CA 1
ATOM 3906 C C . ILE B 1 197 ? -1.384 26.422 18.953 1 98.44 197 ILE B C 1
ATOM 3908 O O . ILE B 1 197 ? -1.243 27.078 19.984 1 98.44 197 ILE B O 1
ATOM 3912 N N . TYR B 1 198 ? -2.529 26.266 18.375 1 98.69 198 TYR B N 1
ATOM 3913 C CA . TYR B 1 198 ? -3.777 26.781 18.938 1 98.69 198 TYR B CA 1
ATOM 3914 C C . TYR B 1 198 ? -4.477 25.719 19.781 1 98.69 198 TYR B C 1
ATOM 3916 O O . TYR B 1 198 ? -4.93 24.703 19.25 1 98.69 198 TYR B O 1
ATOM 3924 N N . THR B 1 199 ? -4.695 25.969 21.125 1 98.38 199 THR B N 1
ATOM 3925 C CA . THR B 1 199 ? -5.254 24.969 22.016 1 98.38 199 THR B CA 1
ATOM 3926 C C . THR B 1 199 ? -6.754 25.172 22.188 1 98.38 199 THR B C 1
ATOM 3928 O O . THR B 1 199 ? -7.43 24.328 22.797 1 98.38 199 THR B O 1
ATOM 3931 N N . ASN B 1 200 ? -7.238 26.328 21.625 1 98.31 200 ASN B N 1
ATOM 3932 C CA . ASN B 1 200 ? -8.664 26.625 21.641 1 98.31 200 ASN B CA 1
ATOM 3933 C C . ASN B 1 200 ? -9.234 26.562 23.062 1 98.31 200 ASN B C 1
ATOM 3935 O O . ASN B 1 200 ? -10.234 25.891 23.297 1 98.31 200 ASN B O 1
ATOM 3939 N N . GLY B 1 201 ? -8.578 27.234 24 1 97.31 201 GLY B N 1
ATOM 3940 C CA . GLY B 1 201 ? -9.086 27.391 25.344 1 97.31 201 GLY B CA 1
ATOM 3941 C C . GLY B 1 201 ? -8.539 26.359 26.312 1 97.31 201 GLY B C 1
ATOM 3942 O O . GLY B 1 201 ? -8.836 26.391 27.516 1 97.31 201 GLY B O 1
ATOM 3943 N N . GLN B 1 202 ? -7.738 25.391 25.859 1 95.81 202 GLN B N 1
ATOM 3944 C CA . GLN B 1 202 ? -7.223 24.328 26.734 1 95.81 202 GLN B CA 1
ATOM 3945 C C . GLN B 1 202 ? -5.906 24.75 27.375 1 95.81 202 GLN B C 1
ATOM 3947 O O . GLN B 1 202 ? -4.828 24.438 26.859 1 95.81 202 GLN B O 1
ATOM 3952 N N . GLY B 1 203 ? -5.996 25.297 28.578 1 93.88 203 GLY B N 1
ATOM 3953 C CA . GLY B 1 203 ? -4.844 25.812 29.297 1 93.88 203 GLY B CA 1
ATOM 3954 C C . GLY B 1 203 ? -3.895 24.719 29.75 1 93.88 203 GLY B C 1
ATOM 3955 O O . GLY B 1 203 ? -2.676 24.891 29.734 1 93.88 203 GLY B O 1
ATOM 3956 N N . ALA B 1 204 ? -4.445 23.594 30.141 1 95.88 204 ALA B N 1
ATOM 3957 C CA . ALA B 1 204 ? -3.615 22.484 30.609 1 95.88 204 ALA B CA 1
ATOM 3958 C C . ALA B 1 204 ? -2.703 21.969 29.5 1 95.88 204 ALA B C 1
ATOM 3960 O O . ALA B 1 204 ? -1.525 21.688 29.734 1 95.88 204 ALA B O 1
ATOM 3961 N N . LEU B 1 205 ? -3.264 21.859 28.344 1 96.19 205 LEU B N 1
ATOM 3962 C CA . LEU B 1 205 ? -2.467 21.469 27.188 1 96.19 205 LEU B CA 1
ATOM 3963 C C . LEU B 1 205 ? -1.36 22.484 26.922 1 96.19 205 LEU B C 1
ATOM 3965 O O . LEU B 1 205 ? -0.22 22.094 26.641 1 96.19 205 LEU B O 1
ATOM 3969 N N . ALA B 1 206 ? -1.621 23.719 27.016 1 96.56 206 ALA B N 1
ATOM 3970 C CA . ALA B 1 206 ? -0.631 24.766 26.812 1 96.56 206 ALA B CA 1
ATOM 3971 C C . ALA B 1 206 ? 0.524 24.641 27.797 1 96.56 206 ALA B C 1
ATOM 3973 O O . ALA B 1 206 ? 1.688 24.812 27.422 1 96.56 206 ALA B O 1
ATOM 3974 N N . ALA B 1 207 ? 0.16 24.344 29 1 96.62 207 ALA B N 1
ATOM 3975 C CA . ALA B 1 207 ? 1.185 24.172 30.016 1 96.62 207 ALA B CA 1
ATOM 3976 C C . ALA B 1 207 ? 2.107 23.016 29.688 1 96.62 207 ALA B C 1
ATOM 3978 O O . ALA B 1 207 ? 3.324 23.109 29.859 1 96.62 207 ALA B O 1
ATOM 3979 N N . ASP B 1 208 ? 1.509 21.922 29.219 1 96.88 208 ASP B N 1
ATOM 3980 C CA . ASP B 1 208 ? 2.266 20.734 28.859 1 96.88 208 ASP B CA 1
ATOM 3981 C C . ASP B 1 208 ? 3.203 21.016 27.672 1 96.88 208 ASP B C 1
ATOM 3983 O O . ASP B 1 208 ? 4.246 20.375 27.547 1 96.88 208 ASP B O 1
ATOM 3987 N N . LEU B 1 209 ? 2.854 22 26.859 1 96.44 209 LEU B N 1
ATOM 3988 C CA . LEU B 1 209 ? 3.586 22.281 25.625 1 96.44 209 LEU B CA 1
ATOM 3989 C C . LEU B 1 209 ? 4.613 23.391 25.859 1 96.44 209 LEU B C 1
ATOM 3991 O O . LEU B 1 209 ? 5.5 23.609 25.031 1 96.44 209 LEU B O 1
ATOM 3995 N N . ASP B 1 210 ? 4.508 24.094 26.984 1 94.81 210 ASP B N 1
ATOM 3996 C CA . ASP B 1 210 ? 5.223 25.328 27.234 1 94.81 210 ASP B CA 1
ATOM 3997 C C . ASP B 1 210 ? 6.734 25.125 27.125 1 94.81 210 ASP B C 1
ATOM 3999 O O . ASP B 1 210 ? 7.422 25.906 26.453 1 94.81 210 ASP B O 1
ATOM 4003 N N . ALA B 1 211 ? 7.238 24.141 27.75 1 92.31 211 ALA B N 1
ATOM 4004 C CA . ALA B 1 211 ? 8.68 23.891 27.766 1 92.31 211 ALA B CA 1
ATOM 4005 C C . ALA B 1 211 ? 9.203 23.672 26.344 1 92.31 211 ALA B C 1
ATOM 4007 O O . ALA B 1 211 ? 10.234 24.234 25.953 1 92.31 211 ALA B O 1
ATOM 4008 N N . ALA B 1 212 ? 8.508 22.844 25.641 1 90.88 212 ALA B N 1
ATOM 4009 C CA . ALA B 1 212 ? 8.914 22.562 24.266 1 90.88 212 ALA B CA 1
ATOM 4010 C C . ALA B 1 212 ? 8.852 23.812 23.406 1 90.88 212 ALA B C 1
ATOM 4012 O O . ALA B 1 212 ? 9.727 24.062 22.578 1 90.88 212 ALA B O 1
ATOM 4013 N N . ALA B 1 213 ? 7.84 24.578 23.562 1 90.25 213 ALA B N 1
ATOM 4014 C CA . ALA B 1 213 ? 7.664 25.812 22.781 1 90.25 213 ALA B CA 1
ATOM 4015 C C . ALA B 1 213 ? 8.773 26.812 23.078 1 90.25 213 ALA B C 1
ATOM 4017 O O . ALA B 1 213 ? 9.289 27.469 22.172 1 90.25 213 ALA B O 1
ATOM 4018 N N . ARG B 1 214 ? 9.164 26.906 24.266 1 90.75 214 ARG B N 1
ATOM 4019 C CA . ARG B 1 214 ? 10.211 27.844 24.672 1 90.75 214 ARG B CA 1
ATOM 4020 C C . ARG B 1 214 ? 11.57 27.406 24.109 1 90.75 214 ARG B C 1
ATOM 4022 O O . ARG B 1 214 ? 12.422 28.234 23.828 1 90.75 214 ARG B O 1
ATOM 4029 N N . ALA B 1 215 ? 11.672 26.188 23.953 1 90.19 215 ALA B N 1
ATOM 4030 C CA . ALA B 1 215 ? 12.953 25.625 23.5 1 90.19 215 ALA B CA 1
ATOM 4031 C C . ALA B 1 215 ? 13.086 25.703 21.984 1 90.19 215 ALA B C 1
ATOM 4033 O O . ALA B 1 215 ? 14.18 25.516 21.438 1 90.19 215 ALA B O 1
ATOM 4034 N N . ALA B 1 216 ? 12.094 25.969 21.328 1 88 216 ALA B N 1
ATOM 4035 C CA . ALA B 1 216 ? 12.109 25.953 19.859 1 88 216 ALA B CA 1
ATOM 4036 C C . ALA B 1 216 ? 11.812 27.328 19.297 1 88 216 ALA B C 1
ATOM 4038 O O . ALA B 1 216 ? 10.703 27.859 19.438 1 88 216 ALA B O 1
ATOM 4039 N N . ALA B 1 217 ? 12.82 27.812 18.594 1 88.25 217 ALA B N 1
ATOM 4040 C CA . ALA B 1 217 ? 12.594 29.109 17.922 1 88.25 217 ALA B CA 1
ATOM 4041 C C . ALA B 1 217 ? 11.492 28.984 16.875 1 88.25 217 ALA B C 1
ATOM 4043 O O . ALA B 1 217 ? 11.422 28 16.141 1 88.25 217 ALA B O 1
ATOM 4044 N N . GLY B 1 218 ? 10.508 29.844 16.906 1 92.12 218 GLY B N 1
ATOM 4045 C CA . GLY B 1 218 ? 9.484 29.891 15.875 1 92.12 218 GLY B CA 1
ATOM 4046 C C . GLY B 1 218 ? 8.219 29.141 16.266 1 92.12 218 GLY B C 1
ATOM 4047 O O . GLY B 1 218 ? 7.27 29.078 15.484 1 92.12 218 GLY B O 1
ATOM 4048 N N . LEU B 1 219 ? 8.25 28.547 17.469 1 95.5 219 LEU B N 1
ATOM 4049 C CA . LEU B 1 219 ? 7.055 27.875 17.969 1 95.5 219 LEU B CA 1
ATOM 4050 C C . LEU B 1 219 ? 6.348 28.734 19.016 1 95.5 219 LEU B C 1
ATOM 4052 O O . LEU B 1 219 ? 6.984 29.234 19.938 1 95.5 219 LEU B O 1
ATOM 4056 N N . ARG B 1 220 ? 5.07 28.922 18.844 1 97.06 220 ARG B N 1
ATOM 4057 C CA . ARG B 1 220 ? 4.242 29.688 19.75 1 97.06 220 ARG B CA 1
ATOM 4058 C C . ARG B 1 220 ? 3.014 28.906 20.188 1 97.06 220 ARG B C 1
ATOM 4060 O O . ARG B 1 220 ? 2.635 27.922 19.531 1 97.06 220 ARG B O 1
ATOM 4067 N N . ILE B 1 221 ? 2.459 29.297 21.328 1 98.19 221 ILE B N 1
ATOM 4068 C CA . ILE B 1 221 ? 1.217 28.719 21.828 1 98.19 221 ILE B CA 1
ATOM 4069 C C . ILE B 1 221 ? 0.158 29.812 21.969 1 98.19 221 ILE B C 1
ATOM 4071 O O . ILE B 1 221 ? 0.448 30.906 22.453 1 98.19 221 ILE B O 1
ATOM 4075 N N . ASP B 1 222 ? -0.973 29.609 21.422 1 98.31 222 ASP B N 1
ATOM 4076 C CA . ASP B 1 222 ? -2.125 30.484 21.562 1 98.31 222 ASP B CA 1
ATOM 4077 C C . ASP B 1 222 ? -3.305 29.75 22.188 1 98.31 222 ASP B C 1
ATOM 4079 O O . ASP B 1 222 ? -3.832 28.812 21.609 1 98.31 222 ASP B O 1
ATOM 4083 N N . THR B 1 223 ? -3.785 30.156 23.391 1 98.12 223 THR B N 1
ATOM 4084 C CA . THR B 1 223 ? -4.785 29.438 24.172 1 98.12 223 THR B CA 1
ATOM 4085 C C . THR B 1 223 ? -6.168 30.047 23.969 1 98.12 223 THR B C 1
ATOM 4087 O O . THR B 1 223 ? -7.16 29.547 24.516 1 98.12 223 THR B O 1
ATOM 4090 N N . ARG B 1 224 ? -6.281 31.141 23.281 1 97.94 224 ARG B N 1
ATOM 4091 C CA . ARG B 1 224 ? -7.559 31.844 23.141 1 97.94 224 ARG B CA 1
ATOM 4092 C C . ARG B 1 224 ? -8.594 30.953 22.484 1 97.94 224 ARG B C 1
ATOM 4094 O O . ARG B 1 224 ? -8.297 30.266 21.5 1 97.94 224 ARG B O 1
ATOM 4101 N N . PRO B 1 225 ? -9.781 30.891 23.016 1 98.38 225 PRO B N 1
ATOM 4102 C CA . PRO B 1 225 ? -10.852 30.156 22.344 1 98.38 225 PRO B CA 1
ATOM 4103 C C . PRO B 1 225 ? -11.188 30.719 20.969 1 98.38 225 PRO B C 1
ATOM 4105 O O . PRO B 1 225 ? -11.266 31.938 20.812 1 98.38 225 PRO B O 1
ATOM 4108 N N . ILE B 1 226 ? -11.383 29.859 20.047 1 98.62 226 ILE B N 1
ATOM 4109 C CA . ILE B 1 226 ? -11.617 30.266 18.656 1 98.62 226 ILE B CA 1
ATOM 4110 C C . ILE B 1 226 ? -13.125 30.375 18.406 1 98.62 226 ILE B C 1
ATOM 4112 O O . ILE B 1 226 ? -13.875 29.438 18.703 1 98.62 226 ILE B O 1
ATOM 4116 N N . ARG B 1 227 ? -13.547 31.5 17.891 1 98.5 227 ARG B N 1
ATOM 4117 C CA . ARG B 1 227 ? -14.945 31.734 17.531 1 98.5 227 ARG B CA 1
ATOM 4118 C C . ARG B 1 227 ? -15.25 31.234 16.125 1 98.5 227 ARG B C 1
ATOM 4120 O O . ARG B 1 227 ? -16.297 30.609 15.898 1 98.5 227 ARG B O 1
ATOM 4127 N N . ARG B 1 228 ? -14.336 31.547 15.211 1 98.19 228 ARG B N 1
ATOM 4128 C CA . ARG B 1 228 ? -14.602 31.141 13.836 1 98.19 228 ARG B CA 1
ATOM 4129 C C . ARG B 1 228 ? -13.328 31.188 13 1 98.19 228 ARG B C 1
ATOM 4131 O O . ARG B 1 228 ? -12.367 31.875 13.352 1 98.19 228 ARG B O 1
ATOM 4138 N N . PHE B 1 229 ? -13.312 30.375 11.945 1 97.38 229 PHE B N 1
ATOM 4139 C CA . PHE B 1 229 ? -12.305 30.422 10.891 1 97.38 229 PHE B CA 1
ATOM 4140 C C . PHE B 1 229 ? -12.828 31.156 9.664 1 97.38 229 PHE B C 1
ATOM 4142 O O . PHE B 1 229 ? -13.992 31 9.289 1 97.38 229 PHE B O 1
ATOM 4149 N N . VAL B 1 230 ? -11.984 31.953 9.086 1 95.31 230 VAL B N 1
ATOM 4150 C CA . VAL B 1 230 ? -12.352 32.656 7.863 1 95.31 230 VAL B CA 1
ATOM 4151 C C . VAL B 1 230 ? -11.336 32.375 6.766 1 95.31 230 VAL B C 1
ATOM 4153 O O . VAL B 1 230 ? -10.141 32.625 6.93 1 95.31 230 VAL B O 1
ATOM 4156 N N . PHE B 1 231 ? -11.781 31.797 5.688 1 91.31 231 PHE B N 1
ATOM 4157 C CA . PHE B 1 231 ? -10.922 31.562 4.527 1 91.31 231 PHE B CA 1
ATOM 4158 C C . PHE B 1 231 ? -10.5 32.906 3.906 1 91.31 231 PHE B C 1
ATOM 4160 O O . PHE B 1 231 ? -11.336 33.75 3.648 1 91.31 231 PHE B O 1
ATOM 4167 N N . ARG B 1 232 ? -9.141 33 3.842 1 88.94 232 ARG B N 1
ATOM 4168 C CA . ARG B 1 232 ? -8.578 34.188 3.248 1 88.94 232 ARG B CA 1
ATOM 4169 C C . ARG B 1 232 ? -8.125 33.938 1.814 1 88.94 232 ARG B C 1
ATOM 4171 O O . ARG B 1 232 ? -7.035 33.406 1.59 1 88.94 232 ARG B O 1
ATOM 4178 N N . GLY B 1 233 ? -8.812 33.906 0.846 1 80.25 233 GLY B N 1
ATOM 4179 C CA . GLY B 1 233 ? -8.492 33.719 -0.56 1 80.25 233 GLY B CA 1
ATOM 4180 C C . GLY B 1 233 ? -9.703 33.812 -1.464 1 80.25 233 GLY B C 1
ATOM 4181 O O . GLY B 1 233 ? -10.805 34.125 -1.008 1 80.25 233 GLY B O 1
ATOM 4182 N N . ASP B 1 234 ? -9.328 33.719 -2.742 1 72.81 234 ASP B N 1
ATOM 4183 C CA . ASP B 1 234 ? -10.414 33.719 -3.713 1 72.81 234 ASP B CA 1
ATOM 4184 C C . ASP B 1 234 ? -11.211 32.406 -3.643 1 72.81 234 ASP B C 1
ATOM 4186 O O . ASP B 1 234 ? -10.633 31.328 -3.549 1 72.81 234 ASP B O 1
ATOM 4190 N N . GLN B 1 235 ? -12.453 32.656 -3.428 1 62.72 235 GLN B N 1
ATOM 4191 C CA . GLN B 1 235 ? -13.352 31.531 -3.227 1 62.72 235 GLN B CA 1
ATOM 4192 C C . GLN B 1 235 ? -13.141 30.453 -4.297 1 62.72 235 GLN B C 1
ATOM 4194 O O . GLN B 1 235 ? -13.367 29.281 -4.051 1 62.72 235 GLN B O 1
ATOM 4199 N N . ASP B 1 236 ? -12.734 30.984 -5.418 1 57.72 236 ASP B N 1
ATOM 4200 C CA . ASP B 1 236 ? -12.617 30.047 -6.535 1 57.72 236 ASP B CA 1
ATOM 4201 C C . ASP B 1 236 ? -11.258 29.359 -6.535 1 57.72 236 ASP B C 1
ATOM 4203 O O . ASP B 1 236 ? -11.031 28.438 -7.316 1 57.72 236 ASP B O 1
ATOM 4207 N N . GLN B 1 237 ? -10.461 29.922 -5.648 1 57.66 237 GLN B N 1
ATOM 4208 C CA . GLN B 1 237 ? -9.133 29.328 -5.637 1 57.66 237 GLN B CA 1
ATOM 4209 C C . GLN B 1 237 ? -9.086 28.094 -4.734 1 57.66 237 GLN B C 1
ATOM 4211 O O . GLN B 1 237 ? -9.57 28.141 -3.602 1 57.66 237 GLN B O 1
ATOM 4216 N N . ALA B 1 2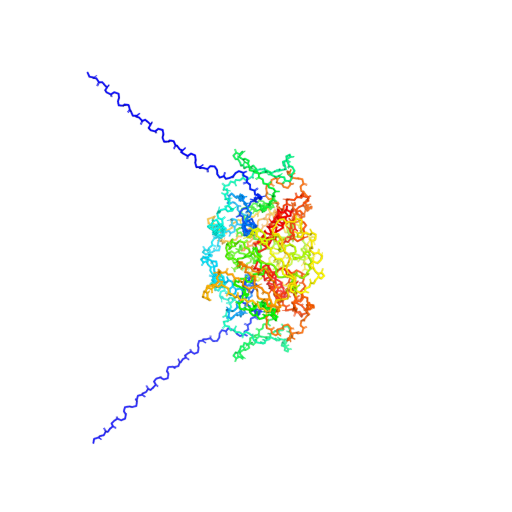38 ? -8.859 26.953 -5.402 1 55.78 238 ALA B N 1
ATOM 4217 C CA . ALA B 1 238 ? -8.789 25.703 -4.664 1 55.78 238 ALA B CA 1
ATOM 4218 C C . ALA B 1 238 ? -7.668 25.734 -3.629 1 55.78 238 ALA B C 1
ATOM 4220 O O . ALA B 1 238 ? -7.77 25.109 -2.57 1 55.78 238 ALA B O 1
ATOM 4221 N N . HIS B 1 239 ? -6.551 26.391 -4.109 1 57.75 239 HIS B N 1
ATOM 4222 C CA . HIS B 1 239 ? -5.379 26.438 -3.24 1 57.75 239 HIS B CA 1
ATOM 4223 C C . HIS B 1 239 ? -4.828 27.859 -3.139 1 57.75 239 HIS B C 1
ATOM 4225 O O . HIS B 1 239 ? -5.055 28.688 -4.027 1 57.75 239 HIS B O 1
ATOM 4231 N N . GLY B 1 240 ? -4.48 28.047 -2.119 1 62.78 240 GLY B N 1
ATOM 4232 C CA . GLY B 1 240 ? -3.857 29.344 -1.897 1 62.78 240 GLY B CA 1
ATOM 4233 C C . GLY B 1 240 ? -4.688 30.266 -1.023 1 62.78 240 GLY B C 1
ATOM 4234 O O . GLY B 1 240 ? -5.809 29.922 -0.64 1 62.78 240 GLY B O 1
ATOM 4235 N N . GLY B 1 241 ? -4.133 31.016 -0.436 1 78.44 241 GLY B N 1
ATOM 4236 C CA . GLY B 1 241 ? -4.668 31.938 0.545 1 78.44 241 GLY B CA 1
ATOM 4237 C C . GLY B 1 241 ? -4.262 31.609 1.968 1 78.44 241 GLY B C 1
ATOM 4238 O O . GLY B 1 241 ? -3.148 31.141 2.205 1 78.44 241 GLY B O 1
ATOM 4239 N N . GLY B 1 242 ? -4.992 31.938 2.891 1 88.56 242 GLY B N 1
ATOM 4240 C CA . GLY B 1 242 ? -4.738 31.719 4.305 1 88.56 242 GLY B CA 1
ATOM 4241 C C . GLY B 1 242 ? -6.008 31.609 5.129 1 88.56 242 GLY B C 1
ATOM 4242 O O . GLY B 1 242 ? -7.109 31.578 4.578 1 88.56 242 GLY B O 1
ATOM 4243 N N . VAL B 1 243 ? -5.855 31.359 6.289 1 92.69 243 VAL B N 1
ATOM 4244 C CA . VAL B 1 243 ? -6.969 31.25 7.223 1 92.69 243 VAL B CA 1
ATOM 4245 C C . VAL B 1 243 ? -6.816 32.281 8.336 1 92.69 243 VAL B C 1
ATOM 4247 O O . VAL B 1 243 ? -5.715 32.5 8.844 1 92.69 243 VAL B O 1
ATOM 4250 N N . ARG B 1 244 ? -7.902 32.969 8.594 1 96.31 244 ARG B N 1
ATOM 4251 C CA . ARG B 1 244 ? -7.969 33.875 9.734 1 96.31 244 ARG B CA 1
ATOM 4252 C C . ARG B 1 244 ? -8.695 33.219 10.914 1 96.31 244 ARG B C 1
ATOM 4254 O O . ARG B 1 244 ? -9.773 32.656 10.75 1 96.31 244 ARG B O 1
ATOM 4261 N N . LEU B 1 245 ? -8.094 33.188 12 1 98.38 245 LEU B N 1
ATOM 4262 C CA . LEU B 1 245 ? -8.711 32.75 13.242 1 98.38 245 LEU B CA 1
ATOM 4263 C C . LEU B 1 245 ? -9.242 33.938 14.047 1 98.38 245 LEU B C 1
ATOM 4265 O O . LEU B 1 245 ? -8.469 34.781 14.461 1 98.38 245 LEU B O 1
ATOM 4269 N N . GLU B 1 246 ? -10.555 33.969 14.148 1 98.75 246 GLU B N 1
ATOM 4270 C CA . GLU B 1 246 ? -11.18 34.938 15.047 1 98.75 246 GLU B CA 1
ATOM 4271 C C . GLU B 1 246 ? -11.438 34.344 16.422 1 98.75 246 GLU B C 1
ATOM 4273 O O . GLU B 1 246 ? -11.852 33.188 16.531 1 98.75 246 GLU B O 1
ATOM 4278 N N . PHE B 1 247 ? -11.242 35.094 17.438 1 98.62 247 PHE B N 1
ATOM 4279 C CA . PHE B 1 247 ? -11.297 34.531 18.781 1 98.62 247 PHE B CA 1
ATOM 4280 C C . PHE B 1 247 ? -12.57 35 19.5 1 98.62 247 PHE B C 1
ATOM 4282 O O . PHE B 1 247 ? -13.133 36.031 19.172 1 98.62 247 PHE B O 1
ATOM 4289 N N . ALA B 1 248 ? -12.984 34.281 20.469 1 98.19 248 ALA B N 1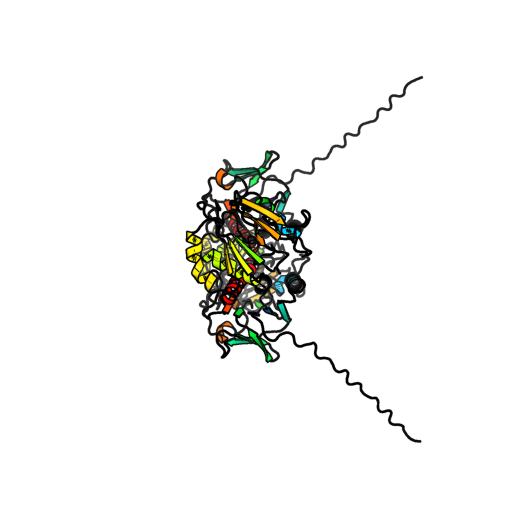
ATOM 4290 C CA . ALA B 1 248 ? -14.258 34.469 21.156 1 98.19 248 ALA B CA 1
ATOM 4291 C C . ALA B 1 248 ? -14.234 35.75 21.984 1 98.19 248 ALA B C 1
ATOM 4293 O O . ALA B 1 248 ? -15.273 36.344 22.219 1 98.19 248 ALA B O 1
ATOM 4294 N N . ASP B 1 249 ? -13.078 36.156 22.484 1 97.44 249 ASP B N 1
ATOM 4295 C CA . ASP B 1 249 ? -12.984 37.281 23.375 1 97.44 249 ASP B CA 1
ATOM 4296 C C . ASP B 1 249 ? -12.883 38.594 22.594 1 97.44 249 ASP B C 1
ATOM 4298 O O . ASP B 1 249 ? -12.773 39.688 23.172 1 97.44 249 ASP B O 1
ATOM 4302 N N . GLY B 1 250 ? -12.812 38.531 21.328 1 96.62 250 GLY B N 1
ATOM 4303 C CA . GLY B 1 250 ? -12.82 39.719 20.484 1 96.62 250 GLY B CA 1
ATOM 4304 C C . GLY B 1 250 ? -11.445 40.312 20.266 1 96.62 250 GLY B C 1
ATOM 4305 O O . GLY B 1 250 ? -11.305 41.375 19.625 1 96.62 250 GLY B O 1
ATOM 4306 N N . SER B 1 251 ? -10.445 39.688 20.797 1 97.88 251 SER B N 1
ATOM 4307 C CA . SER B 1 251 ? -9.078 40.156 20.578 1 97.88 251 SER B CA 1
ATOM 4308 C C . SER B 1 251 ? -8.695 40.094 19.109 1 97.88 251 SER B C 1
ATOM 4310 O O . SER B 1 251 ? -9.414 39.5 18.297 1 97.88 251 SER B O 1
ATOM 4312 N N . PRO B 1 252 ? -7.633 40.781 18.688 1 97.81 252 PRO B N 1
ATOM 4313 C CA . PRO B 1 252 ? -7.238 40.781 17.281 1 97.81 252 PRO B CA 1
ATOM 4314 C C . PRO B 1 252 ? -7.082 39.375 16.703 1 97.81 252 PRO B C 1
ATOM 4316 O O . PRO B 1 252 ? -6.574 38.469 17.391 1 97.81 252 PRO B O 1
ATOM 4319 N N . PRO B 1 253 ? -7.543 39.188 15.523 1 98.12 253 PRO B N 1
ATOM 4320 C CA . PRO B 1 253 ? -7.457 37.875 14.891 1 98.12 253 PRO B CA 1
ATOM 4321 C C . PRO B 1 253 ? -6.023 37.5 14.523 1 98.12 253 PRO B C 1
ATOM 4323 O O . PRO B 1 253 ? -5.113 38.312 14.625 1 98.12 253 PRO B O 1
ATOM 4326 N N . ALA B 1 254 ? -5.816 36.25 14.281 1 97.5 254 ALA B N 1
ATOM 4327 C CA . ALA B 1 254 ? -4.551 35.719 13.766 1 97.5 254 ALA B CA 1
ATOM 4328 C C . ALA B 1 254 ? -4.711 35.188 12.336 1 97.5 254 ALA B C 1
ATOM 4330 O O . ALA B 1 254 ? -5.719 34.562 12.008 1 97.5 254 ALA B O 1
ATOM 4331 N N . ASP B 1 255 ? -3.701 35.5 11.5 1 94.38 255 ASP B N 1
ATOM 4332 C CA . ASP B 1 255 ? -3.695 35 10.125 1 94.38 255 ASP B CA 1
ATOM 4333 C C . ASP B 1 255 ? -2.598 33.969 9.906 1 94.38 255 ASP B C 1
ATOM 4335 O O . ASP B 1 255 ? -1.449 34.188 10.305 1 94.38 255 ASP B O 1
ATOM 4339 N N . GLU B 1 256 ? -2.982 32.875 9.383 1 93.94 256 GLU B N 1
ATOM 4340 C CA . GLU B 1 256 ? -2.045 31.797 9.062 1 93.94 256 GLU B CA 1
ATOM 4341 C C . GLU B 1 256 ? -2.131 31.406 7.594 1 93.94 256 GLU B C 1
ATOM 4343 O O . GLU B 1 256 ? -3.203 31.484 6.988 1 93.94 256 GLU B O 1
ATOM 4348 N N . ALA B 1 257 ? -0.992 31.031 7.035 1 90.31 257 ALA B N 1
ATOM 4349 C CA . ALA B 1 257 ? -0.993 30.516 5.668 1 90.31 257 ALA B CA 1
ATOM 4350 C C . ALA B 1 257 ? -1.808 29.234 5.559 1 90.31 257 ALA B C 1
ATOM 4352 O O . ALA B 1 257 ? -2.486 29 4.551 1 90.31 257 ALA B O 1
ATOM 4353 N N . PHE B 1 258 ? -1.703 28.375 6.516 1 90.31 258 PHE B N 1
ATOM 4354 C CA . PHE B 1 258 ? -2.508 27.172 6.641 1 90.31 258 PHE B CA 1
ATOM 4355 C C . PHE B 1 258 ? -2.639 26.75 8.102 1 90.31 258 PHE B C 1
ATOM 4357 O O . PHE B 1 258 ? -1.924 27.266 8.961 1 90.31 258 PHE B O 1
ATOM 4364 N N . LEU B 1 259 ? -3.635 25.922 8.344 1 93.38 259 LEU B N 1
ATOM 4365 C CA . LEU B 1 259 ? -3.875 25.344 9.664 1 93.38 259 LEU B CA 1
ATOM 4366 C C . LEU B 1 259 ? -3.898 23.812 9.578 1 93.38 259 LEU B C 1
ATOM 4368 O O . LEU B 1 259 ? -4.707 23.25 8.852 1 93.38 259 LEU B O 1
ATOM 4372 N N . ALA B 1 260 ? -2.93 23.188 10.273 1 93.5 260 ALA B N 1
ATOM 4373 C CA . ALA B 1 260 ? -2.916 21.719 10.312 1 93.5 260 ALA B CA 1
ATOM 4374 C C . ALA B 1 260 ? -3.938 21.188 11.312 1 93.5 260 ALA B C 1
ATOM 4376 O O . ALA B 1 260 ? -3.922 21.562 12.484 1 93.5 260 ALA B O 1
ATOM 4377 N N . HIS B 1 261 ? -4.836 20.344 10.844 1 94 261 HIS B N 1
ATOM 4378 C CA . HIS B 1 261 ? -5.801 19.656 11.711 1 94 261 HIS B CA 1
ATOM 4379 C C . HIS B 1 261 ? -6.457 18.484 10.984 1 94 261 HIS B C 1
ATOM 4381 O O . HIS B 1 261 ? -6.773 18.594 9.797 1 94 261 HIS B O 1
ATOM 4387 N N . ALA B 1 262 ? -6.629 17.453 11.695 1 90.88 262 ALA B N 1
ATOM 4388 C CA . ALA B 1 262 ? -7.359 16.297 11.164 1 90.88 262 ALA B CA 1
ATOM 4389 C C . ALA B 1 262 ? -8.688 16.109 11.898 1 90.88 262 ALA B C 1
ATOM 4391 O O . ALA B 1 262 ? -8.703 15.781 13.086 1 90.88 262 ALA B O 1
ATOM 4392 N N . PRO B 1 263 ? -9.789 16.297 11.219 1 90.69 263 PRO B N 1
ATOM 4393 C CA . PRO B 1 263 ? -11.078 16.016 11.852 1 90.69 263 PRO B CA 1
ATOM 4394 C C . PRO B 1 263 ? -11.328 14.516 12.047 1 90.69 263 PRO B C 1
ATOM 4396 O O . PRO B 1 263 ? -10.633 13.688 11.445 1 90.69 263 PRO B O 1
ATOM 4399 N N . ALA B 1 264 ? -12.219 14.219 12.906 1 89.81 264 ALA B N 1
ATOM 4400 C CA . ALA B 1 264 ? -12.688 12.844 12.984 1 89.81 264 ALA B CA 1
ATOM 4401 C C . ALA B 1 264 ? -13.273 12.383 11.648 1 89.81 264 ALA B C 1
ATOM 4403 O O . ALA B 1 264 ? -13.703 13.211 10.836 1 89.81 264 ALA B O 1
ATOM 4404 N N . THR B 1 265 ? -13.141 11.086 11.422 1 90.88 265 THR B N 1
ATOM 4405 C CA . THR B 1 265 ? -13.75 10.508 10.227 1 90.88 265 THR B CA 1
ATOM 4406 C C . THR B 1 265 ? -14.773 9.438 10.609 1 90.88 265 THR B C 1
ATOM 4408 O O . THR B 1 265 ? -14.758 8.922 11.727 1 90.88 265 THR B O 1
ATOM 4411 N N . ARG B 1 266 ? -15.664 9.195 9.758 1 91.06 266 ARG B N 1
ATOM 4412 C CA . ARG B 1 266 ? -16.594 8.086 9.898 1 91.06 266 ARG B CA 1
ATOM 4413 C C . ARG B 1 266 ? -16.766 7.348 8.578 1 91.06 266 ARG B C 1
ATOM 4415 O O . ARG B 1 266 ? -16.797 7.973 7.512 1 91.06 266 ARG B O 1
ATOM 4422 N N . PRO B 1 267 ? -16.922 6 8.648 1 93.5 267 PRO B N 1
ATOM 4423 C CA . PRO B 1 267 ? -17.156 5.262 7.41 1 93.5 267 PRO B CA 1
ATOM 4424 C C . PRO B 1 267 ? -18.375 5.785 6.641 1 93.5 267 PRO B C 1
ATOM 4426 O O . PRO B 1 267 ? -19.391 6.121 7.242 1 93.5 267 PRO B O 1
ATOM 4429 N N . ARG B 1 268 ? -18.203 5.887 5.34 1 93.75 268 ARG B N 1
ATOM 4430 C CA . ARG B 1 268 ? -19.328 6.312 4.516 1 93.75 268 ARG B CA 1
ATOM 4431 C C . ARG B 1 268 ? -20.391 5.215 4.422 1 93.75 268 ARG B C 1
ATOM 4433 O O . ARG B 1 268 ? -20.047 4.035 4.305 1 93.75 268 ARG B O 1
ATOM 4440 N N . GLY B 1 269 ? -21.656 5.664 4.469 1 93.12 269 GLY B N 1
ATOM 4441 C CA . GLY B 1 269 ? -22.766 4.746 4.289 1 93.12 269 GLY B CA 1
ATOM 4442 C C . GLY B 1 269 ? -23.172 4.047 5.57 1 93.12 269 GLY B C 1
ATOM 4443 O O . GLY B 1 269 ? -22.406 4.004 6.535 1 93.12 269 GLY B O 1
ATOM 4444 N N . PRO B 1 270 ? -24.438 3.586 5.559 1 96.19 270 PRO B N 1
ATOM 4445 C CA . PRO B 1 270 ? -24.984 2.902 6.73 1 96.19 270 PRO B CA 1
ATOM 4446 C C . PRO B 1 270 ? -24.609 1.422 6.777 1 96.19 270 PRO B C 1
ATOM 4448 O O . PRO B 1 270 ? -25.234 0.645 7.5 1 96.19 270 PRO B O 1
ATOM 4451 N N . PHE B 1 271 ? -23.578 0.982 6.113 1 97.56 271 PHE B N 1
ATOM 4452 C CA . PHE B 1 271 ? -23.359 -0.416 5.758 1 97.56 271 PHE B CA 1
ATOM 4453 C C . PHE B 1 271 ? -22.922 -1.223 6.977 1 97.56 271 PHE B C 1
ATOM 4455 O O . PHE B 1 271 ? -23.375 -2.35 7.176 1 97.56 271 PHE B O 1
ATOM 4462 N N . ALA B 1 272 ? -21.969 -0.642 7.738 1 96.44 272 ALA B N 1
ATOM 4463 C CA . ALA B 1 272 ? -21.516 -1.346 8.938 1 96.44 272 ALA B CA 1
ATOM 4464 C C . ALA B 1 272 ? -22.688 -1.638 9.875 1 96.44 272 ALA B C 1
ATOM 4466 O O . ALA B 1 272 ? -22.812 -2.746 10.398 1 96.44 272 ALA B O 1
ATOM 4467 N N . GLN B 1 273 ? -23.531 -0.662 10.078 1 95.44 273 GLN B N 1
ATOM 4468 C CA . GLN B 1 273 ? -24.688 -0.817 10.945 1 95.44 273 GLN B CA 1
ATOM 4469 C C . GLN B 1 273 ? -25.688 -1.813 10.359 1 95.44 273 GLN B C 1
ATOM 4471 O O . GLN B 1 273 ? -26.219 -2.664 11.078 1 95.44 273 GLN B O 1
ATOM 4476 N N . GLN B 1 274 ? -25.953 -1.747 9.086 1 97.62 274 GLN B N 1
ATOM 4477 C CA . GLN B 1 274 ? -26.922 -2.607 8.414 1 97.62 274 GLN B CA 1
ATOM 4478 C C . GLN B 1 274 ? -26.531 -4.078 8.547 1 97.62 274 GLN B C 1
ATOM 4480 O O . GLN B 1 274 ? -27.391 -4.949 8.641 1 97.62 274 GLN B O 1
ATOM 4485 N N . LEU B 1 275 ? -25.234 -4.309 8.531 1 97.38 275 LEU B N 1
ATOM 4486 C CA . LEU B 1 275 ? -24.75 -5.684 8.555 1 97.38 275 LEU B CA 1
ATOM 4487 C C . LEU B 1 275 ? -24.391 -6.109 9.977 1 97.38 275 LEU B C 1
ATOM 4489 O O . LEU B 1 275 ? -24.031 -7.27 10.219 1 97.38 275 LEU B O 1
ATOM 4493 N N . GLY B 1 276 ? -24.469 -5.133 10.953 1 96.38 276 GLY B N 1
ATOM 4494 C CA . GLY B 1 276 ? -24.078 -5.426 12.32 1 96.38 276 GLY B CA 1
ATOM 4495 C C . GLY B 1 276 ? -22.594 -5.707 12.477 1 96.38 276 GLY B C 1
ATOM 4496 O O . GLY B 1 276 ? -22.203 -6.574 13.258 1 96.38 276 GLY B O 1
ATOM 4497 N N . LEU B 1 277 ? -21.766 -4.996 11.742 1 97.25 277 LEU B N 1
ATOM 4498 C CA . LEU B 1 277 ? -20.328 -5.23 11.789 1 97.25 277 LEU B CA 1
ATOM 4499 C C . LEU B 1 277 ? -19.734 -4.668 13.07 1 97.25 277 LEU B C 1
ATOM 4501 O O . LEU B 1 277 ? -20.188 -3.639 13.578 1 97.25 277 LEU B O 1
ATOM 4505 N N . ALA B 1 278 ? -18.656 -5.316 13.57 1 96.31 278 ALA B N 1
ATOM 4506 C CA . ALA B 1 278 ? -17.875 -4.766 14.672 1 96.31 278 ALA B CA 1
ATOM 4507 C C . ALA B 1 278 ? -17.094 -3.529 14.234 1 96.31 278 ALA B C 1
ATOM 4509 O O . ALA B 1 278 ? -16.516 -3.516 13.148 1 96.31 278 ALA B O 1
ATOM 4510 N N . THR B 1 279 ? -17.141 -2.484 15 1 94.62 279 THR B N 1
ATOM 4511 C CA . THR B 1 279 ? -16.422 -1.242 14.742 1 94.62 279 THR B CA 1
ATOM 4512 C C . THR B 1 279 ? -15.594 -0.834 15.953 1 94.62 279 THR B C 1
ATOM 4514 O O . THR B 1 279 ? -15.781 -1.369 17.047 1 94.62 279 THR B O 1
ATOM 4517 N N . VAL B 1 280 ? -14.602 -0.048 15.672 1 89.88 280 VAL B N 1
ATOM 4518 C CA . VAL B 1 280 ? -13.797 0.476 16.766 1 89.88 280 VAL B CA 1
ATOM 4519 C C . VAL B 1 280 ? -14.516 1.651 17.422 1 89.88 280 VAL B C 1
ATOM 4521 O O . VAL B 1 280 ? -15.219 2.41 16.75 1 89.88 280 VAL B O 1
ATOM 4524 N N . PRO B 1 281 ? -14.375 1.708 18.766 1 77.75 281 PRO B N 1
ATOM 4525 C CA . PRO B 1 281 ? -15.016 2.83 19.453 1 77.75 281 PRO B CA 1
ATOM 4526 C C . PRO B 1 281 ? -14.531 4.188 18.953 1 77.75 281 PRO B C 1
ATOM 4528 O O . PRO B 1 281 ? -13.422 4.293 18.422 1 77.75 281 PRO B O 1
ATOM 4531 N N . PRO B 1 282 ? -15.539 5.051 19.141 1 65.12 282 PRO B N 1
ATOM 4532 C CA . PRO B 1 282 ? -15.211 6.398 18.688 1 65.12 282 PRO B CA 1
ATOM 4533 C C . PRO B 1 282 ? -13.969 6.973 19.359 1 65.12 282 PRO B C 1
ATOM 4535 O O . PRO B 1 282 ? -13.805 6.836 20.578 1 65.12 282 PRO B O 1
ATOM 4538 N N . SER B 1 283 ? -12.922 6.984 18.781 1 56.91 283 SER B N 1
ATOM 4539 C CA . SER B 1 283 ? -11.75 7.801 19.109 1 56.91 283 SER B CA 1
ATOM 4540 C C . SER B 1 283 ? -11.438 8.781 17.984 1 56.91 283 SER B C 1
ATOM 4542 O O . SER B 1 283 ? -12.352 9.406 17.422 1 56.91 283 SER B O 1
ATOM 4544 N N . THR B 1 284 ? -10.258 9.117 17.688 1 53.19 284 THR B N 1
ATOM 4545 C CA . THR B 1 284 ? -9.906 9.938 16.531 1 53.19 284 THR B CA 1
ATOM 4546 C C . THR B 1 284 ? -10.383 9.289 15.234 1 53.19 284 THR B C 1
ATOM 4548 O O . THR B 1 284 ? -10.422 9.938 14.188 1 53.19 284 THR B O 1
ATOM 4551 N N . VAL B 1 285 ? -10.727 8.078 15.383 1 57.06 285 VAL B N 1
ATOM 4552 C CA . VAL B 1 285 ? -11.297 7.293 14.289 1 57.06 285 VAL B CA 1
ATOM 4553 C C . VAL B 1 285 ? -12.664 6.754 14.711 1 57.06 285 VAL B C 1
ATOM 4555 O O . VAL B 1 285 ? -12.766 5.965 15.656 1 57.06 285 VAL B O 1
ATOM 4558 N N . ASP B 1 286 ? -13.75 7.48 14.305 1 65.06 286 ASP B N 1
ATOM 4559 C CA . ASP B 1 286 ? -15.07 7.082 14.781 1 65.06 286 ASP B CA 1
ATOM 4560 C C . ASP B 1 286 ? -15.703 6.047 13.852 1 65.06 286 ASP B C 1
ATOM 4562 O O . ASP B 1 286 ? -16.094 6.371 12.727 1 65.06 286 ASP B O 1
ATOM 4566 N N . GLY B 1 287 ? -15.672 4.867 14.414 1 86 287 GLY B N 1
ATOM 4567 C CA . GLY B 1 287 ? -16.578 3.895 13.828 1 86 287 GLY B CA 1
ATOM 4568 C C . GLY B 1 287 ? -15.945 3.102 12.695 1 86 287 GLY B C 1
ATOM 4569 O O . GLY B 1 287 ? -16.656 2.484 11.891 1 86 287 GLY B O 1
ATOM 4570 N N . ASP B 1 288 ? -14.617 3.119 12.562 1 94 288 ASP B N 1
ATOM 4571 C CA . ASP B 1 288 ? -13.984 2.307 11.531 1 94 288 ASP B CA 1
ATOM 4572 C C . ASP B 1 288 ? -14.32 0.828 11.711 1 94 288 ASP B C 1
ATOM 4574 O O . ASP B 1 288 ? -14.469 0.354 12.844 1 94 288 ASP B O 1
ATOM 4578 N N . ILE B 1 289 ? -14.375 0.192 10.672 1 97 289 ILE B N 1
ATOM 4579 C CA . ILE B 1 289 ? -14.797 -1.202 10.688 1 97 289 ILE B CA 1
ATOM 4580 C C . ILE B 1 289 ? -13.641 -2.094 11.117 1 97 289 ILE B C 1
ATOM 4582 O O . ILE B 1 289 ? -12.539 -2.008 10.57 1 97 289 ILE B O 1
ATOM 4586 N N . GLN B 1 290 ? -13.891 -2.943 12.156 1 96.5 290 GLN B N 1
ATOM 4587 C CA . GLN B 1 290 ? -12.875 -3.9 12.57 1 96.5 290 GLN B CA 1
ATOM 4588 C C . GLN B 1 290 ? -12.695 -5.004 11.539 1 96.5 290 GLN B C 1
ATOM 4590 O O . GLN B 1 290 ? -13.672 -5.504 10.977 1 96.5 290 GLN B O 1
ATOM 4595 N N . VAL B 1 291 ? -11.445 -5.348 11.266 1 97.44 291 VAL B N 1
ATOM 4596 C CA . VAL B 1 291 ? -11.164 -6.387 10.281 1 97.44 291 VAL B CA 1
ATOM 4597 C C . VAL B 1 291 ? -10.094 -7.336 10.812 1 97.44 291 VAL B C 1
ATOM 4599 O O . VAL B 1 291 ? -9.273 -6.945 11.648 1 97.44 291 VAL B O 1
ATOM 4602 N N . ALA B 1 292 ? -10.188 -8.531 10.383 1 97 292 ALA B N 1
ATOM 4603 C CA . ALA B 1 292 ? -9.164 -9.531 10.68 1 97 292 ALA B CA 1
ATOM 4604 C C . ALA B 1 292 ? -8.078 -9.555 9.609 1 97 292 ALA B C 1
ATOM 4606 O O . ALA B 1 292 ? -8.383 -9.641 8.414 1 97 292 ALA B O 1
ATOM 4607 N N . LEU B 1 293 ? -6.859 -9.359 10.031 1 93.69 293 LEU B N 1
ATOM 4608 C CA . LEU B 1 293 ? -5.715 -9.469 9.133 1 93.69 293 LEU B CA 1
ATOM 4609 C C . LEU B 1 293 ? -5.293 -10.922 8.961 1 93.69 293 LEU B C 1
ATOM 4611 O O . LEU B 1 293 ? -5.52 -11.75 9.844 1 93.69 293 LEU B O 1
ATOM 4615 N N . PRO B 1 294 ? -4.809 -11.344 7.777 1 92.5 294 PRO B N 1
ATOM 4616 C CA . PRO B 1 294 ? -4.27 -10.438 6.766 1 92.5 294 PRO B CA 1
ATOM 4617 C C . PRO B 1 294 ? -5.281 -10.109 5.668 1 92.5 294 PRO B C 1
ATOM 4619 O O . PRO B 1 294 ? -5.027 -9.242 4.832 1 92.5 294 PRO B O 1
ATOM 4622 N N . HIS B 1 295 ? -6.473 -10.68 5.617 1 96.12 295 HIS B N 1
ATOM 4623 C CA . HIS B 1 295 ? -7.309 -10.578 4.43 1 96.12 295 HIS B CA 1
ATOM 4624 C C . HIS B 1 295 ? -8.398 -9.523 4.613 1 96.12 295 HIS B C 1
ATOM 4626 O O . HIS B 1 295 ? -9.219 -9.312 3.719 1 96.12 295 HIS B O 1
ATOM 4632 N N . TYR B 1 296 ? -8.508 -8.875 5.793 1 98.06 296 TYR B N 1
ATOM 4633 C CA . TYR B 1 296 ? -9.383 -7.734 6.031 1 98.06 296 TYR B CA 1
ATOM 4634 C C . TYR B 1 296 ? -10.844 -8.164 6.059 1 98.06 296 TYR B C 1
ATOM 4636 O O . TYR B 1 296 ? -11.719 -7.441 5.574 1 98.06 296 TYR B O 1
ATOM 4644 N N . GLU B 1 297 ? -11.07 -9.336 6.5 1 98.44 297 GLU B N 1
ATOM 4645 C CA . GLU B 1 297 ? -12.445 -9.812 6.668 1 98.44 297 GLU B CA 1
ATOM 4646 C C . GLU B 1 297 ? -13.078 -9.234 7.934 1 98.44 297 GLU B C 1
ATOM 4648 O O . GLU B 1 297 ? -12.422 -9.148 8.977 1 98.44 297 GLU B O 1
ATOM 4653 N N . THR B 1 298 ? -14.359 -8.852 7.809 1 98.06 298 THR B N 1
ATOM 4654 C CA . THR B 1 298 ? -15.07 -8.266 8.938 1 98.06 298 THR B CA 1
ATOM 4655 C C . THR B 1 298 ? -15.625 -9.352 9.859 1 98.06 298 THR B C 1
ATOM 4657 O O . THR B 1 298 ? -15.289 -10.531 9.703 1 98.06 298 THR B O 1
ATOM 4660 N N . SER B 1 299 ? -16.422 -8.953 10.859 1 97.56 299 SER B N 1
ATOM 4661 C CA . SER B 1 299 ? -17.016 -9.875 11.812 1 97.56 299 SER B CA 1
ATOM 4662 C C . SER B 1 299 ? -18.094 -10.727 11.148 1 97.56 299 SER B C 1
ATOM 4664 O O . SER B 1 299 ? -18.562 -11.719 11.727 1 97.56 299 SER B O 1
ATOM 4666 N N . VAL B 1 300 ? -18.531 -10.367 9.969 1 96.94 300 VAL B N 1
ATOM 4667 C CA . VAL B 1 300 ? -19.484 -11.172 9.211 1 96.94 300 VAL B CA 1
ATOM 4668 C C . VAL B 1 300 ? -18.75 -11.953 8.125 1 96.94 300 VAL B C 1
ATOM 4670 O O . VAL B 1 300 ? -18.141 -11.359 7.227 1 96.94 300 VAL B O 1
ATOM 4673 N N . PRO B 1 301 ? -18.797 -13.273 8.195 1 96.06 301 PRO B N 1
ATOM 4674 C CA . PRO B 1 301 ? -18.094 -14.078 7.191 1 96.06 301 PRO B CA 1
ATOM 4675 C C . PRO B 1 301 ? -18.5 -13.727 5.766 1 96.06 301 PRO B C 1
ATOM 4677 O O . PRO B 1 301 ? -19.703 -13.586 5.48 1 96.06 301 PRO B O 1
ATOM 4680 N N . GLY B 1 302 ? -17.484 -13.492 4.91 1 96.88 302 GLY B N 1
ATOM 4681 C CA . GLY B 1 302 ? -17.75 -13.203 3.512 1 96.88 302 GLY B CA 1
ATOM 4682 C C . GLY B 1 302 ? -17.844 -11.719 3.221 1 96.88 302 GLY B C 1
ATOM 4683 O O . GLY B 1 302 ? -17.984 -11.312 2.062 1 96.88 302 GLY B O 1
ATOM 4684 N N . VAL B 1 303 ? -17.766 -10.883 4.316 1 98.5 303 VAL B N 1
ATOM 4685 C CA . VAL B 1 303 ? -17.766 -9.43 4.168 1 98.5 303 VAL B CA 1
ATOM 4686 C C . VAL B 1 303 ? -16.391 -8.875 4.527 1 98.5 303 VAL B C 1
ATOM 4688 O O . VAL B 1 303 ? -15.844 -9.195 5.578 1 98.5 303 VAL B O 1
ATOM 4691 N N . PHE B 1 304 ? -15.859 -8.078 3.678 1 98.81 304 PHE B N 1
ATOM 4692 C CA . PHE B 1 304 ? -14.562 -7.449 3.863 1 98.81 304 PHE B CA 1
ATOM 4693 C C . PHE B 1 304 ? -14.695 -5.93 3.906 1 98.81 304 PHE B C 1
ATOM 4695 O O . PHE B 1 304 ? -15.625 -5.367 3.328 1 98.81 304 PHE B O 1
ATOM 4702 N N . ALA B 1 305 ? -13.836 -5.262 4.617 1 98.69 305 ALA B N 1
ATOM 4703 C CA . ALA B 1 305 ? -13.734 -3.803 4.617 1 98.69 305 ALA B CA 1
ATOM 4704 C C . ALA B 1 305 ? -12.305 -3.354 4.336 1 98.69 305 ALA B C 1
ATOM 4706 O O . ALA B 1 305 ? -11.359 -3.826 4.977 1 98.69 305 ALA B O 1
ATOM 4707 N N . VAL B 1 306 ? -12.18 -2.463 3.379 1 98.31 306 VAL B N 1
ATOM 4708 C CA . VAL B 1 306 ? -10.844 -2.109 2.912 1 98.31 306 VAL B CA 1
ATOM 4709 C C . VAL B 1 306 ? -10.766 -0.607 2.65 1 98.31 306 VAL B C 1
ATOM 4711 O O . VAL B 1 306 ? -11.766 0.015 2.273 1 98.31 306 VAL B O 1
ATOM 4714 N N . GLY B 1 307 ? -9.523 -0.045 2.738 1 95.5 307 GLY B N 1
ATOM 4715 C CA . GLY B 1 307 ? -9.312 1.384 2.568 1 95.5 307 GLY B CA 1
ATOM 4716 C C . GLY B 1 307 ? -9.516 2.172 3.85 1 95.5 307 GLY B C 1
ATOM 4717 O O . GLY B 1 307 ? -9.188 1.691 4.938 1 95.5 307 GLY B O 1
ATOM 4718 N N . ASP B 1 308 ? -9.984 3.33 3.695 1 93 308 ASP B N 1
ATOM 4719 C CA . ASP B 1 308 ? -10.008 4.27 4.812 1 93 308 ASP B CA 1
ATOM 4720 C C . ASP B 1 308 ? -11.086 3.895 5.824 1 93 308 ASP B C 1
ATOM 4722 O O . ASP B 1 308 ? -11.047 4.34 6.977 1 93 308 ASP B O 1
ATOM 4726 N N . ASN B 1 309 ? -12.008 3.055 5.453 1 95.25 309 ASN B N 1
ATOM 4727 C CA . ASN B 1 309 ? -13.125 2.766 6.348 1 95.25 309 ASN B CA 1
ATOM 4728 C C . ASN B 1 309 ? -12.773 1.668 7.348 1 95.25 309 ASN B C 1
ATOM 4730 O O . ASN B 1 309 ? -13.547 1.38 8.258 1 95.25 309 ASN B O 1
ATOM 4734 N N . CYS B 1 310 ? -11.648 1.016 7.148 1 94.5 310 CYS B N 1
ATOM 4735 C CA . CYS B 1 310 ? -11.32 -0.058 8.086 1 94.5 310 CYS B CA 1
ATOM 4736 C C . CYS B 1 310 ? -10.312 0.41 9.125 1 94.5 310 CYS B C 1
ATOM 4738 O O . CYS B 1 310 ? -9.633 1.419 8.922 1 94.5 310 CYS B O 1
ATOM 4740 N N . ALA B 1 311 ? -10.234 -0.326 10.18 1 91.44 311 ALA B N 1
ATOM 4741 C CA . ALA B 1 311 ? -9.438 0.061 11.344 1 91.44 311 ALA B CA 1
ATOM 4742 C C . ALA B 1 311 ? -8.008 -0.471 11.234 1 91.44 311 ALA B C 1
ATOM 4744 O O . ALA B 1 311 ? -7.219 -0.335 12.164 1 91.44 311 ALA B O 1
ATOM 4745 N N . ALA B 1 312 ? -7.68 -1.001 10.086 1 87.44 312 ALA B N 1
ATOM 4746 C CA . ALA B 1 312 ? -6.383 -1.66 9.953 1 87.44 312 ALA B CA 1
ATOM 4747 C C . ALA B 1 312 ? -5.402 -0.785 9.188 1 87.44 312 ALA B C 1
ATOM 4749 O O . ALA B 1 312 ? -5.52 -0.63 7.969 1 87.44 312 ALA B O 1
ATOM 4750 N N . GLY B 1 313 ? -4.902 0.28 9.727 1 84.25 313 GLY B N 1
ATOM 4751 C CA . GLY B 1 313 ? -3.83 0.988 9.047 1 84.25 313 GLY B CA 1
ATOM 4752 C C . GLY B 1 313 ? -4.117 2.465 8.859 1 84.25 313 GLY B C 1
ATOM 4753 O O . GLY B 1 313 ? -5.184 2.949 9.242 1 84.25 313 GLY B O 1
ATOM 4754 N N . MET B 1 314 ? -3.176 3.061 8.164 1 87.44 314 MET B N 1
ATOM 4755 C CA . MET B 1 314 ? -3.295 4.492 7.898 1 87.44 314 MET B CA 1
ATOM 4756 C C . MET B 1 314 ? -4.266 4.754 6.75 1 87.44 314 MET B C 1
ATOM 4758 O O . MET B 1 314 ? -4.395 3.932 5.844 1 87.44 314 MET B O 1
ATOM 4762 N N . LYS B 1 315 ? -4.918 5.809 6.852 1 89.31 315 LYS B N 1
ATOM 4763 C CA . LYS B 1 315 ? -5.797 6.219 5.762 1 89.31 315 LYS B CA 1
ATOM 4764 C C . LYS B 1 315 ? -5.004 6.867 4.629 1 89.31 315 LYS B C 1
ATOM 4766 O O . LYS B 1 315 ? -4.762 8.078 4.648 1 89.31 315 LYS B O 1
ATOM 4771 N N . SER B 1 316 ? -4.605 6.082 3.688 1 87.88 316 SER B N 1
ATOM 4772 C CA . SER B 1 316 ? -3.771 6.48 2.559 1 87.88 316 SER B CA 1
ATOM 4773 C C . SER B 1 316 ? -4.109 5.676 1.308 1 87.88 316 SER B C 1
ATOM 4775 O O . SER B 1 316 ? -4.637 4.566 1.402 1 87.88 316 SER B O 1
ATOM 4777 N N . VAL B 1 317 ? -3.785 6.258 0.196 1 87.44 317 VAL B N 1
ATOM 4778 C CA . VAL B 1 317 ? -4.023 5.586 -1.077 1 87.44 317 VAL B CA 1
ATOM 4779 C C . VAL B 1 317 ? -3.244 4.273 -1.125 1 87.44 317 VAL B C 1
ATOM 4781 O O . VAL B 1 317 ? -3.766 3.252 -1.574 1 87.44 317 VAL B O 1
ATOM 4784 N N . ALA B 1 318 ? -1.995 4.293 -0.646 1 89.19 318 ALA B N 1
ATOM 4785 C CA . ALA B 1 318 ? -1.155 3.098 -0.676 1 89.19 318 ALA B CA 1
ATOM 4786 C C . ALA B 1 318 ? -1.765 1.978 0.162 1 89.19 318 ALA B C 1
ATOM 4788 O O . ALA B 1 318 ? -1.81 0.823 -0.272 1 89.19 318 ALA B O 1
ATOM 4789 N N . HIS B 1 319 ? -2.211 2.303 1.323 1 93.44 319 HIS B N 1
ATOM 4790 C CA . HIS B 1 319 ? -2.85 1.291 2.156 1 93.44 319 HIS B CA 1
ATOM 4791 C C . HIS B 1 319 ? -4.164 0.82 1.541 1 93.44 319 HIS B C 1
ATOM 4793 O O . HIS B 1 319 ? -4.508 -0.36 1.637 1 93.44 319 HIS B O 1
ATOM 4799 N N . ALA B 1 320 ? -4.906 1.778 0.967 1 93.88 320 ALA B N 1
ATOM 4800 C CA . ALA B 1 320 ? -6.152 1.41 0.303 1 93.88 320 ALA B CA 1
ATOM 4801 C C . ALA B 1 320 ? -5.91 0.362 -0.779 1 93.88 320 ALA B C 1
ATOM 4803 O O . ALA B 1 320 ? -6.605 -0.656 -0.833 1 93.88 320 ALA B O 1
ATOM 4804 N N . MET B 1 321 ? -4.969 0.573 -1.547 1 92.5 321 MET B N 1
ATOM 4805 C CA . MET B 1 321 ? -4.645 -0.364 -2.619 1 92.5 321 MET B CA 1
ATOM 4806 C C . MET B 1 321 ? -4.227 -1.717 -2.051 1 92.5 321 MET B C 1
ATOM 4808 O O . MET B 1 321 ? -4.668 -2.76 -2.533 1 92.5 321 MET B O 1
ATOM 4812 N N . LEU B 1 322 ? -3.346 -1.661 -1.029 1 94.12 322 LEU B N 1
ATOM 4813 C CA . LEU B 1 322 ? -2.861 -2.893 -0.416 1 94.12 322 LEU B CA 1
ATOM 4814 C C . LEU B 1 322 ? -4.016 -3.697 0.174 1 94.12 322 LEU B C 1
ATOM 4816 O O . LEU B 1 322 ? -4.152 -4.891 -0.104 1 94.12 322 LEU B O 1
ATOM 4820 N N . SER B 1 323 ? -4.812 -3.051 0.98 1 97.25 323 SER B N 1
ATOM 4821 C CA . SER B 1 323 ? -5.922 -3.744 1.633 1 97.25 323 SER B CA 1
ATOM 4822 C C . SER B 1 323 ? -6.91 -4.289 0.609 1 97.25 323 SER B C 1
ATOM 4824 O O . SER B 1 323 ? -7.41 -5.406 0.754 1 97.25 323 SER B O 1
ATOM 4826 N N . GLY B 1 324 ? -7.18 -3.465 -0.46 1 96.94 324 GLY B N 1
ATOM 4827 C CA . GLY B 1 324 ? -8.047 -3.941 -1.523 1 96.94 324 GLY B CA 1
ATOM 4828 C C . GLY B 1 324 ? -7.531 -5.195 -2.203 1 96.94 324 GLY B C 1
ATOM 4829 O O . GLY B 1 324 ? -8.273 -6.16 -2.391 1 96.94 324 GLY B O 1
ATOM 4830 N N . ASN B 1 325 ? -6.301 -5.152 -2.561 1 94.44 325 ASN B N 1
ATOM 4831 C CA . ASN B 1 325 ? -5.68 -6.289 -3.225 1 94.44 325 ASN B CA 1
ATOM 4832 C C . ASN B 1 325 ? -5.754 -7.551 -2.367 1 94.44 325 ASN B C 1
ATOM 4834 O O . ASN B 1 325 ? -6.156 -8.609 -2.848 1 94.44 325 ASN B O 1
ATOM 4838 N N . VAL B 1 326 ? -5.422 -7.426 -1.111 1 96.06 326 VAL B N 1
ATOM 4839 C CA . VAL B 1 326 ? -5.34 -8.578 -0.218 1 96.06 326 VAL B CA 1
ATOM 4840 C C . VAL B 1 326 ? -6.746 -9.102 0.076 1 96.06 326 VAL B C 1
ATOM 4842 O O . VAL B 1 326 ? -6.953 -10.312 0.167 1 96.06 326 VAL B O 1
ATOM 4845 N N . ALA B 1 327 ? -7.648 -8.211 0.249 1 98.06 327 ALA B N 1
ATOM 4846 C CA . ALA B 1 327 ? -9.031 -8.648 0.445 1 98.06 327 ALA B CA 1
ATOM 4847 C C . ALA B 1 327 ? -9.547 -9.383 -0.786 1 98.06 327 ALA B C 1
ATOM 4849 O O . ALA B 1 327 ? -10.273 -10.375 -0.665 1 98.06 327 ALA B O 1
ATOM 4850 N N . GLY B 1 328 ? -9.219 -8.836 -1.988 1 96.81 328 GLY B N 1
ATOM 4851 C CA . GLY B 1 328 ? -9.562 -9.555 -3.205 1 96.81 328 GLY B CA 1
ATOM 4852 C C . GLY B 1 328 ? -9.016 -10.969 -3.238 1 96.81 328 GLY B C 1
ATOM 4853 O O . GLY B 1 328 ? -9.727 -11.906 -3.605 1 96.81 328 GLY B O 1
ATOM 4854 N N . MET B 1 329 ? -7.793 -11.078 -2.82 1 94.25 329 MET B N 1
ATOM 4855 C CA . MET B 1 329 ? -7.168 -12.398 -2.744 1 94.25 329 MET B CA 1
ATOM 4856 C C . MET B 1 329 ? -7.918 -13.297 -1.772 1 94.25 329 MET B C 1
ATOM 4858 O O . MET B 1 329 ? -8.156 -14.469 -2.066 1 94.25 329 MET B O 1
ATOM 4862 N N . GLY B 1 330 ? -8.234 -12.727 -0.623 1 95.31 330 GLY B N 1
ATOM 4863 C CA . GLY B 1 330 ? -8.977 -13.484 0.374 1 95.31 330 GLY B CA 1
ATOM 4864 C C . GLY B 1 330 ? -10.336 -13.945 -0.116 1 95.31 330 GLY B C 1
ATOM 4865 O O . GLY B 1 330 ? -10.711 -15.102 0.07 1 95.31 330 GLY B O 1
ATOM 4866 N N . ALA B 1 331 ? -11.039 -13.047 -0.729 1 96.94 331 ALA B N 1
ATOM 4867 C CA . ALA B 1 331 ? -12.352 -13.391 -1.272 1 96.94 331 ALA B CA 1
ATOM 4868 C C . ALA B 1 331 ? -12.234 -14.469 -2.346 1 96.94 331 ALA B C 1
ATOM 4870 O O . ALA B 1 331 ? -13.023 -15.422 -2.363 1 96.94 331 ALA B O 1
ATOM 4871 N N . ALA B 1 332 ? -11.266 -14.336 -3.225 1 95 332 ALA B N 1
ATOM 4872 C CA . ALA B 1 332 ? -11.047 -15.328 -4.273 1 95 332 ALA B CA 1
ATOM 4873 C C . ALA B 1 332 ? -10.766 -16.703 -3.672 1 95 332 ALA B C 1
ATOM 4875 O O . ALA B 1 332 ? -11.289 -17.719 -4.152 1 95 332 ALA B O 1
ATOM 4876 N N . SER B 1 333 ? -9.961 -16.703 -2.656 1 93.25 333 SER B N 1
ATOM 4877 C CA . SER B 1 333 ? -9.617 -17.969 -1.998 1 93.25 333 SER B CA 1
ATOM 4878 C C . SER B 1 333 ? -10.859 -18.641 -1.42 1 93.25 333 SER B C 1
ATOM 4880 O O . SER B 1 333 ? -11.008 -19.859 -1.521 1 93.25 333 SER B O 1
ATOM 4882 N N . GLN B 1 334 ? -11.719 -17.844 -0.838 1 93.56 334 GLN B N 1
ATOM 4883 C CA . GLN B 1 334 ? -12.93 -18.391 -0.237 1 93.56 334 GLN B CA 1
ATOM 4884 C C . GLN B 1 334 ? -13.883 -18.922 -1.304 1 93.56 334 GLN B C 1
ATOM 4886 O O . GLN B 1 334 ? -14.617 -19.891 -1.061 1 93.56 334 GLN B O 1
ATOM 4891 N N . LEU B 1 335 ? -13.828 -18.328 -2.449 1 93.31 335 LEU B N 1
ATOM 4892 C CA . LEU B 1 335 ? -14.719 -18.734 -3.539 1 93.31 335 LEU B CA 1
ATOM 4893 C C . LEU B 1 335 ? -14.211 -20 -4.215 1 93.31 335 LEU B C 1
ATOM 4895 O O . LEU B 1 335 ? -14.977 -20.703 -4.871 1 93.31 335 LEU B O 1
ATOM 4899 N N . SER B 1 336 ? -12.914 -20.25 -4.227 1 79.56 336 SER B N 1
ATOM 4900 C CA . SER B 1 336 ? -12.312 -21.391 -4.914 1 79.56 336 SER B CA 1
ATOM 4901 C C . SER B 1 336 ? -12.383 -22.656 -4.059 1 79.56 336 SER B C 1
ATOM 4903 O O . SER B 1 336 ? -12.039 -23.75 -4.52 1 79.56 336 SER B O 1
ATOM 4905 N N . MET B 1 337 ? -12.609 -22.578 -2.695 1 62.84 337 MET B N 1
ATOM 4906 C CA . MET B 1 337 ? -12.719 -23.766 -1.845 1 62.84 337 MET B CA 1
ATOM 4907 C C . MET B 1 337 ? -13.938 -24.594 -2.225 1 62.84 337 MET B C 1
ATOM 4909 O O . MET B 1 337 ? -14.195 -25.641 -1.618 1 62.84 337 MET B O 1
ATOM 4913 N N . LEU B 1 338 ? -14.602 -24.234 -3.35 1 46.59 338 LEU B N 1
ATOM 4914 C CA . LEU B 1 338 ? -15.719 -25.125 -3.611 1 46.59 338 LEU B CA 1
ATOM 4915 C C . LEU B 1 338 ? -15.25 -26.359 -4.387 1 46.59 338 LEU B C 1
ATOM 4917 O O . LEU B 1 338 ? -14.359 -26.266 -5.227 1 46.59 338 LEU B O 1
#

Foldseek 3Di:
DPPPPPPPPPPPPPPPPPPDPAQEWAEEEEALALQSLLLQQLLLVLPGAYEYEEQLDDQLVLLFPPDPPPCTSSNVSVVSVCVCCVVRVVRYDYDNFAWAEKEDDPPPQKIWTATPVGRIGMHNFYEYAQAKHFDFDPAAARVLCPLAFADADLPDSSADLDQDQEEEEECPAVNVALVSLVVVQVSVCVRHVAYEYENQQDVVSCVVNVVVQVVDHRYHYDRFHFRHKDFADDSPDSYWGWIWTQGPVRPDIDIHRHYHDGGEIARPHCHCVNHVWDFDPDGSHHGAGEADPDQQHIPDPRYHYAANRHPPDDRDSVRSSNNSNSVSVVSSVVVPPD/DPPPPPPPPPPPPPPPPPPDPAQEWAEEEEALALQSLLLQQLLLVLVGAYEYEEQLDDQLVLLQPPDPPPCTSSNVSVVSVCVCCVVRVVRYDYDNFAWAEKEDDPPPQKIWTATPVGRIGMHNFYEYAQAKHFDFDPAAARVLCPLAFADADLPDSSADQQADQEEEEECPAVNVDLVSLVVVQVSSCVRHVAYEYENQQDVVSCVVNVVVQVVDHRYHYHNFHFRHKDFADDSPDSYWGWIWTQGPVRPDIDIHRHYHDGGEIARPHCHCVNHVWDFDPDGSHHGAGEADPDQQHIPDPRYHYAANRHPPDDRDSVRSSNNSNSVSVVSSVVVVVD

Solvent-accessible surface area (backbone atoms only — not comparable to full-atom values): 34525 Å² total; per-residue (Å²): 137,83,79,75,79,77,74,74,76,75,74,76,73,70,74,69,69,74,79,80,69,82,52,61,30,52,30,36,29,41,19,53,43,60,13,23,46,30,17,48,47,25,23,34,54,52,67,34,35,29,38,37,27,26,65,87,79,53,75,57,57,61,32,44,67,48,57,76,60,79,74,35,61,73,39,44,39,46,49,52,46,49,49,46,42,69,76,32,46,94,24,38,44,78,42,86,40,48,72,68,45,48,37,75,49,92,52,84,69,27,31,35,42,25,33,77,86,64,56,66,33,39,16,48,28,38,36,44,18,54,26,39,40,76,43,67,60,98,40,51,42,38,62,79,23,46,47,43,30,30,36,64,47,77,55,48,78,55,52,69,87,68,68,31,69,30,28,33,30,44,30,51,75,64,25,45,47,60,71,48,35,50,52,51,40,45,58,45,44,61,42,13,68,28,26,33,39,32,34,54,53,37,58,67,54,49,60,71,38,41,66,61,32,72,71,34,89,44,43,44,77,42,48,63,36,64,48,33,41,40,72,41,56,59,87,84,46,48,49,66,49,23,34,32,43,35,37,65,85,66,56,84,63,47,75,21,38,30,32,39,42,48,61,37,34,32,41,46,70,64,47,51,70,60,62,65,44,50,51,41,68,74,56,60,52,27,48,19,33,40,53,44,81,86,34,24,34,34,76,45,89,59,30,29,42,20,24,52,21,16,59,75,68,66,77,43,68,36,43,7,27,35,40,9,32,36,27,16,48,42,52,46,53,67,66,50,71,108,135,84,79,76,77,76,75,74,76,76,74,76,73,70,75,71,70,73,79,79,69,83,50,60,29,50,28,36,28,41,20,54,42,59,12,23,46,29,16,46,47,24,23,36,54,50,67,34,35,28,39,38,27,25,64,86,81,52,75,57,56,63,32,46,68,39,55,78,60,79,76,33,62,74,39,44,41,45,49,52,48,49,50,48,41,71,76,32,44,94,26,39,44,80,41,85,40,49,72,67,45,49,36,75,49,92,52,84,68,28,30,36,43,25,32,77,87,64,55,66,34,39,17,48,27,38,35,43,20,54,25,39,41,77,45,66,61,99,40,49,43,38,64,77,24,46,46,44,32,30,35,64,47,78,54,48,80,48,61,66,69,52,86,33,70,31,28,33,29,44,28,50,76,63,25,46,46,61,71,48,34,50,52,51,40,46,59,45,44,62,34,12,67,28,26,35,40,33,35,54,53,37,59,68,56,49,61,72,39,43,66,62,32,73,72,33,88,45,43,43,78,42,47,65,37,66,48,32,41,40,72,41,55,58,87,83,43,53,44,53,49,23,34,31,42,35,36,65,86,66,55,85,63,48,75,20,38,30,32,39,42,49,61,37,34,33,42,45,69,63,47,51,68,60,62,66,45,51,52,42,67,74,55,62,48,28,46,19,32,41,52,44,80,84,36,23,36,33,77,45,88,58,31,27,41,20,26,51,20,17,62,77,66,68,76,42,68,37,43,7,27,36,39,9,30,36,27,17,48,43,52,48,53,65,65,50,75,108

InterPro domains:
  IPR023753 FAD/NAD(P)-binding domain [PF07992] (26-324)
  IPR036188 FAD/NAD(P)-binding domain superfamily [G3DSA:3.50.50.60] (27-327)
  IPR036188 FAD/NAD(P)-binding domain superfamily [G3DSA:3.50.50.60] (137-262)
  IPR036188 FAD/NAD(P)-binding domain superfamily [SSF51905] (6-334)
  IPR050097 Ferredoxin--NADP reductase type 2 [PTHR48105] (26-327)